Protein AF-T1CQW9-F1 (afdb_monomer_lite)

Radius of gyration: 22.71 Å; chains: 1; bounding box: 62×44×65 Å

pLDDT: mean 84.51, std 15.34, range [36.69, 98.56]

Structure (mmCIF, N/CA/C/O backbone):
data_AF-T1CQW9-F1
#
_entry.id   AF-T1CQW9-F1
#
loop_
_atom_site.group_PDB
_atom_site.id
_atom_site.type_symbol
_atom_site.label_atom_id
_atom_site.label_alt_id
_atom_site.label_comp_id
_atom_site.label_asym_id
_atom_site.label_entity_id
_atom_site.label_seq_id
_atom_site.pdbx_PDB_ins_code
_atom_site.Cartn_x
_atom_site.Cartn_y
_atom_site.Cartn_z
_atom_site.occupancy
_atom_site.B_iso_or_equiv
_atom_site.auth_seq_id
_atom_site.auth_comp_id
_atom_site.auth_asym_id
_atom_site.auth_atom_id
_atom_site.pdbx_PDB_model_num
ATOM 1 N N . SER A 1 1 ? -36.848 18.443 13.097 1.00 40.97 1 SER A N 1
ATOM 2 C CA . SER A 1 1 ? -35.804 17.517 12.616 1.00 40.97 1 SER A CA 1
ATOM 3 C C . SER A 1 1 ? -35.499 16.525 13.720 1.00 40.97 1 SER A C 1
ATOM 5 O O . SER A 1 1 ? -35.522 16.911 14.882 1.00 40.97 1 SER A O 1
ATOM 7 N N . SER A 1 2 ? -35.251 15.262 13.380 1.00 37.03 2 SER A N 1
ATOM 8 C CA . SER A 1 2 ? -34.542 14.334 14.266 1.00 37.03 2 SER A CA 1
ATOM 9 C C . SER A 1 2 ? -33.044 14.635 14.208 1.00 37.03 2 SER A C 1
ATOM 11 O O . SER A 1 2 ? -32.550 15.072 13.169 1.00 37.03 2 SER A O 1
ATOM 13 N N . TYR A 1 3 ? -32.327 14.393 15.303 1.00 38.59 3 TYR A N 1
ATOM 14 C CA . TYR A 1 3 ? -30.869 14.305 15.264 1.00 38.59 3 TYR A CA 1
ATOM 15 C C . TYR A 1 3 ? -30.487 13.043 14.480 1.00 38.59 3 TYR A C 1
ATOM 17 O O . TYR A 1 3 ? -31.019 11.967 14.760 1.00 38.59 3 TYR A O 1
ATOM 25 N N . ALA A 1 4 ? -29.617 13.185 13.485 1.00 52.06 4 ALA A N 1
ATOM 26 C CA . ALA A 1 4 ? -28.931 12.064 12.856 1.00 52.06 4 ALA A CA 1
ATOM 27 C C . ALA A 1 4 ? -27.551 11.929 13.506 1.00 52.06 4 ALA A C 1
ATOM 29 O O . ALA A 1 4 ? -26.971 12.935 13.918 1.00 52.06 4 ALA A O 1
ATOM 30 N N . ASN A 1 5 ? -27.020 10.709 13.587 1.00 49.56 5 ASN A N 1
ATOM 31 C CA . ASN A 1 5 ? -25.620 10.540 13.961 1.00 49.56 5 ASN A CA 1
ATOM 32 C C . ASN A 1 5 ? -24.734 11.265 12.930 1.00 49.56 5 ASN A C 1
ATOM 34 O O . ASN A 1 5 ? -25.063 11.226 11.739 1.00 49.56 5 ASN A O 1
ATOM 38 N N . PRO A 1 6 ? -23.628 11.905 13.351 1.00 53.47 6 PRO A N 1
ATOM 39 C CA . PRO A 1 6 ? -22.603 12.323 12.406 1.00 53.47 6 PRO A CA 1
ATOM 40 C C . PRO A 1 6 ? -22.083 11.093 11.652 1.00 53.47 6 PRO A C 1
ATOM 42 O O . PRO A 1 6 ? -22.095 9.978 12.182 1.00 53.47 6 PRO A O 1
ATOM 45 N N . LEU A 1 7 ? -21.634 11.302 10.416 1.00 60.31 7 LEU A N 1
ATOM 46 C CA . LEU A 1 7 ? -20.878 10.285 9.690 1.00 60.31 7 LEU A CA 1
ATOM 47 C C . LEU A 1 7 ? -19.511 10.084 10.365 1.00 60.31 7 LEU A C 1
ATOM 49 O O . LEU A 1 7 ? -19.098 10.881 11.208 1.00 60.31 7 LEU A O 1
ATOM 53 N N . SER A 1 8 ? -18.821 9.004 10.007 1.00 59.44 8 SER A N 1
ATOM 54 C CA . SER A 1 8 ? -17.454 8.728 10.470 1.00 59.44 8 SER A CA 1
ATOM 55 C C . SER A 1 8 ? -16.489 9.902 10.208 1.00 59.44 8 SER A C 1
ATOM 57 O O . SER A 1 8 ? -16.693 10.693 9.287 1.00 59.44 8 SER A O 1
ATOM 59 N N . ALA A 1 9 ? -15.423 10.024 11.015 1.00 57.50 9 ALA A N 1
ATOM 60 C CA . ALA A 1 9 ? -14.504 11.175 10.971 1.00 57.50 9 ALA A CA 1
ATOM 61 C C . ALA A 1 9 ? -13.836 11.414 9.603 1.00 57.50 9 ALA A C 1
ATOM 63 O O . ALA A 1 9 ? -13.443 12.539 9.314 1.00 57.50 9 ALA A O 1
ATOM 64 N N . TRP A 1 10 ? -13.790 10.386 8.750 1.00 59.47 10 TRP A N 1
ATOM 65 C CA . TRP A 1 10 ? -13.396 10.426 7.336 1.00 59.47 10 TRP A CA 1
ATOM 66 C C . TRP A 1 10 ? -14.147 11.459 6.482 1.00 59.47 10 TRP A C 1
ATOM 68 O O . TRP A 1 10 ? -13.705 11.777 5.385 1.00 59.47 10 TRP A O 1
ATOM 78 N N . ASN A 1 11 ? -15.310 11.921 6.948 1.00 52.75 11 ASN A N 1
ATOM 79 C CA . ASN A 1 11 ? -16.292 12.667 6.163 1.00 52.75 11 ASN A CA 1
ATOM 80 C C . ASN A 1 11 ? -16.816 13.895 6.942 1.00 52.75 11 ASN A C 1
ATOM 82 O O . ASN A 1 11 ? -18.016 14.175 6.951 1.00 52.75 11 ASN A O 1
ATOM 86 N N . LEU A 1 12 ? -15.927 14.579 7.678 1.00 53.12 12 LEU A N 1
ATOM 87 C CA . LEU A 1 12 ? -16.253 15.730 8.539 1.00 53.12 12 LEU A CA 1
ATOM 88 C C . LEU A 1 12 ? -15.245 16.898 8.441 1.00 53.12 12 LEU A C 1
ATOM 90 O O . LEU A 1 12 ? -15.094 17.660 9.399 1.00 53.12 12 LEU A O 1
ATOM 94 N N . GLY A 1 13 ? -14.600 17.113 7.288 1.00 51.00 13 GLY A N 1
ATOM 95 C CA . GLY A 1 13 ? -13.631 18.205 7.086 1.00 51.00 13 GLY A CA 1
ATOM 96 C C . GLY A 1 13 ? -14.163 19.643 7.267 1.00 51.00 13 GLY A C 1
ATOM 97 O O . GLY A 1 13 ? -13.399 20.601 7.172 1.00 51.00 13 GLY A O 1
ATOM 98 N N . SER A 1 14 ? -15.460 19.843 7.538 1.00 45.50 14 SER A N 1
ATOM 99 C CA . SER A 1 14 ? -16.093 21.167 7.625 1.00 45.50 14 SER A CA 1
ATOM 100 C C . SER A 1 14 ? -16.039 21.861 8.997 1.00 45.50 14 SER A C 1
ATOM 102 O O . SER A 1 14 ? -16.364 23.046 9.061 1.00 45.50 14 SER A O 1
ATOM 104 N N . GLU A 1 15 ? -15.668 21.180 10.092 1.00 42.12 15 GLU A N 1
ATOM 105 C CA . GLU A 1 15 ? -15.693 21.753 11.459 1.00 42.12 15 GLU A CA 1
ATOM 106 C C . GLU A 1 15 ? -14.322 21.746 12.170 1.00 42.12 15 GLU A C 1
ATOM 108 O O . GLU A 1 15 ? -14.145 21.192 13.252 1.00 42.12 15 GLU A O 1
ATOM 113 N N . THR A 1 16 ? -13.359 22.481 11.600 1.00 36.69 16 THR A N 1
ATOM 114 C CA . THR A 1 16 ? -12.127 22.951 12.281 1.00 36.69 16 THR A CA 1
ATOM 115 C C . THR A 1 16 ? -11.261 21.873 12.953 1.00 36.69 16 THR A C 1
ATOM 117 O O . THR A 1 16 ? -11.008 21.908 14.156 1.00 36.69 16 THR A O 1
ATOM 120 N N . GLY A 1 17 ? -10.730 20.965 12.142 1.00 37.84 17 GLY A N 1
ATOM 121 C CA . GLY A 1 17 ? -9.656 20.045 12.510 1.00 37.84 17 GLY A CA 1
ATOM 122 C C . GLY A 1 17 ? -9.383 19.115 11.338 1.00 37.84 17 GLY A C 1
ATOM 123 O O . GLY A 1 17 ? -10.315 18.485 10.849 1.00 37.84 17 GLY A O 1
ATOM 124 N N . GLU A 1 18 ? -8.141 19.071 10.855 1.00 42.88 18 GLU A N 1
ATOM 125 C CA . GLU A 1 18 ? -7.744 18.192 9.746 1.00 42.88 18 GLU A CA 1
ATOM 126 C C . GLU A 1 18 ? -8.046 16.729 10.098 1.00 42.88 18 GLU A C 1
ATOM 128 O O . GLU A 1 18 ? -8.004 16.359 11.276 1.00 42.88 18 GLU A O 1
ATOM 133 N N . THR A 1 19 ? -8.378 15.922 9.087 1.00 50.38 19 THR A N 1
ATOM 134 C CA . THR A 1 19 ? -8.970 14.574 9.170 1.00 50.38 19 THR A CA 1
ATOM 135 C C . THR A 1 19 ? -8.095 13.604 9.989 1.00 50.38 19 THR A C 1
ATOM 137 O O . THR A 1 19 ? -7.291 12.839 9.467 1.00 50.38 19 THR A O 1
ATOM 140 N N . SER A 1 20 ? -8.213 13.687 11.316 1.00 53.91 20 SER A N 1
ATOM 141 C CA . SER A 1 20 ? -7.234 13.149 12.269 1.00 53.91 20 SER A CA 1
ATOM 142 C C . SER A 1 20 ? -7.472 11.671 12.543 1.00 53.91 20 SER A C 1
ATOM 144 O O . SER A 1 20 ? -8.206 11.304 13.464 1.00 53.91 20 SER A O 1
ATOM 146 N N . GLU A 1 21 ? -6.853 10.811 11.746 1.00 63.84 21 GLU A N 1
ATOM 147 C CA . GLU A 1 21 ? -6.897 9.359 11.911 1.00 63.84 21 GLU A CA 1
ATOM 148 C C . GLU A 1 21 ? -6.202 8.915 13.205 1.00 63.84 21 GLU A C 1
ATOM 150 O O . GLU A 1 21 ? -5.189 9.481 13.614 1.00 63.84 21 GLU A O 1
ATOM 155 N N . GLY A 1 22 ? -6.726 7.883 13.867 1.00 66.44 22 GLY A N 1
ATOM 156 C CA . GLY A 1 22 ? -6.065 7.293 15.032 1.00 66.44 22 GLY A CA 1
ATOM 157 C C . GLY A 1 22 ? -6.048 8.132 16.313 1.00 66.44 22 GLY A C 1
ATOM 158 O O . GLY A 1 22 ? -5.410 7.716 17.288 1.00 66.44 22 GLY A O 1
ATOM 159 N N . ILE A 1 23 ? -6.750 9.270 16.340 1.00 73.38 23 ILE A N 1
ATOM 160 C CA . ILE A 1 23 ? -6.872 10.146 17.508 1.00 73.38 23 ILE A CA 1
ATOM 161 C C . ILE A 1 23 ? -8.282 10.035 18.098 1.00 73.38 23 ILE A C 1
ATOM 163 O O . ILE A 1 23 ? -9.239 10.675 17.660 1.00 73.38 23 ILE A O 1
ATOM 167 N N . ALA A 1 24 ? -8.395 9.249 19.166 1.00 78.56 24 ALA A N 1
ATOM 168 C CA . ALA A 1 24 ? -9.591 9.155 19.983 1.00 78.56 24 ALA A CA 1
ATOM 169 C C . ALA A 1 24 ? -9.779 10.423 20.835 1.00 78.56 24 ALA A C 1
ATOM 171 O O . ALA A 1 24 ? -8.926 10.792 21.652 1.00 78.56 24 ALA A O 1
ATOM 172 N N . VAL A 1 25 ? -10.937 11.064 20.671 1.00 76.44 25 VAL A N 1
ATOM 173 C CA . VAL A 1 25 ? -11.342 12.266 21.408 1.00 76.44 25 VAL A CA 1
ATOM 174 C C . VAL A 1 25 ? -12.278 11.881 22.556 1.00 76.44 25 VAL A C 1
ATOM 176 O O . VAL A 1 25 ? -13.277 11.190 22.361 1.00 76.44 25 VAL A O 1
ATOM 179 N N . SER A 1 26 ? -11.976 12.347 23.767 1.00 74.62 26 SER A N 1
ATOM 180 C CA . SER A 1 26 ? -12.808 12.145 24.963 1.00 74.62 26 SER A CA 1
ATOM 181 C C . SER A 1 26 ? -12.891 13.421 25.807 1.00 74.62 26 SER A C 1
ATOM 183 O O . SER A 1 26 ? -12.086 14.335 25.634 1.00 74.62 26 SER A O 1
ATOM 185 N N . TYR A 1 27 ? -13.868 13.502 26.716 1.00 74.50 27 TYR A N 1
ATOM 186 C CA . TYR A 1 27 ? -14.111 14.693 27.540 1.00 74.50 27 TYR A CA 1
ATOM 187 C C . TYR A 1 27 ? -14.221 14.314 29.014 1.00 74.50 27 TYR A C 1
ATOM 189 O O . TYR A 1 27 ? -15.200 13.693 29.417 1.00 74.50 27 TYR A O 1
ATOM 197 N N . THR A 1 28 ? -13.250 14.703 29.839 1.00 72.31 28 THR A N 1
ATOM 198 C CA . THR A 1 28 ? -13.265 14.428 31.291 1.00 72.31 28 THR A CA 1
ATOM 199 C C . THR A 1 28 ? -14.152 15.401 32.071 1.00 72.31 28 THR A C 1
ATOM 201 O O . THR A 1 28 ? -14.696 15.042 33.114 1.00 72.31 28 THR A O 1
ATOM 204 N N . SER A 1 29 ? -14.358 16.604 31.536 1.00 69.12 29 SER A N 1
ATOM 205 C CA . SER A 1 29 ? -15.312 17.606 32.021 1.00 69.12 29 SER A CA 1
ATOM 206 C C . SER A 1 29 ? -15.798 18.487 30.862 1.00 69.12 29 SER A C 1
ATOM 208 O O . SER A 1 29 ? -15.101 18.583 29.848 1.00 69.12 29 SER A O 1
ATOM 210 N N . PRO A 1 30 ? -16.965 19.155 30.972 1.00 68.94 30 PRO A N 1
ATOM 211 C CA . PRO A 1 30 ? -17.419 20.111 29.962 1.00 68.94 30 PRO A CA 1
ATOM 212 C C . PRO A 1 30 ? -16.347 21.170 29.667 1.00 68.94 30 PRO A C 1
ATOM 214 O O . PRO A 1 30 ? -15.796 21.774 30.585 1.00 68.94 30 PRO A O 1
ATOM 217 N N . GLY A 1 31 ? -16.025 21.370 28.386 1.00 65.62 31 GLY A N 1
ATOM 218 C CA . GLY A 1 31 ? -14.947 22.270 27.953 1.00 65.62 31 GLY A CA 1
ATOM 219 C C . GLY A 1 31 ? -13.517 21.747 28.171 1.00 65.62 31 GLY A C 1
ATOM 220 O O . GLY A 1 31 ? -12.569 22.498 27.969 1.00 65.62 31 GLY A O 1
ATOM 221 N N . THR A 1 32 ? -13.324 20.484 28.571 1.00 73.00 32 THR A N 1
ATOM 222 C CA . THR A 1 32 ? -11.999 19.853 28.715 1.00 73.00 32 THR A CA 1
ATOM 223 C C . THR A 1 32 ? -11.902 18.613 27.834 1.00 73.00 32 THR A C 1
ATOM 225 O O . THR A 1 32 ? -12.471 17.569 28.150 1.00 73.00 32 THR A O 1
ATOM 228 N N . VAL A 1 33 ? -11.169 18.736 26.728 1.00 75.69 33 VAL A N 1
ATOM 229 C CA . VAL A 1 33 ? -10.902 17.645 25.782 1.00 75.69 33 VAL A CA 1
ATOM 230 C C . VAL A 1 33 ? -9.643 16.862 26.175 1.00 75.69 33 VAL A C 1
ATOM 232 O O . VAL A 1 33 ? -8.735 17.403 26.809 1.00 75.69 33 VAL A O 1
ATOM 235 N N . GLN A 1 34 ? -9.597 15.584 25.811 1.00 78.06 34 GLN A N 1
ATOM 236 C CA . GLN A 1 34 ? -8.462 14.676 25.961 1.00 78.06 34 GLN A CA 1
ATOM 237 C C . GLN A 1 34 ? -8.251 13.918 24.645 1.00 78.06 34 GLN A C 1
ATOM 239 O O . GLN A 1 34 ? -9.172 13.253 24.162 1.00 78.06 34 GLN A O 1
ATOM 244 N N . LEU A 1 35 ? -7.041 14.008 24.091 1.00 81.56 35 LEU A N 1
ATOM 245 C CA . LEU A 1 35 ? -6.629 13.341 22.853 1.00 81.56 35 LEU A CA 1
ATOM 246 C C . LEU A 1 35 ? -5.789 12.106 23.200 1.00 81.56 35 LEU A C 1
ATOM 248 O O . LEU A 1 35 ? -4.843 12.208 23.980 1.00 81.56 35 LEU A O 1
ATOM 252 N N . ASN A 1 36 ? -6.148 10.947 22.653 1.00 79.31 36 ASN A N 1
ATOM 253 C CA . ASN A 1 36 ? -5.509 9.656 22.931 1.00 79.31 36 ASN A CA 1
ATOM 254 C C . ASN A 1 36 ? -5.362 8.857 21.629 1.00 79.31 36 ASN A C 1
ATOM 256 O O . ASN A 1 36 ? -6.062 9.131 20.661 1.00 79.31 36 ASN A O 1
ATOM 260 N N . THR A 1 37 ? -4.521 7.823 21.603 1.00 79.69 37 THR A N 1
ATOM 261 C CA . THR A 1 37 ? -4.526 6.863 20.487 1.00 79.69 37 THR A CA 1
ATOM 262 C C . THR A 1 37 ? -5.815 6.035 20.500 1.00 79.69 37 THR A C 1
ATOM 264 O O . THR A 1 37 ? -6.213 5.512 21.545 1.00 79.69 37 THR A O 1
ATOM 267 N N . GLY A 1 38 ? -6.458 5.888 19.343 1.00 80.75 38 GLY A N 1
ATOM 268 C CA . GLY A 1 38 ? -7.644 5.049 19.164 1.00 80.75 38 GLY A CA 1
ATOM 269 C C . GLY A 1 38 ? -8.539 5.522 18.021 1.00 80.75 38 GLY A C 1
ATOM 270 O O . GLY A 1 38 ? -8.134 6.381 17.247 1.00 80.75 38 GLY A O 1
ATOM 271 N N . PRO A 1 39 ? -9.751 4.969 17.880 1.00 83.31 39 PRO A N 1
ATOM 272 C CA . PRO A 1 39 ? -10.624 5.332 16.777 1.00 83.31 39 PRO A CA 1
ATOM 273 C C . PRO A 1 39 ? -11.162 6.756 16.926 1.00 83.31 39 PRO A C 1
ATOM 275 O O . PRO A 1 39 ? -11.710 7.134 17.965 1.00 83.31 39 PRO A O 1
ATOM 278 N N . SER A 1 40 ? -11.040 7.523 15.847 1.00 79.31 40 SER A N 1
ATOM 279 C CA . SER A 1 40 ? -11.506 8.904 15.738 1.00 79.31 40 SER A CA 1
ATOM 280 C C . SER A 1 40 ? -13.028 8.943 15.593 1.00 79.31 40 SER A C 1
ATOM 282 O O . SER A 1 40 ? -13.558 9.042 14.492 1.00 79.31 40 SER A O 1
ATOM 284 N N . ILE A 1 41 ? -13.747 8.805 16.708 1.00 77.69 41 ILE A N 1
ATOM 285 C CA . ILE A 1 41 ? -15.217 8.791 16.737 1.00 77.69 41 ILE A CA 1
ATOM 286 C C . ILE A 1 41 ? -15.741 10.220 16.976 1.00 77.69 41 ILE A C 1
ATOM 288 O O . ILE A 1 41 ? -15.521 10.763 18.063 1.00 77.69 41 ILE A O 1
ATOM 292 N N . PRO A 1 42 ? -16.465 10.839 16.022 1.00 69.38 42 PRO A N 1
ATOM 293 C CA . PRO A 1 42 ? -16.968 12.207 16.168 1.00 69.38 42 PRO A CA 1
ATOM 294 C C . PRO A 1 42 ? -17.973 12.349 17.313 1.00 69.38 42 PRO A C 1
ATOM 296 O O . PRO A 1 42 ? -18.853 11.504 17.487 1.00 69.38 42 PRO A O 1
ATOM 299 N N . GLN A 1 43 ? -17.873 13.432 18.088 1.00 66.88 43 GLN A N 1
ATOM 300 C CA . GLN A 1 43 ? -18.752 13.734 19.226 1.00 66.88 43 GLN A CA 1
ATOM 301 C C . GLN A 1 43 ? -19.121 15.233 19.244 1.00 66.88 43 GLN A C 1
ATOM 303 O O . GLN A 1 43 ? -18.240 16.059 19.000 1.00 66.88 43 GLN A O 1
ATOM 308 N N . PRO A 1 44 ? -20.371 15.624 19.578 1.00 60.16 44 PRO A N 1
ATOM 309 C CA . PRO A 1 44 ? -20.781 17.032 19.608 1.00 60.16 44 PRO A CA 1
ATOM 310 C C . PRO A 1 44 ? -20.016 17.876 20.639 1.00 60.16 44 PRO A C 1
ATOM 312 O O . PRO A 1 44 ? -20.271 17.806 21.843 1.00 60.16 44 PRO A O 1
ATOM 315 N N . LEU A 1 45 ? -19.127 18.744 20.152 1.00 55.62 45 LEU A N 1
ATOM 316 C CA . LEU A 1 45 ? -18.273 19.607 20.978 1.00 55.62 45 LEU A CA 1
ATOM 317 C C . LEU A 1 45 ? -19.084 20.584 21.859 1.00 55.62 45 LEU A C 1
ATOM 319 O O . LEU A 1 45 ? -18.693 20.901 22.982 1.00 55.62 45 LEU A O 1
ATOM 323 N N . TRP A 1 46 ? -20.257 21.006 21.374 1.00 46.16 46 TRP A N 1
ATOM 324 C CA . TRP A 1 46 ? -21.106 22.046 21.969 1.00 46.16 46 TRP A CA 1
ATOM 325 C C . TRP A 1 46 ? -22.366 21.529 22.689 1.00 46.16 46 TRP A C 1
ATOM 327 O O . TRP A 1 46 ? -23.339 22.268 22.818 1.00 46.16 46 TRP A O 1
ATOM 337 N N . ASN A 1 47 ? -22.382 20.278 23.169 1.00 43.34 47 ASN A N 1
ATOM 338 C CA . ASN A 1 47 ? -23.395 19.815 24.135 1.00 43.34 47 ASN A CA 1
ATOM 339 C C . ASN A 1 47 ? -22.944 18.574 24.935 1.00 43.34 47 ASN A C 1
ATOM 341 O O . ASN A 1 47 ? -23.601 17.534 24.941 1.00 43.34 47 ASN A O 1
ATOM 345 N N . SER A 1 48 ? -21.842 18.697 25.684 1.00 52.91 48 SER A N 1
ATOM 346 C CA . SER A 1 48 ? -21.506 17.772 26.782 1.00 52.91 48 SER A CA 1
ATOM 347 C C . SER A 1 48 ? -22.444 18.009 27.980 1.00 52.91 48 SER A C 1
ATOM 349 O O . SER A 1 48 ? -22.060 18.528 29.030 1.00 52.91 48 SER A O 1
ATOM 351 N N . THR A 1 49 ? -23.723 17.675 27.794 1.00 51.06 49 THR A N 1
ATOM 352 C CA . THR A 1 49 ? -24.784 17.841 28.793 1.00 51.06 49 THR A CA 1
ATOM 353 C C . THR A 1 49 ? -24.570 16.932 30.009 1.00 51.06 49 THR A C 1
ATOM 355 O O . THR A 1 49 ? -24.034 15.829 29.873 1.00 51.06 49 THR A O 1
ATOM 358 N N . PRO A 1 50 ? -25.029 17.331 31.213 1.00 42.22 50 PRO A N 1
ATOM 359 C CA . PRO A 1 50 ? -25.084 16.432 32.362 1.00 42.22 50 PRO A CA 1
ATOM 360 C C . PRO A 1 50 ? -25.945 15.200 32.036 1.00 42.22 50 PRO A C 1
ATOM 362 O O . PRO A 1 50 ? -27.163 15.309 31.911 1.00 42.22 50 PRO A O 1
ATOM 365 N N . GLY A 1 51 ? -25.303 14.039 31.872 1.00 49.75 51 GLY A N 1
ATOM 366 C CA . GLY A 1 51 ? -25.937 12.793 31.417 1.00 49.75 51 GLY A CA 1
ATOM 367 C C . GLY A 1 51 ? -25.535 12.320 30.012 1.00 49.75 51 GLY A C 1
ATOM 368 O O . GLY A 1 51 ? -25.959 11.239 29.615 1.00 49.75 51 GLY A O 1
ATOM 369 N N . GLY A 1 52 ? -24.716 13.076 29.272 1.00 56.25 52 GLY A N 1
ATOM 370 C CA . GLY A 1 52 ? -24.026 12.580 28.074 1.00 56.25 52 GLY A CA 1
ATOM 371 C C . GLY A 1 52 ? -22.849 11.647 28.404 1.00 56.25 52 GLY A C 1
ATOM 372 O O . GLY A 1 52 ? -22.536 11.415 29.574 1.00 56.25 52 GLY A O 1
ATOM 373 N N . ASN A 1 53 ? -22.157 11.156 27.369 1.00 60.09 53 ASN A N 1
ATOM 374 C CA . ASN A 1 53 ? -21.011 10.233 27.468 1.00 60.09 53 ASN A CA 1
ATOM 375 C C . ASN A 1 53 ? -19.727 10.935 27.969 1.00 60.09 53 ASN A C 1
ATOM 377 O O . ASN A 1 53 ? -18.709 10.983 27.282 1.00 60.09 53 ASN A O 1
ATOM 381 N N . ILE A 1 54 ? -19.791 11.522 29.166 1.00 66.06 54 ILE A N 1
ATOM 382 C CA . ILE A 1 54 ? -18.696 12.256 29.809 1.00 66.06 54 ILE A CA 1
ATOM 383 C C . ILE A 1 54 ? -17.816 11.292 30.616 1.00 66.06 54 ILE A C 1
ATOM 385 O O . ILE A 1 54 ? -18.291 10.371 31.290 1.00 66.06 54 ILE A O 1
ATOM 389 N N . GLY A 1 55 ? -16.514 11.545 30.567 1.00 71.56 55 GLY A N 1
ATOM 390 C CA . GLY A 1 55 ? -15.449 10.738 31.136 1.00 71.56 55 GLY A CA 1
ATOM 391 C C . GLY A 1 55 ? -14.762 9.881 30.079 1.00 71.56 55 GLY A C 1
ATOM 392 O O . GLY A 1 55 ? -14.744 10.210 28.894 1.00 71.56 55 GLY A O 1
ATOM 393 N N . GLN A 1 56 ? -14.148 8.796 30.539 1.00 82.94 56 GLN A N 1
ATOM 394 C CA . GLN A 1 56 ? -13.300 7.926 29.731 1.00 82.94 56 GLN A CA 1
ATOM 395 C C . GLN A 1 56 ? -13.595 6.461 30.049 1.00 82.94 56 GLN A C 1
ATOM 397 O O . GLN A 1 56 ? -13.873 6.108 31.197 1.00 82.94 56 GLN A O 1
ATOM 402 N N . ALA A 1 57 ? -13.531 5.627 29.021 1.00 88.12 57 ALA A N 1
ATOM 403 C CA . ALA A 1 57 ? -13.661 4.182 29.065 1.00 88.12 57 ALA A CA 1
ATOM 404 C C . ALA A 1 57 ? -12.450 3.558 28.361 1.00 88.12 57 ALA A C 1
ATOM 406 O O . ALA A 1 57 ? -12.122 3.936 27.233 1.00 88.12 57 ALA A O 1
ATOM 407 N N . THR A 1 58 ? -11.782 2.611 29.020 1.00 91.31 58 THR A N 1
ATOM 408 C CA . THR A 1 58 ? -10.576 1.966 28.477 1.00 91.31 58 THR A CA 1
ATOM 409 C C . THR A 1 58 ? -10.933 0.644 27.811 1.00 91.31 58 THR A C 1
ATOM 411 O O . THR A 1 58 ? -11.504 -0.243 28.442 1.00 91.31 58 THR A O 1
ATOM 414 N N . PHE A 1 59 ? -10.544 0.479 26.552 1.00 92.81 59 PHE A N 1
ATOM 415 C CA . PHE A 1 59 ? -10.724 -0.746 25.778 1.00 92.81 59 PHE A CA 1
ATOM 416 C C . PHE A 1 59 ? -9.341 -1.333 25.500 1.00 92.81 59 PHE A C 1
ATOM 418 O O . PHE A 1 59 ? -8.567 -0.726 24.763 1.00 92.81 59 PHE A O 1
ATOM 425 N N . SER A 1 60 ? -8.988 -2.473 26.101 1.00 93.88 60 SER A N 1
ATOM 426 C CA . SER A 1 60 ? -7.648 -3.051 25.919 1.00 93.88 60 SER A CA 1
ATOM 427 C C . SER A 1 60 ? -7.599 -4.573 26.021 1.00 93.88 60 SER A C 1
ATOM 429 O O . SER A 1 60 ? -8.487 -5.201 26.594 1.00 93.88 60 SER A O 1
ATOM 431 N N . GLY A 1 61 ? -6.556 -5.175 25.454 1.00 94.12 61 GLY A N 1
ATOM 432 C CA . GLY A 1 61 ? -6.341 -6.622 25.448 1.00 94.12 61 GLY A CA 1
ATOM 433 C C . GLY A 1 61 ? -5.390 -7.039 24.330 1.00 94.12 61 GLY A C 1
ATOM 434 O O . GLY A 1 61 ? -4.449 -6.302 24.029 1.00 94.12 61 GLY A O 1
ATOM 435 N N . SER A 1 62 ? -5.595 -8.219 23.744 1.00 94.38 62 SER A N 1
ATOM 436 C CA . SER A 1 62 ? -4.697 -8.806 22.743 1.00 94.38 6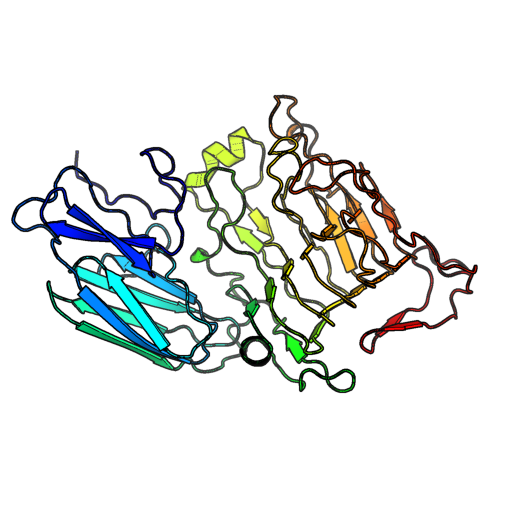2 SER A CA 1
ATOM 437 C C . SER A 1 62 ? -5.239 -8.807 21.310 1.00 94.38 62 SER A C 1
ATOM 439 O O . SER A 1 62 ? -6.445 -8.853 21.066 1.00 94.38 62 SER A O 1
ATOM 441 N N . LEU A 1 63 ? -4.310 -8.803 20.354 1.00 93.56 63 LEU A N 1
ATOM 442 C CA . LEU A 1 63 ? -4.575 -8.909 18.922 1.00 93.56 63 LEU A CA 1
ATOM 443 C C . LEU A 1 63 ? -3.590 -9.901 18.292 1.00 93.56 63 LEU A C 1
ATOM 445 O O . LEU A 1 63 ? -2.376 -9.690 18.329 1.00 93.56 63 LEU A O 1
ATOM 449 N N . SER A 1 64 ? -4.114 -10.991 17.735 1.00 92.81 64 SER A N 1
ATOM 450 C CA . SER A 1 64 ? -3.337 -12.030 17.063 1.00 92.81 64 SER A CA 1
ATOM 451 C C . SER A 1 64 ? -4.017 -12.432 15.748 1.00 92.81 64 SER A C 1
ATOM 453 O O . SER A 1 64 ? -5.158 -12.909 15.802 1.00 92.81 64 SER A O 1
ATOM 455 N N . PRO A 1 65 ? -3.345 -12.279 14.590 1.00 92.00 65 PRO A N 1
ATOM 456 C CA . PRO A 1 65 ? -2.019 -11.666 14.401 1.00 92.00 65 PRO A CA 1
ATOM 457 C C . PRO A 1 65 ? -2.047 -10.129 14.601 1.00 92.00 65 PRO A C 1
ATOM 459 O O . PRO A 1 65 ? -3.102 -9.511 14.503 1.00 92.00 65 PRO A O 1
ATOM 462 N N . SER A 1 66 ? -0.907 -9.494 14.919 1.00 90.50 66 SER A N 1
ATOM 463 C CA . SER A 1 66 ? -0.863 -8.084 15.386 1.00 90.50 66 SER A CA 1
ATOM 464 C C . SER A 1 66 ? -1.068 -7.013 14.307 1.00 90.50 66 SER A C 1
ATOM 466 O O . SER A 1 66 ? -1.037 -5.825 14.607 1.00 90.50 66 SER A O 1
ATOM 468 N N . ASN A 1 67 ? -1.242 -7.411 13.053 1.00 91.19 67 ASN A N 1
ATOM 469 C CA . ASN A 1 67 ? -1.385 -6.545 11.881 1.00 91.19 67 ASN A CA 1
ATOM 470 C C . ASN A 1 67 ? -2.813 -6.503 11.313 1.00 91.19 67 ASN A C 1
ATOM 472 O O . ASN A 1 67 ? -3.037 -5.915 10.258 1.00 91.19 67 ASN A O 1
ATOM 476 N N . ALA A 1 68 ? -3.781 -7.099 12.011 1.00 94.31 68 ALA A N 1
ATOM 477 C CA . ALA A 1 68 ? -5.189 -6.939 11.682 1.00 94.31 68 ALA A CA 1
ATOM 478 C C . ALA A 1 68 ? -5.677 -5.497 11.924 1.00 94.31 68 ALA A C 1
ATOM 480 O O . ALA A 1 68 ? -5.173 -4.779 12.794 1.00 94.31 68 ALA A O 1
ATOM 481 N N . PHE A 1 69 ? -6.696 -5.090 11.171 1.00 94.38 69 PHE A N 1
ATOM 482 C CA . PHE A 1 69 ? -7.392 -3.817 11.335 1.00 94.38 69 PHE A CA 1
ATOM 483 C C . PHE A 1 69 ? -8.501 -3.967 12.370 1.00 94.38 69 PHE A C 1
ATOM 485 O O . PHE A 1 69 ? -9.236 -4.951 12.331 1.00 94.38 69 PHE A O 1
ATOM 492 N N . ILE A 1 70 ? -8.669 -2.979 13.250 1.00 94.81 70 ILE A N 1
ATOM 493 C CA . ILE A 1 70 ? -9.807 -2.914 14.173 1.00 94.81 70 ILE A CA 1
ATOM 494 C C . ILE A 1 70 ? -10.654 -1.692 13.823 1.00 94.81 70 ILE A C 1
ATOM 496 O O . ILE A 1 70 ? -10.137 -0.581 13.725 1.00 94.81 70 ILE A O 1
ATOM 500 N N . PHE A 1 71 ? -11.962 -1.881 13.679 1.00 94.12 71 PHE A N 1
ATOM 501 C CA . PHE A 1 71 ? -12.932 -0.812 13.453 1.00 94.12 71 PHE A CA 1
ATOM 502 C C . PHE A 1 71 ? -13.960 -0.765 14.579 1.00 94.12 71 PHE A C 1
ATOM 504 O O . PHE A 1 71 ? -14.419 -1.803 15.048 1.00 94.12 71 PHE A O 1
ATOM 511 N N . PHE A 1 72 ? -14.349 0.442 14.989 1.00 93.62 72 PHE A N 1
ATOM 512 C CA . PHE A 1 72 ? -15.389 0.676 15.992 1.00 93.62 72 PHE A CA 1
ATOM 513 C C . PHE A 1 72 ? -16.580 1.404 15.359 1.00 93.62 72 PHE A C 1
ATOM 515 O O . PHE A 1 72 ? -16.406 2.463 14.752 1.00 93.62 72 PHE A O 1
ATOM 522 N N . THR A 1 73 ? -17.789 0.882 15.571 1.00 92.69 73 THR A N 1
ATOM 523 C CA . THR A 1 73 ? -19.062 1.568 15.304 1.00 92.69 73 THR A CA 1
ATOM 524 C C . THR A 1 73 ? -19.790 1.818 16.634 1.00 92.69 73 THR A C 1
ATOM 526 O O . THR A 1 73 ? -19.991 0.870 17.396 1.00 92.69 73 THR A O 1
ATOM 529 N N . PRO A 1 74 ? -20.236 3.051 16.939 1.00 89.62 74 PRO A N 1
ATOM 530 C CA . PRO A 1 74 ? -21.135 3.316 18.064 1.00 89.62 74 PRO A CA 1
ATOM 531 C C . PRO A 1 74 ? -22.489 2.600 17.906 1.00 89.62 74 PRO A C 1
ATOM 533 O O . PRO A 1 74 ? -23.209 2.838 16.936 1.00 89.62 74 PRO A O 1
ATOM 536 N N . GLY A 1 75 ? -22.867 1.766 18.878 1.00 90.38 75 GLY A N 1
ATOM 537 C CA . GLY A 1 75 ? -24.104 0.976 18.862 1.00 90.38 75 GLY A CA 1
ATOM 538 C C . GLY A 1 75 ? -23.878 -0.526 19.058 1.00 90.38 75 GLY A C 1
ATOM 539 O O . GLY A 1 75 ? -22.803 -0.956 19.461 1.00 90.38 75 GLY A O 1
ATOM 540 N N . SER A 1 76 ? -24.925 -1.319 18.808 1.00 92.12 76 SER A N 1
ATOM 541 C CA . SER A 1 76 ? -24.935 -2.793 18.911 1.00 92.12 76 SER A CA 1
ATOM 542 C C . SER A 1 76 ? -24.890 -3.513 17.556 1.00 92.12 76 SER A C 1
ATOM 544 O O . SER A 1 76 ? -25.145 -4.715 17.491 1.00 92.12 76 SER A O 1
ATOM 546 N N . HIS A 1 77 ? -24.629 -2.772 16.478 1.00 93.00 77 HIS A N 1
ATOM 547 C CA . HIS A 1 77 ? -24.463 -3.284 15.122 1.00 93.00 77 HIS A CA 1
ATOM 548 C C . HIS A 1 77 ? -23.313 -2.539 14.441 1.00 93.00 77 HIS A C 1
ATOM 550 O O . HIS A 1 77 ? -23.125 -1.345 14.679 1.00 93.00 77 HIS A O 1
ATOM 556 N N . PHE A 1 78 ? -22.571 -3.232 13.578 1.00 92.69 78 PHE A N 1
ATOM 557 C CA . PHE A 1 78 ? -21.555 -2.611 12.736 1.00 92.69 78 PHE A CA 1
ATOM 558 C C . PHE A 1 78 ? -22.214 -1.827 11.593 1.00 92.69 78 PHE A C 1
ATOM 560 O O . PHE A 1 78 ? -23.137 -2.325 10.945 1.00 92.69 78 PHE A O 1
ATOM 567 N N . ASP A 1 79 ? -21.728 -0.616 11.336 1.00 90.00 79 ASP A N 1
ATOM 568 C CA . ASP A 1 79 ? -22.180 0.254 10.247 1.00 90.00 79 ASP A CA 1
ATOM 569 C C . ASP A 1 79 ? -20.956 0.855 9.561 1.00 90.00 79 ASP A C 1
ATOM 571 O O . ASP A 1 79 ? -20.236 1.669 10.140 1.00 90.00 79 ASP A O 1
ATOM 575 N N . VAL A 1 80 ? -20.748 0.461 8.306 1.00 85.75 80 VAL A N 1
ATOM 576 C CA . VAL A 1 80 ? -19.604 0.842 7.469 1.00 85.75 80 VAL A CA 1
ATOM 577 C C . VAL A 1 80 ? -19.510 2.354 7.205 1.00 85.75 80 VAL A C 1
ATOM 579 O O . VAL A 1 80 ? -18.423 2.864 6.936 1.00 85.75 80 VAL A O 1
ATOM 582 N N . ASN A 1 81 ? -20.623 3.085 7.332 1.00 81.56 81 ASN A N 1
ATOM 583 C CA . ASN A 1 81 ? -20.685 4.543 7.157 1.00 81.56 81 ASN A CA 1
ATOM 584 C C . ASN A 1 81 ? -20.246 5.296 8.435 1.00 81.56 81 ASN A C 1
ATOM 586 O O . ASN A 1 81 ? -19.863 6.469 8.389 1.00 81.56 81 ASN A O 1
ATOM 590 N N . ASN A 1 82 ? -20.285 4.612 9.584 1.00 81.94 82 ASN A N 1
ATOM 591 C CA . ASN A 1 82 ? -19.976 5.125 10.922 1.00 81.94 82 ASN A CA 1
ATOM 592 C C . ASN A 1 82 ? -18.863 4.296 11.611 1.00 81.94 82 ASN A C 1
ATOM 594 O O . ASN A 1 82 ? -18.725 4.289 12.835 1.00 81.94 82 ASN A O 1
ATOM 598 N N . ALA A 1 83 ? -18.076 3.560 10.820 1.00 88.62 83 ALA A N 1
ATOM 599 C CA . ALA A 1 83 ? -16.948 2.759 11.273 1.00 88.62 83 ALA A CA 1
ATOM 600 C C . ALA A 1 83 ? -15.673 3.613 11.306 1.00 88.62 83 ALA A C 1
ATOM 602 O O . ALA A 1 83 ? -15.234 4.154 10.289 1.00 88.62 83 ALA A O 1
ATOM 603 N N . SER A 1 84 ? -15.065 3.722 12.484 1.00 87.94 84 SER A N 1
ATOM 604 C CA . SER A 1 84 ? -13.815 4.461 12.696 1.00 87.94 84 SER A CA 1
ATOM 605 C C . SER A 1 84 ? -12.672 3.474 12.935 1.00 87.94 84 SER A C 1
ATOM 607 O O . SER A 1 84 ? -12.790 2.600 13.797 1.00 87.94 84 SER A O 1
ATOM 609 N N . TRP A 1 85 ? -11.583 3.587 12.168 1.00 89.25 85 TRP A N 1
ATOM 610 C CA . TRP A 1 85 ? -10.399 2.732 12.322 1.00 89.25 85 TRP A CA 1
ATOM 611 C C . TRP A 1 85 ? -9.676 3.063 13.624 1.00 89.25 85 TRP A C 1
ATOM 613 O O . TRP A 1 85 ? -9.412 4.228 13.912 1.00 89.25 85 TRP A O 1
ATOM 623 N N . ALA A 1 86 ? -9.342 2.033 14.393 1.00 90.25 86 ALA A N 1
ATOM 624 C CA . ALA A 1 86 ? -8.437 2.100 15.523 1.00 90.25 86 ALA A CA 1
ATOM 625 C C . ALA A 1 86 ? -7.078 1.527 15.082 1.00 90.25 86 ALA A C 1
ATOM 627 O O . ALA A 1 86 ? -6.976 0.309 14.905 1.00 90.25 86 ALA A O 1
ATOM 628 N N . PRO A 1 87 ? -6.032 2.358 14.905 1.00 84.31 87 PRO A N 1
ATOM 629 C CA . PRO A 1 87 ? -4.714 1.867 14.533 1.00 84.31 87 PRO A CA 1
ATOM 630 C C . PRO A 1 87 ? -4.192 0.847 15.536 1.00 84.31 87 PRO A C 1
ATOM 632 O O . PRO A 1 87 ? -4.327 0.995 16.757 1.00 84.31 87 PRO A O 1
ATOM 635 N N . THR A 1 88 ? -3.604 -0.214 15.009 1.00 84.25 88 THR A N 1
ATOM 636 C CA . THR A 1 88 ? -3.055 -1.319 15.783 1.00 84.25 88 THR A CA 1
ATOM 637 C C . THR A 1 88 ? -1.546 -1.133 15.899 1.00 84.25 88 THR A C 1
ATOM 639 O O . THR A 1 88 ? -0.865 -0.766 14.943 1.00 84.25 88 THR A O 1
ATOM 642 N N . GLN A 1 89 ? -1.020 -1.286 17.115 1.00 71.31 89 GLN A N 1
ATOM 643 C CA . GLN A 1 89 ? 0.418 -1.177 17.357 1.00 71.31 89 GLN A CA 1
ATOM 644 C C . GLN A 1 89 ? 1.127 -2.418 16.798 1.00 71.31 89 GLN A C 1
ATOM 646 O O . GLN A 1 89 ? 0.514 -3.465 16.613 1.00 71.31 89 GLN A O 1
ATOM 651 N N . THR A 1 90 ? 2.438 -2.336 16.570 1.00 74.88 90 THR A N 1
ATOM 652 C CA . THR A 1 90 ? 3.223 -3.479 16.067 1.00 74.88 90 THR A CA 1
ATOM 653 C C . THR A 1 90 ? 3.212 -4.685 17.020 1.00 74.88 90 THR A C 1
ATOM 655 O O . THR A 1 90 ? 3.347 -5.833 16.585 1.00 74.88 90 THR A O 1
ATOM 658 N N . ALA A 1 91 ? 2.994 -4.438 18.315 1.00 76.12 91 ALA A N 1
ATOM 659 C CA . ALA A 1 91 ? 2.794 -5.449 19.347 1.00 76.12 91 ALA A CA 1
ATOM 660 C C . ALA A 1 91 ? 1.393 -6.088 19.298 1.00 76.12 91 ALA A C 1
ATOM 662 O O . ALA A 1 91 ? 0.400 -5.440 18.990 1.00 76.12 91 ALA A O 1
ATOM 663 N N . SER A 1 92 ? 1.287 -7.349 19.730 1.00 85.44 92 SER A N 1
ATOM 664 C CA . SER A 1 92 ? 0.029 -8.114 19.855 1.00 85.44 92 SER A CA 1
ATOM 665 C C . SER A 1 92 ? -0.912 -7.637 20.979 1.00 85.44 92 SER A C 1
ATOM 667 O O . SER A 1 92 ? -1.638 -8.440 21.571 1.00 85.44 92 SER A O 1
ATOM 669 N N . THR A 1 93 ? -0.889 -6.346 21.310 1.00 90.25 93 THR A N 1
ATOM 670 C CA . THR A 1 93 ? -1.643 -5.718 22.400 1.00 90.25 93 THR A CA 1
ATOM 671 C C . THR A 1 93 ? -2.245 -4.401 21.943 1.00 90.25 93 THR A C 1
ATOM 673 O O . THR A 1 93 ? -1.546 -3.564 21.376 1.00 90.25 93 THR A O 1
ATOM 676 N N . VAL A 1 94 ? -3.520 -4.189 22.254 1.00 91.06 94 VAL A N 1
ATOM 677 C CA . VAL A 1 94 ? -4.263 -2.969 21.916 1.00 91.06 94 VAL A CA 1
ATOM 678 C C . VAL A 1 94 ? -4.738 -2.267 23.181 1.00 91.06 94 VAL A C 1
ATOM 680 O O . VAL A 1 94 ? -5.056 -2.921 24.176 1.00 91.06 94 VAL A O 1
ATOM 683 N N . SER A 1 95 ? -4.769 -0.934 23.161 1.00 91.75 95 SER A N 1
ATOM 684 C CA . SER A 1 95 ? -5.274 -0.117 24.265 1.00 91.75 95 SER A CA 1
ATOM 685 C C . SER A 1 95 ? -5.748 1.238 23.751 1.00 91.75 95 SER A C 1
ATOM 687 O O . SER A 1 95 ? -4.944 2.028 23.261 1.00 91.75 95 SER A O 1
ATOM 689 N N . TYR A 1 96 ? -7.040 1.509 23.906 1.00 90.81 96 TYR A N 1
ATOM 690 C CA . TYR A 1 96 ? -7.717 2.710 23.424 1.00 90.81 96 TYR A CA 1
ATOM 691 C C . TYR A 1 96 ? -8.521 3.360 24.552 1.00 90.81 96 TYR A C 1
ATOM 693 O O . TYR A 1 96 ? -9.062 2.664 25.417 1.00 90.81 96 TYR A O 1
ATOM 701 N N . VAL A 1 97 ? -8.623 4.690 24.534 1.00 88.44 97 VAL A N 1
ATOM 702 C CA . VAL A 1 97 ? -9.406 5.467 25.508 1.00 88.44 97 VAL A CA 1
ATOM 703 C C . VAL A 1 97 ? -10.504 6.214 24.765 1.00 88.44 97 VAL A C 1
ATOM 705 O O . VAL A 1 97 ? -10.218 7.093 23.957 1.00 88.44 97 VAL A O 1
ATOM 708 N N . LEU A 1 98 ? -11.756 5.851 25.031 1.00 87.12 98 LEU A N 1
ATOM 709 C CA . LEU A 1 98 ? -12.929 6.333 24.299 1.00 87.12 98 LEU A CA 1
ATOM 710 C C . LEU A 1 98 ? -13.982 6.934 25.238 1.00 87.12 98 LEU A C 1
ATOM 712 O O . LEU A 1 98 ? -13.911 6.731 26.455 1.00 87.12 98 LEU A O 1
ATOM 716 N N . PRO A 1 99 ? -14.975 7.668 24.704 1.00 84.94 99 PRO A N 1
ATOM 717 C CA . PRO A 1 99 ? -16.186 7.979 25.449 1.00 84.94 99 PRO A CA 1
ATOM 718 C C . PRO A 1 99 ? -16.853 6.696 25.991 1.00 84.94 99 PRO A C 1
ATOM 720 O O . PRO A 1 99 ? -16.783 5.642 25.355 1.00 84.94 99 PRO A O 1
ATOM 723 N N . PRO A 1 100 ? -17.520 6.747 27.154 1.00 87.19 100 PRO A N 1
ATOM 724 C CA . PRO A 1 100 ? -18.353 5.645 27.631 1.00 87.19 100 PRO A CA 1
ATOM 725 C C . PRO A 1 100 ? -19.509 5.351 26.668 1.00 87.19 100 PRO A C 1
ATOM 727 O O . PRO A 1 100 ? -20.062 6.269 26.064 1.00 87.19 100 PRO A O 1
ATOM 730 N N . GLY A 1 101 ? -19.915 4.088 26.547 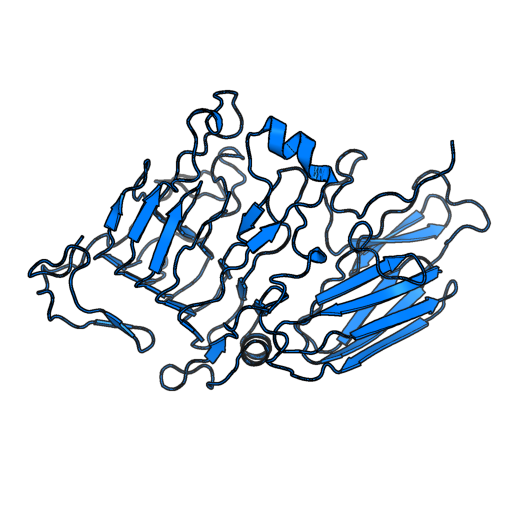1.00 88.75 101 GLY A N 1
ATOM 731 C CA . GLY A 1 101 ? -20.987 3.689 25.634 1.00 88.75 101 GLY A CA 1
ATOM 732 C C . GLY A 1 101 ? -20.956 2.211 25.252 1.00 88.75 101 GLY A C 1
ATOM 733 O O . GLY A 1 101 ? -20.218 1.418 25.838 1.00 88.75 101 GLY A O 1
ATOM 734 N N . THR A 1 102 ? -21.766 1.860 24.253 1.00 91.81 102 THR A N 1
ATOM 735 C CA . THR A 1 102 ? -21.750 0.556 23.576 1.00 91.81 102 THR A CA 1
ATOM 736 C C . THR A 1 102 ? -21.150 0.727 22.188 1.00 91.81 102 THR A C 1
ATOM 738 O O . THR A 1 102 ? -21.577 1.615 21.446 1.00 91.81 102 THR A O 1
ATOM 741 N N . TYR A 1 103 ? -20.207 -0.139 21.832 1.00 93.69 103 TYR A N 1
ATOM 742 C CA . TYR A 1 103 ? -19.584 -0.179 20.514 1.00 93.69 103 TYR A CA 1
ATOM 743 C C . TYR A 1 103 ? -19.608 -1.600 19.962 1.00 93.69 103 TYR A C 1
ATOM 745 O O . TYR A 1 103 ? -19.250 -2.547 20.670 1.00 93.69 103 TYR A O 1
ATOM 753 N N . THR A 1 104 ? -19.953 -1.744 18.686 1.00 95.94 104 THR A N 1
ATOM 754 C CA . THR A 1 104 ? -19.613 -2.938 17.914 1.00 95.94 104 THR A CA 1
ATOM 755 C C . THR A 1 104 ? -18.208 -2.752 17.365 1.00 95.94 104 THR A C 1
ATOM 757 O O . THR A 1 104 ? -17.892 -1.719 16.775 1.00 95.94 104 THR A O 1
ATOM 760 N N . VAL A 1 105 ? -17.358 -3.742 17.611 1.00 96.00 105 VAL A N 1
ATOM 761 C CA . VAL A 1 105 ? -15.945 -3.741 17.238 1.00 96.00 105 VAL A CA 1
ATOM 762 C C . VAL A 1 105 ? -15.717 -4.897 16.279 1.00 96.00 105 VAL A C 1
ATOM 764 O O . VAL A 1 105 ? -16.110 -6.021 16.589 1.00 96.00 105 VAL A O 1
ATOM 767 N N . ASP A 1 106 ? -15.109 -4.627 15.131 1.00 96.50 106 ASP A N 1
ATOM 768 C CA . ASP A 1 106 ? -14.851 -5.620 14.088 1.00 96.50 106 ASP A CA 1
ATOM 769 C C . ASP A 1 106 ? -13.352 -5.678 13.777 1.00 96.50 106 ASP A C 1
ATOM 771 O O . ASP A 1 106 ? -12.720 -4.638 13.570 1.00 96.50 106 ASP A O 1
ATOM 775 N N . ALA A 1 107 ? -12.782 -6.882 13.804 1.00 96.50 107 ALA A N 1
ATOM 776 C CA . ALA A 1 107 ? -11.370 -7.148 13.564 1.00 96.50 107 ALA A CA 1
ATOM 777 C C . ALA A 1 107 ? -11.197 -7.923 12.251 1.00 96.50 107 ALA A C 1
ATOM 779 O O . ALA A 1 107 ? -11.704 -9.038 12.112 1.00 96.50 107 ALA A O 1
ATOM 780 N N . MET A 1 108 ? -10.476 -7.330 11.297 1.00 96.44 108 MET A N 1
ATOM 781 C CA . MET A 1 108 ? -10.397 -7.775 9.902 1.00 96.44 108 MET A CA 1
ATOM 782 C C . MET A 1 108 ? -8.949 -7.950 9.442 1.00 96.44 108 MET A C 1
ATOM 784 O O . MET A 1 108 ? -8.110 -7.075 9.665 1.00 96.44 108 MET A O 1
ATOM 788 N N . MET A 1 109 ? -8.666 -9.050 8.746 1.00 95.44 109 MET A N 1
ATOM 789 C CA . MET A 1 109 ? -7.387 -9.293 8.081 1.00 95.44 109 MET A CA 1
ATOM 790 C C . MET A 1 109 ? -7.541 -10.338 6.978 1.00 95.44 109 MET A C 1
ATOM 792 O O . MET A 1 109 ? -8.122 -11.397 7.194 1.00 95.44 109 MET A O 1
ATOM 796 N N . SER A 1 110 ? -6.975 -10.049 5.810 1.00 96.00 110 SER A N 1
ATOM 797 C CA . SER A 1 110 ? -6.939 -10.959 4.665 1.00 96.00 110 SER A CA 1
ATOM 798 C C . SER A 1 110 ? -6.351 -12.324 5.010 1.00 96.00 110 SER A C 1
ATOM 800 O O . SER A 1 110 ? -5.408 -12.416 5.792 1.00 96.00 110 SER A O 1
ATOM 802 N N . ASP A 1 111 ? -6.910 -13.376 4.411 1.00 94.62 111 ASP A N 1
ATOM 803 C CA . ASP A 1 111 ? -6.614 -14.783 4.725 1.00 94.62 111 ASP A CA 1
ATOM 804 C C . ASP A 1 111 ? -6.910 -15.213 6.181 1.00 94.62 111 ASP A C 1
ATOM 806 O O . ASP A 1 111 ? -6.483 -16.285 6.609 1.00 94.62 111 ASP A O 1
ATOM 810 N N . TYR A 1 112 ? -7.682 -14.428 6.945 1.00 95.94 112 TYR A N 1
ATOM 811 C CA . TYR A 1 112 ? -8.183 -14.772 8.283 1.00 95.94 112 TYR A CA 1
ATOM 812 C C . TYR A 1 112 ? -9.685 -14.485 8.415 1.00 95.94 112 TYR A C 1
ATOM 814 O O . TYR A 1 112 ? -10.179 -13.459 7.949 1.00 95.94 112 TYR A O 1
ATOM 822 N N . THR A 1 113 ? -10.418 -15.349 9.121 1.00 96.88 113 THR A N 1
ATOM 823 C CA . THR A 1 113 ? -11.842 -15.130 9.424 1.00 96.88 113 THR A CA 1
ATOM 824 C C . THR A 1 113 ? -12.012 -13.890 10.320 1.00 96.88 113 THR A C 1
ATOM 826 O O . THR A 1 113 ? -11.383 -13.846 11.386 1.00 96.88 113 THR A O 1
ATOM 829 N N . PRO A 1 114 ? -12.850 -12.901 9.943 1.00 96.44 114 PRO A N 1
ATOM 830 C CA . PRO A 1 114 ? -13.062 -11.689 10.733 1.00 96.44 114 PRO A CA 1
ATOM 831 C C . PRO A 1 114 ? -13.761 -11.978 12.071 1.00 96.44 114 PRO A C 1
ATOM 833 O O . PRO A 1 114 ? -14.532 -12.934 12.195 1.00 96.44 114 PRO A O 1
ATOM 836 N N . ILE A 1 115 ? -13.508 -11.141 13.083 1.00 97.25 115 ILE A N 1
ATOM 837 C CA . ILE A 1 115 ? -14.117 -11.258 14.418 1.00 97.25 115 ILE A CA 1
ATOM 838 C C . ILE A 1 115 ? -14.863 -9.971 14.769 1.00 97.25 115 ILE A C 1
ATOM 840 O O . ILE A 1 115 ? -14.257 -8.980 15.174 1.00 97.25 115 ILE A O 1
ATOM 844 N N . GLN A 1 116 ? -16.194 -10.040 14.728 1.00 96.38 116 GLN A N 1
ATOM 845 C CA . GLN A 1 116 ? -17.077 -8.993 15.235 1.00 96.38 116 GLN A CA 1
ATOM 846 C C . GLN A 1 116 ? -17.523 -9.297 16.675 1.00 96.38 116 GLN A C 1
ATOM 848 O O . GLN A 1 116 ? -17.899 -10.422 17.008 1.00 96.38 116 GLN A O 1
ATOM 853 N N . THR A 1 117 ? -17.504 -8.285 17.540 1.00 95.62 117 THR A N 1
ATOM 854 C CA . THR A 1 117 ? -17.944 -8.353 18.942 1.00 95.62 117 THR A CA 1
ATOM 855 C C . THR A 1 117 ? -18.655 -7.061 19.355 1.00 95.62 117 THR A C 1
ATOM 857 O O . THR A 1 117 ? -18.638 -6.073 18.628 1.00 95.62 117 THR A O 1
ATOM 860 N N . THR A 1 118 ? -19.306 -7.038 20.518 1.00 95.75 118 THR A N 1
ATOM 861 C CA . THR A 1 118 ? -19.902 -5.818 21.089 1.00 95.75 118 THR A CA 1
ATOM 862 C C . THR A 1 118 ? -19.420 -5.624 22.520 1.00 95.75 118 THR A C 1
ATOM 864 O O . THR A 1 118 ? -19.496 -6.543 23.335 1.00 95.75 118 THR A O 1
ATOM 867 N N . ALA A 1 119 ? -18.938 -4.421 22.828 1.00 93.25 119 ALA A N 1
ATOM 868 C CA . ALA A 1 119 ? -18.412 -4.044 24.132 1.00 93.25 119 ALA A CA 1
ATOM 869 C C . ALA A 1 119 ? -19.161 -2.820 24.681 1.00 93.25 119 ALA A C 1
ATOM 871 O O . ALA A 1 119 ? -19.261 -1.791 24.013 1.00 93.25 119 ALA A O 1
ATOM 872 N N . THR A 1 120 ? -19.658 -2.928 25.915 1.00 92.06 120 THR A N 1
ATOM 873 C CA . THR A 1 120 ? -20.339 -1.844 26.640 1.00 92.06 120 THR A CA 1
ATOM 874 C C . THR A 1 120 ? -19.519 -1.453 27.859 1.00 92.06 120 THR A C 1
ATOM 876 O O . THR A 1 120 ? -19.236 -2.308 28.698 1.00 92.06 120 THR A O 1
ATOM 879 N N . VAL A 1 121 ? -19.166 -0.172 27.989 1.00 89.94 121 VAL A N 1
ATOM 880 C CA . VAL A 1 121 ? -18.309 0.328 29.075 1.00 89.94 121 VAL A CA 1
ATOM 881 C C . VAL A 1 121 ? -18.873 1.616 29.668 1.00 89.94 121 VAL A C 1
ATOM 883 O O . VAL A 1 121 ? -19.197 2.562 28.953 1.00 89.94 121 VAL A O 1
ATOM 886 N N . ALA A 1 122 ? -18.985 1.647 30.997 1.00 89.25 122 ALA A N 1
ATOM 887 C CA . ALA A 1 122 ? -19.398 2.823 31.760 1.00 89.25 122 ALA A CA 1
ATOM 888 C C . ALA A 1 122 ? -18.230 3.806 31.982 1.00 89.25 122 ALA A C 1
ATOM 890 O O . ALA A 1 122 ? -17.068 3.479 31.750 1.00 89.25 122 ALA A O 1
ATOM 891 N N . SER A 1 123 ? -18.530 5.014 32.465 1.00 86.69 123 SER A N 1
ATOM 892 C CA . SER A 1 123 ? -17.503 6.020 32.766 1.00 86.69 123 SER A CA 1
ATOM 893 C C . SER A 1 123 ? -16.556 5.547 33.876 1.00 86.69 123 SER A C 1
ATOM 895 O O . SER A 1 123 ? -17.011 5.081 34.921 1.00 86.69 123 SER A O 1
ATOM 897 N N . GLY A 1 124 ? -15.245 5.617 33.626 1.00 85.31 124 GLY A N 1
ATOM 898 C CA . GLY A 1 124 ? -14.197 5.027 34.468 1.00 85.31 124 GLY A CA 1
ATOM 899 C C . GLY A 1 124 ? -14.054 3.502 34.344 1.00 85.31 124 GLY A C 1
ATOM 900 O O . GLY A 1 124 ? -13.307 2.899 35.112 1.00 85.31 124 GLY A O 1
ATOM 901 N N . GLY A 1 125 ? -14.783 2.866 33.421 1.00 90.81 125 GLY A N 1
ATOM 902 C CA . GLY A 1 125 ? -14.798 1.417 33.225 1.00 90.81 125 GLY A CA 1
ATOM 903 C C . GLY A 1 125 ? -13.723 0.888 32.270 1.00 90.81 125 GLY A C 1
ATOM 904 O O . GLY A 1 125 ? -13.022 1.638 31.587 1.00 90.81 125 GLY A O 1
ATOM 905 N N . HIS A 1 126 ? -13.645 -0.443 32.196 1.00 93.81 126 HIS A N 1
ATOM 906 C CA . HIS A 1 126 ? -12.762 -1.186 31.297 1.00 93.81 126 HIS A CA 1
ATOM 907 C C . HIS A 1 126 ? -13.537 -2.253 30.508 1.00 93.81 126 HIS A C 1
ATOM 909 O O . HIS A 1 126 ? -14.427 -2.896 31.067 1.00 93.81 126 HIS A O 1
ATOM 915 N N . ALA A 1 127 ? -13.172 -2.466 29.240 1.00 94.12 127 ALA A N 1
ATOM 916 C CA . ALA A 1 127 ? -13.511 -3.669 28.479 1.00 94.12 127 ALA A CA 1
ATOM 917 C C . ALA A 1 127 ? -12.253 -4.393 27.997 1.00 94.12 127 ALA A C 1
ATOM 919 O O . ALA A 1 127 ? -11.337 -3.788 27.434 1.00 94.12 127 ALA A O 1
ATOM 920 N N . ALA A 1 128 ? -12.273 -5.717 28.143 1.00 94.12 128 ALA A N 1
ATOM 921 C CA . ALA A 1 128 ? -11.298 -6.605 27.536 1.00 94.12 128 ALA A CA 1
ATOM 922 C C . ALA A 1 128 ? -11.630 -6.834 26.051 1.00 94.12 128 ALA A C 1
ATOM 924 O O . ALA A 1 128 ? -12.687 -7.384 25.736 1.00 94.12 128 ALA A O 1
ATOM 925 N N . LEU A 1 129 ? -10.721 -6.459 25.150 1.00 93.62 129 LEU A N 1
ATOM 926 C CA . LEU A 1 129 ? -10.797 -6.767 23.719 1.00 93.62 129 LEU A CA 1
ATOM 927 C C . LEU A 1 129 ? -9.692 -7.762 23.361 1.00 93.62 129 LEU A C 1
ATOM 929 O O . LEU A 1 129 ? -8.525 -7.392 23.325 1.00 93.62 129 LEU A O 1
ATOM 933 N N . ASN A 1 130 ? -10.054 -9.025 23.127 1.00 94.88 130 ASN A N 1
ATOM 934 C CA . ASN A 1 130 ? -9.103 -10.087 22.795 1.00 94.88 130 ASN A CA 1
ATOM 935 C C . ASN A 1 130 ? -9.504 -10.747 21.474 1.00 94.88 130 ASN A C 1
ATOM 937 O O . ASN A 1 130 ? -10.505 -11.464 21.415 1.00 94.88 130 ASN A O 1
ATOM 941 N N . PHE A 1 131 ? -8.711 -10.516 20.433 1.00 95.25 131 PHE A N 1
ATOM 942 C CA . PHE A 1 131 ? -8.936 -11.031 19.087 1.00 95.25 131 PHE A CA 1
ATOM 943 C C . PHE A 1 131 ? -7.881 -12.091 18.761 1.00 95.25 131 PHE A C 1
ATOM 945 O O . PHE A 1 131 ? -6.695 -11.788 18.646 1.00 95.25 131 PHE A O 1
ATOM 952 N N . ALA A 1 132 ? -8.318 -13.342 18.624 1.00 95.25 132 ALA A N 1
ATOM 953 C CA . ALA A 1 132 ? -7.489 -14.469 18.204 1.00 95.25 132 ALA A CA 1
ATOM 954 C C . ALA A 1 132 ? -8.051 -15.016 16.887 1.00 95.25 132 ALA A C 1
ATOM 956 O O . ALA A 1 132 ? -8.887 -15.923 16.883 1.00 95.25 132 ALA A O 1
ATOM 957 N N . MET A 1 133 ? -7.652 -14.392 15.780 1.00 95.12 133 MET A N 1
ATOM 958 C CA . MET A 1 133 ? -8.190 -14.677 14.453 1.00 95.12 133 MET A CA 1
ATOM 959 C C . MET A 1 133 ? -7.715 -16.044 13.954 1.00 95.12 133 MET A C 1
ATOM 961 O O . MET A 1 133 ? -6.576 -16.451 14.188 1.00 95.12 133 MET A O 1
ATOM 965 N N . GLN A 1 134 ? -8.593 -16.761 13.253 1.00 95.56 134 GLN A N 1
ATOM 966 C CA . GLN A 1 134 ? -8.275 -18.060 12.658 1.00 95.56 134 GLN A CA 1
ATOM 967 C C . GLN A 1 134 ? -7.939 -17.875 11.181 1.00 95.56 134 GLN A C 1
ATOM 969 O O . GLN A 1 134 ? -8.699 -17.236 10.458 1.00 95.56 134 GLN A O 1
ATOM 974 N N . GLN A 1 135 ? -6.806 -18.426 10.741 1.00 94.12 135 GLN A N 1
ATOM 975 C CA . GLN A 1 135 ? -6.393 -18.360 9.340 1.00 94.12 135 GLN A CA 1
ATOM 976 C C . GLN A 1 135 ? -7.375 -19.159 8.470 1.00 94.12 135 GLN A C 1
ATOM 978 O O . GLN A 1 135 ? -7.692 -20.311 8.772 1.00 94.12 135 GLN A O 1
ATOM 983 N N . ASN A 1 136 ? -7.857 -18.536 7.400 1.00 95.06 136 ASN A N 1
ATOM 984 C CA . ASN A 1 136 ? -8.852 -19.062 6.480 1.00 95.06 136 ASN A CA 1
ATOM 985 C C . ASN A 1 136 ? -8.625 -18.483 5.072 1.00 95.06 136 ASN A C 1
ATOM 987 O O . ASN A 1 136 ? -9.124 -17.411 4.730 1.00 95.06 136 ASN A O 1
ATOM 991 N N . SER A 1 137 ? -7.910 -19.226 4.226 1.00 93.00 137 SER A N 1
ATOM 992 C CA . SER A 1 137 ? -7.586 -18.803 2.857 1.00 93.00 137 SER A CA 1
ATOM 993 C C . SER A 1 137 ? -8.763 -18.828 1.870 1.00 93.00 137 SER A C 1
ATOM 995 O O . SER A 1 137 ? -8.601 -18.483 0.698 1.00 93.00 137 SER A O 1
ATOM 997 N N . ALA A 1 138 ? -9.965 -19.196 2.331 1.00 94.75 138 ALA A N 1
ATOM 998 C CA . ALA A 1 138 ? -11.199 -19.007 1.570 1.00 94.75 138 ALA A CA 1
ATOM 999 C C . ALA A 1 138 ? -11.712 -17.553 1.608 1.00 94.75 138 ALA A C 1
ATOM 1001 O O . ALA A 1 138 ? -12.467 -17.171 0.714 1.00 94.75 138 ALA A O 1
ATOM 1002 N N . GLU A 1 139 ? -11.299 -16.746 2.596 1.00 95.38 139 GLU A N 1
ATOM 1003 C CA . GLU A 1 139 ? -11.644 -15.315 2.654 1.00 95.38 139 GLU A CA 1
ATOM 1004 C C . GLU A 1 139 ? -10.828 -14.498 1.638 1.00 95.38 139 GLU A C 1
ATOM 1006 O O . GLU A 1 139 ? -11.354 -13.578 1.014 1.00 95.38 139 GLU A O 1
ATOM 1011 N N . GLY A 1 140 ? -9.551 -14.850 1.440 1.00 94.88 140 GLY A N 1
ATOM 1012 C CA . GLY A 1 140 ? -8.636 -14.172 0.519 1.00 94.88 140 GLY A CA 1
ATOM 1013 C C . GLY A 1 140 ? -8.312 -12.728 0.905 1.00 94.88 140 GLY A C 1
ATOM 1014 O O . GLY A 1 140 ? -8.402 -12.334 2.071 1.00 94.88 140 GLY A O 1
ATOM 1015 N N . VAL A 1 141 ? -7.915 -11.927 -0.087 1.00 95.56 141 VAL A N 1
ATOM 1016 C CA . VAL A 1 141 ? -7.574 -10.508 0.094 1.00 95.56 141 VAL A CA 1
ATOM 101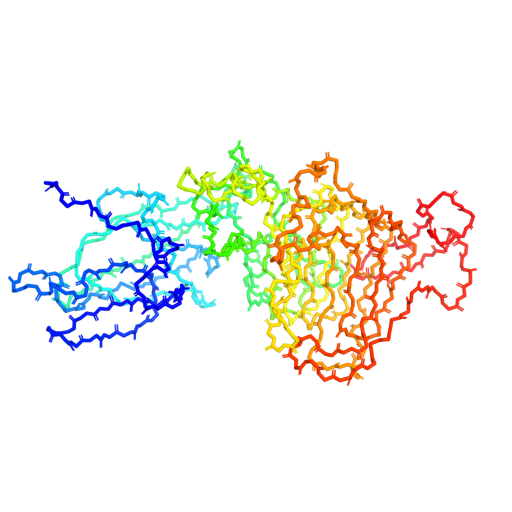7 C C . VAL A 1 141 ? -8.835 -9.635 0.153 1.00 95.56 141 VAL A C 1
ATOM 1019 O O . VAL A 1 141 ? -9.232 -9.036 -0.848 1.00 95.56 141 VAL A O 1
ATOM 1022 N N . TYR A 1 142 ? -9.487 -9.596 1.323 1.00 95.75 142 TYR A N 1
ATOM 1023 C CA . TYR A 1 142 ? -10.669 -8.757 1.606 1.00 95.75 142 TYR A CA 1
ATOM 1024 C C . TYR A 1 142 ? -10.347 -7.499 2.437 1.00 95.75 142 TYR A C 1
ATOM 1026 O O . TYR A 1 142 ? -11.196 -6.620 2.596 1.00 95.75 142 TYR A O 1
ATOM 1034 N N . ALA A 1 143 ? -9.122 -7.394 2.947 1.00 95.75 143 ALA A N 1
ATOM 1035 C CA . ALA A 1 143 ? -8.563 -6.232 3.629 1.00 95.75 143 ALA A CA 1
ATOM 1036 C C . ALA A 1 143 ? -7.189 -5.862 3.026 1.00 95.75 143 ALA A C 1
ATOM 1038 O O . ALA A 1 143 ? -6.550 -6.704 2.384 1.00 95.75 143 ALA A O 1
ATOM 1039 N N . PRO A 1 144 ? -6.688 -4.635 3.239 1.00 95.62 144 PRO A N 1
ATOM 1040 C CA . PRO A 1 144 ? -5.316 -4.290 2.907 1.00 95.62 144 PRO A CA 1
ATOM 1041 C C . PRO A 1 144 ? -4.284 -5.187 3.602 1.00 95.62 144 PRO A C 1
ATOM 1043 O O . PRO A 1 144 ? -4.555 -5.828 4.621 1.00 95.62 144 PRO A O 1
ATOM 1046 N N . LEU A 1 145 ? -3.079 -5.225 3.043 1.00 95.69 145 LEU A N 1
ATOM 1047 C CA . LEU A 1 145 ? -1.984 -6.086 3.486 1.00 95.69 145 LEU A CA 1
ATOM 1048 C C . LEU A 1 145 ? -0.876 -5.216 4.086 1.00 95.69 145 LEU A C 1
ATOM 1050 O O . LEU A 1 145 ? -0.038 -4.687 3.358 1.00 95.69 145 LEU A O 1
ATOM 1054 N N . PHE A 1 146 ? -0.922 -5.014 5.407 1.00 94.88 146 PHE A N 1
ATOM 1055 C CA . PHE A 1 146 ? 0.000 -4.134 6.137 1.00 94.88 146 PHE A CA 1
ATOM 1056 C C . PHE A 1 146 ? 1.057 -4.926 6.917 1.00 94.88 146 PHE A C 1
ATOM 1058 O O . PHE A 1 146 ? 0.749 -5.907 7.605 1.00 94.88 146 PHE A O 1
ATOM 1065 N N . ALA A 1 147 ? 2.294 -4.433 6.871 1.00 94.94 147 ALA A N 1
ATOM 1066 C CA . ALA A 1 147 ? 3.398 -4.855 7.718 1.00 94.94 147 ALA A CA 1
ATOM 1067 C C . ALA A 1 147 ? 4.368 -3.692 7.977 1.00 94.94 147 ALA A C 1
ATOM 1069 O O . ALA A 1 147 ? 4.914 -3.135 7.032 1.00 94.94 147 ALA A O 1
ATOM 1070 N N . TRP A 1 148 ? 4.632 -3.387 9.250 1.00 94.06 148 TRP A N 1
ATOM 1071 C CA . TRP A 1 148 ? 5.584 -2.356 9.698 1.00 94.06 148 TRP A CA 1
ATOM 1072 C C . TRP A 1 148 ? 6.868 -2.965 10.294 1.00 94.06 148 TRP A C 1
ATOM 1074 O O . TRP A 1 148 ? 7.396 -2.455 11.283 1.00 94.06 148 TRP A O 1
ATOM 1084 N N . ASN A 1 149 ? 7.239 -4.176 9.854 1.00 93.56 149 ASN A N 1
ATOM 1085 C CA . ASN A 1 149 ? 8.460 -4.920 10.209 1.00 93.56 149 ASN A CA 1
ATOM 1086 C C . ASN A 1 149 ? 8.424 -6.353 9.641 1.00 93.56 149 ASN A C 1
ATOM 1088 O O . ASN A 1 149 ? 7.360 -6.898 9.329 1.00 93.56 149 ASN A O 1
ATOM 1092 N N . ASN A 1 150 ? 9.583 -7.024 9.653 1.00 95.00 150 ASN A N 1
ATOM 1093 C CA . ASN A 1 150 ? 9.764 -8.435 9.279 1.00 95.00 150 ASN A CA 1
ATOM 1094 C C . ASN A 1 150 ? 8.769 -9.425 9.943 1.00 95.00 150 ASN A C 1
ATOM 1096 O O . ASN A 1 150 ? 8.503 -10.479 9.364 1.00 95.00 150 ASN A O 1
ATOM 1100 N N . ALA A 1 151 ? 8.253 -9.150 11.152 1.00 92.44 151 ALA A N 1
ATOM 1101 C CA . ALA A 1 151 ? 7.382 -10.081 11.884 1.00 92.44 151 ALA A CA 1
ATOM 1102 C C . ALA A 1 151 ? 5.905 -9.955 11.474 1.00 92.44 151 ALA A C 1
ATOM 1104 O O . ALA A 1 151 ? 5.238 -10.970 11.278 1.00 92.44 151 ALA A O 1
ATOM 1105 N N . GLN A 1 152 ? 5.406 -8.734 11.262 1.00 93.56 152 GLN A N 1
ATOM 1106 C CA . GLN A 1 152 ? 4.098 -8.524 10.629 1.00 93.56 152 GLN A CA 1
ATOM 1107 C C . GLN A 1 152 ? 4.118 -8.945 9.149 1.00 93.56 152 GLN A C 1
ATOM 1109 O O . GLN A 1 152 ? 3.133 -9.486 8.652 1.00 93.56 152 GLN A O 1
ATOM 1114 N N . LEU A 1 153 ? 5.260 -8.801 8.466 1.00 95.31 153 LEU A N 1
ATOM 1115 C CA . LEU A 1 153 ? 5.441 -9.272 7.090 1.00 95.31 153 LEU A CA 1
ATOM 1116 C C . LEU A 1 153 ? 5.287 -10.796 6.985 1.00 95.31 153 LEU A C 1
ATOM 1118 O O . LEU A 1 153 ? 4.608 -11.295 6.087 1.00 95.31 153 LEU A O 1
ATOM 1122 N N . ALA A 1 154 ? 5.835 -11.536 7.952 1.00 93.38 154 ALA A N 1
ATOM 1123 C CA . ALA A 1 154 ? 5.620 -12.976 8.074 1.00 93.38 154 ALA A CA 1
ATOM 1124 C C . ALA A 1 154 ? 4.139 -13.342 8.319 1.00 93.38 154 ALA A C 1
ATOM 1126 O O . ALA A 1 154 ? 3.705 -14.410 7.898 1.00 93.38 154 ALA A O 1
ATOM 1127 N N . ALA A 1 155 ? 3.354 -12.464 8.955 1.00 91.06 155 ALA A N 1
ATOM 1128 C CA . ALA A 1 155 ? 1.933 -12.690 9.228 1.00 91.06 155 ALA A CA 1
ATOM 1129 C C . ALA A 1 155 ? 1.007 -12.414 8.023 1.00 91.06 155 ALA A C 1
ATOM 1131 O O . ALA A 1 155 ? -0.044 -13.041 7.930 1.00 91.06 155 ALA A O 1
ATOM 1132 N N . ILE A 1 156 ? 1.389 -11.545 7.071 1.00 93.81 156 ILE A N 1
ATOM 1133 C CA . ILE A 1 156 ? 0.722 -11.433 5.747 1.00 93.81 156 ILE A CA 1
ATOM 1134 C C . ILE A 1 156 ? 1.270 -12.422 4.697 1.00 93.81 156 ILE A C 1
ATOM 1136 O O . ILE A 1 156 ? 1.020 -12.249 3.501 1.00 93.81 156 ILE A O 1
ATOM 1140 N N . SER A 1 157 ? 2.035 -13.440 5.104 1.00 94.44 157 SER A N 1
ATOM 1141 C CA . SER A 1 157 ? 2.715 -14.360 4.183 1.00 94.44 157 SER A CA 1
ATOM 1142 C C . SER A 1 157 ? 2.144 -15.777 4.206 1.00 94.44 157 SER A C 1
ATOM 1144 O O . SER A 1 157 ? 1.969 -16.386 5.257 1.00 94.44 157 SER A O 1
ATOM 1146 N N . THR A 1 158 ? 1.936 -16.345 3.017 1.00 92.62 158 THR A N 1
ATOM 1147 C CA . THR A 1 158 ? 1.503 -17.742 2.815 1.00 92.62 158 THR A CA 1
ATOM 1148 C C . THR A 1 158 ? 2.652 -18.749 2.941 1.00 92.62 158 THR A C 1
ATOM 1150 O O . THR A 1 158 ? 2.424 -19.950 3.078 1.00 92.62 158 THR A O 1
ATOM 1153 N N . GLY A 1 159 ? 3.899 -18.272 2.911 1.00 93.38 159 GLY A N 1
ATOM 1154 C CA . GLY A 1 159 ? 5.103 -19.080 3.071 1.00 93.38 159 GLY A CA 1
ATOM 1155 C C . GLY A 1 159 ? 6.385 -18.271 2.870 1.00 93.38 159 GLY A C 1
ATOM 1156 O O . GLY A 1 159 ? 6.346 -17.061 2.643 1.00 93.38 159 GLY A O 1
ATOM 1157 N N . GLY A 1 160 ? 7.526 -18.960 2.940 1.00 96.06 160 GLY A N 1
ATOM 1158 C CA . GLY A 1 160 ? 8.862 -18.359 2.893 1.00 96.06 160 GLY A CA 1
ATOM 1159 C C . GLY A 1 160 ? 9.482 -18.147 4.277 1.00 96.06 160 GLY A C 1
ATOM 1160 O O . GLY A 1 160 ? 8.920 -18.549 5.293 1.00 96.06 160 GLY A O 1
ATOM 1161 N N . ALA A 1 161 ? 10.669 -17.542 4.303 1.00 96.81 161 ALA A N 1
ATOM 1162 C CA . ALA A 1 161 ? 11.444 -17.277 5.520 1.00 96.81 161 ALA A CA 1
ATOM 1163 C C . ALA A 1 161 ? 12.119 -15.888 5.518 1.00 96.81 161 ALA A C 1
ATOM 1165 O O . ALA A 1 161 ? 13.030 -15.647 6.306 1.00 96.81 161 ALA A O 1
ATOM 1166 N N . GLY A 1 162 ? 11.726 -14.989 4.607 1.00 97.25 162 GLY A N 1
ATOM 1167 C CA . GLY A 1 162 ? 12.288 -13.638 4.509 1.00 97.25 162 GLY A CA 1
ATOM 1168 C C . GLY A 1 162 ? 13.732 -13.560 3.997 1.00 97.25 162 GLY A C 1
ATOM 1169 O O . GLY A 1 162 ? 14.410 -12.566 4.243 1.00 97.25 162 GLY A O 1
ATOM 1170 N N . THR A 1 163 ? 14.234 -14.593 3.311 1.00 96.69 163 THR A N 1
ATOM 1171 C CA . THR A 1 163 ? 15.636 -14.665 2.842 1.00 96.69 163 THR A CA 1
ATOM 1172 C C . THR A 1 163 ? 15.723 -14.761 1.322 1.00 96.69 163 THR A C 1
ATOM 1174 O O . THR A 1 163 ? 14.796 -15.247 0.689 1.00 96.69 163 THR A O 1
ATOM 1177 N N . VAL A 1 164 ? 16.857 -14.392 0.718 1.00 94.31 164 VAL A N 1
ATOM 1178 C CA . VAL A 1 164 ? 17.049 -14.454 -0.749 1.00 94.31 164 VAL A CA 1
ATOM 1179 C C . VAL A 1 164 ? 16.791 -15.841 -1.368 1.00 94.31 164 VAL A C 1
ATOM 1181 O O . VAL A 1 164 ? 16.370 -15.937 -2.515 1.00 94.31 164 VAL A O 1
ATOM 1184 N N . ALA A 1 165 ? 17.008 -16.924 -0.611 1.00 94.56 165 ALA A N 1
ATOM 1185 C CA . ALA A 1 165 ? 16.764 -18.301 -1.056 1.00 94.56 165 ALA A CA 1
ATOM 1186 C C . ALA A 1 165 ? 15.342 -18.814 -0.744 1.00 94.56 165 ALA A C 1
ATOM 1188 O O . ALA A 1 165 ? 14.939 -19.860 -1.248 1.00 94.56 165 ALA A O 1
ATOM 1189 N N . ALA A 1 166 ? 14.598 -18.102 0.104 1.00 96.62 166 ALA A N 1
ATOM 1190 C CA . ALA A 1 166 ? 13.227 -18.405 0.501 1.00 96.62 166 ALA A CA 1
ATOM 1191 C C . ALA A 1 166 ? 12.513 -17.090 0.879 1.00 96.62 166 ALA A C 1
ATOM 1193 O O . ALA A 1 166 ? 12.318 -16.821 2.075 1.00 96.62 166 ALA A O 1
ATOM 1194 N N . PRO A 1 167 ? 12.180 -16.234 -0.107 1.00 97.56 167 PRO A N 1
ATOM 1195 C CA . PRO A 1 167 ? 11.509 -14.967 0.152 1.00 97.56 167 PRO A CA 1
ATOM 1196 C C . PRO A 1 167 ? 10.108 -15.224 0.702 1.00 97.56 167 PRO A C 1
ATOM 1198 O O . PRO A 1 167 ? 9.476 -16.234 0.381 1.00 97.56 167 PRO A O 1
ATOM 1201 N N . TYR A 1 168 ? 9.613 -14.307 1.527 1.00 98.00 168 TYR A N 1
ATOM 1202 C CA . TYR A 1 168 ? 8.210 -14.307 1.920 1.00 98.00 168 TYR A CA 1
ATOM 1203 C C . TYR A 1 168 ? 7.309 -14.170 0.687 1.00 98.00 168 TYR A C 1
ATOM 1205 O O . TYR A 1 168 ? 7.623 -13.418 -0.233 1.00 98.00 168 TYR A O 1
ATOM 1213 N N . THR A 1 169 ? 6.200 -14.905 0.649 1.00 95.38 169 THR A N 1
ATOM 1214 C CA . THR A 1 169 ? 5.193 -14.803 -0.420 1.00 95.38 169 THR A CA 1
ATOM 1215 C C . THR A 1 169 ? 3.910 -14.246 0.176 1.00 95.38 169 THR A C 1
ATOM 1217 O O . THR A 1 169 ? 3.241 -14.937 0.946 1.00 95.38 169 THR A O 1
ATOM 1220 N N . ILE A 1 170 ? 3.580 -12.997 -0.154 1.00 92.88 170 ILE A N 1
ATOM 1221 C CA . ILE A 1 170 ? 2.390 -12.320 0.379 1.00 92.88 170 ILE A CA 1
ATOM 1222 C C . ILE A 1 170 ? 1.108 -12.953 -0.192 1.00 92.88 170 ILE A C 1
ATOM 1224 O O . ILE A 1 170 ? 1.089 -13.422 -1.332 1.00 92.88 170 ILE A O 1
ATOM 1228 N N . VAL A 1 171 ? 0.045 -12.975 0.618 1.00 87.12 171 VAL A N 1
ATOM 1229 C CA . VAL A 1 171 ? -1.317 -13.402 0.237 1.00 87.12 171 VAL A CA 1
ATOM 1230 C C . VAL A 1 171 ? -1.775 -12.673 -1.041 1.00 87.12 171 VAL A C 1
ATOM 1232 O O . VAL A 1 171 ? -1.797 -11.444 -1.088 1.00 87.12 171 VAL A O 1
ATOM 1235 N N . ASN A 1 172 ? -2.132 -13.421 -2.092 1.00 88.12 172 ASN A N 1
ATOM 1236 C CA . ASN A 1 172 ? -2.462 -12.877 -3.422 1.00 88.12 172 ASN A CA 1
ATOM 1237 C C . ASN A 1 172 ? -3.750 -13.442 -4.060 1.00 88.12 172 ASN A C 1
ATOM 1239 O O . ASN A 1 172 ? -4.126 -13.039 -5.161 1.00 88.12 172 ASN A O 1
ATOM 1243 N N . ASN A 1 173 ? -4.445 -14.342 -3.368 1.00 91.19 173 ASN A N 1
ATOM 1244 C CA . ASN A 1 173 ? -5.752 -14.891 -3.722 1.00 91.19 173 ASN A CA 1
ATOM 1245 C C . ASN A 1 173 ? -6.855 -13.821 -3.552 1.00 91.19 173 ASN A C 1
ATOM 1247 O O . ASN A 1 173 ? -7.102 -13.386 -2.426 1.00 91.19 173 ASN A O 1
ATOM 1251 N N . PRO A 1 174 ? -7.548 -13.390 -4.626 1.00 89.81 174 PRO A N 1
ATOM 1252 C CA . PRO A 1 174 ? -8.594 -12.374 -4.522 1.00 89.81 174 PRO A CA 1
ATOM 1253 C C . PRO A 1 174 ? -9.778 -12.885 -3.693 1.00 89.81 174 PRO A C 1
ATOM 1255 O O . PRO A 1 174 ? -10.229 -14.018 -3.879 1.00 89.81 174 PRO A O 1
ATOM 1258 N N . ALA A 1 175 ? -10.306 -12.039 -2.808 1.00 92.50 175 ALA A N 1
ATOM 1259 C CA . ALA A 1 175 ? -11.491 -12.369 -2.025 1.00 92.50 175 ALA A CA 1
ATOM 1260 C C . ALA A 1 175 ? -12.737 -12.554 -2.916 1.00 92.50 175 ALA A C 1
ATOM 1262 O O . ALA A 1 175 ? -12.934 -11.764 -3.845 1.00 92.50 175 ALA A O 1
ATOM 1263 N N . PRO A 1 176 ? -13.642 -13.511 -2.618 1.00 88.19 176 PRO A N 1
ATOM 1264 C CA . PRO A 1 176 ? -14.854 -13.739 -3.414 1.00 88.19 176 PRO A CA 1
ATOM 1265 C C . PRO A 1 176 ? -15.792 -12.524 -3.531 1.00 88.19 176 PRO A C 1
ATOM 1267 O O . PRO A 1 176 ? -16.556 -12.437 -4.490 1.00 88.19 176 PRO A O 1
ATOM 1270 N N . GLY A 1 177 ? -15.744 -11.601 -2.562 1.00 87.44 177 GLY A N 1
ATOM 1271 C CA . GLY A 1 177 ? -16.494 -10.339 -2.564 1.00 87.44 177 GLY A CA 1
ATOM 1272 C C . GLY A 1 177 ? -15.671 -9.093 -2.920 1.00 87.44 177 GLY A C 1
ATOM 1273 O O . GLY A 1 177 ? -16.226 -7.997 -2.909 1.00 87.44 177 GLY A O 1
ATOM 1274 N N . GLY A 1 178 ? -14.374 -9.236 -3.218 1.00 91.00 178 GLY A N 1
ATOM 1275 C CA . GLY A 1 178 ? -13.427 -8.116 -3.271 1.00 91.00 178 GLY A CA 1
ATOM 1276 C C . GLY A 1 178 ? -13.073 -7.561 -1.883 1.00 91.00 178 GLY A C 1
ATOM 1277 O O . GLY A 1 178 ? -13.296 -8.217 -0.864 1.00 91.00 178 GLY A O 1
ATOM 1278 N N . LEU A 1 179 ? -12.512 -6.348 -1.842 1.00 93.62 179 LEU A N 1
ATOM 1279 C CA . LEU A 1 179 ? -12.221 -5.653 -0.585 1.00 93.62 179 LEU A CA 1
ATOM 1280 C C . LEU A 1 179 ? -13.508 -5.274 0.162 1.00 93.62 179 LEU A C 1
ATOM 1282 O O . LEU A 1 179 ? -14.496 -4.845 -0.437 1.00 93.62 179 LEU A O 1
ATOM 1286 N N . ASN A 1 180 ? -13.474 -5.367 1.492 1.00 93.56 180 ASN A N 1
ATOM 1287 C CA . ASN A 1 180 ? -14.553 -4.902 2.355 1.00 93.56 180 ASN A CA 1
ATOM 1288 C C . ASN A 1 180 ? -14.761 -3.386 2.172 1.00 93.56 180 ASN A C 1
ATOM 1290 O O . ASN A 1 180 ? -13.808 -2.606 2.188 1.00 93.56 180 ASN A O 1
ATOM 1294 N N . ALA A 1 181 ? -16.020 -2.961 2.038 1.00 90.38 181 ALA A N 1
ATOM 1295 C CA . ALA A 1 181 ? -16.409 -1.570 1.795 1.00 90.38 181 ALA A CA 1
ATOM 1296 C C . ALA A 1 181 ? -15.955 -0.568 2.883 1.00 90.38 181 ALA A C 1
ATOM 1298 O O . ALA A 1 181 ? -15.989 0.640 2.640 1.00 90.38 181 ALA A O 1
ATOM 1299 N N . VAL A 1 182 ? -15.496 -1.040 4.051 1.00 90.31 182 VAL A N 1
ATOM 1300 C CA . VAL A 1 182 ? -14.855 -0.196 5.076 1.00 90.31 182 VAL A CA 1
ATOM 1301 C C . VAL A 1 182 ? -13.501 0.373 4.626 1.00 90.31 182 VAL A C 1
ATOM 1303 O O . VAL A 1 182 ? -13.092 1.424 5.107 1.00 90.31 182 VAL A O 1
ATOM 1306 N N . PHE A 1 183 ? -12.834 -0.272 3.663 1.00 91.06 183 PHE A N 1
ATOM 1307 C CA . PHE A 1 183 ? -11.576 0.201 3.074 1.00 91.06 183 PHE A CA 1
ATOM 1308 C C . PHE A 1 183 ? -11.784 1.079 1.828 1.00 91.06 183 PHE A C 1
ATOM 1310 O O . PHE A 1 183 ? -10.838 1.682 1.335 1.00 91.06 183 PHE A O 1
ATOM 1317 N N . GLY A 1 184 ? -13.025 1.208 1.343 1.00 87.38 184 GLY A N 1
ATOM 1318 C CA . GLY A 1 184 ? -13.419 2.145 0.281 1.00 87.38 184 GLY A CA 1
ATOM 1319 C C . GLY A 1 184 ? -13.665 3.573 0.781 1.00 87.38 184 GLY A C 1
ATOM 1320 O O . GLY A 1 184 ? -14.574 4.237 0.280 1.00 87.38 184 GLY A O 1
ATOM 1321 N N . GLN A 1 185 ? -12.909 4.008 1.794 1.00 83.12 185 GLN A N 1
ATOM 1322 C CA . GLN A 1 185 ? -12.992 5.341 2.396 1.00 83.12 185 GLN A CA 1
ATOM 1323 C C . GLN A 1 185 ? -11.929 6.274 1.819 1.00 83.12 185 GLN A C 1
ATOM 1325 O O . GLN A 1 185 ? -10.815 5.856 1.497 1.00 83.12 185 GLN A O 1
ATOM 1330 N N . PHE A 1 186 ? -12.293 7.549 1.702 1.00 77.81 186 PHE A N 1
ATOM 1331 C CA . PHE A 1 186 ? -11.498 8.5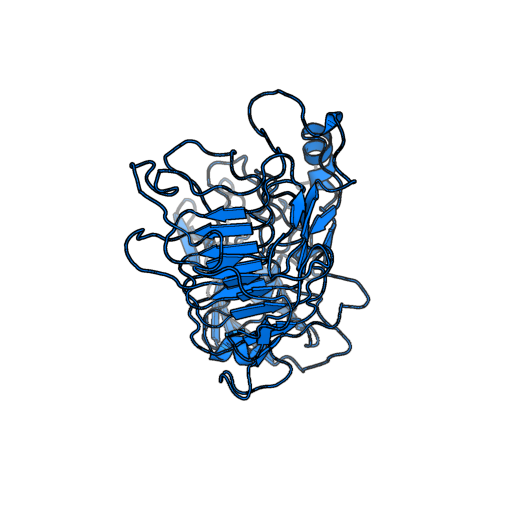75 1.038 1.00 77.81 186 PHE A CA 1
ATOM 1332 C C . PHE A 1 186 ? -11.504 9.866 1.857 1.00 77.81 186 PHE A C 1
ATOM 1334 O O . PHE A 1 186 ? -12.518 10.202 2.471 1.00 77.81 186 PHE A O 1
ATOM 1341 N N . ASN A 1 187 ? -10.384 10.584 1.865 1.00 72.06 187 ASN A N 1
ATOM 1342 C CA . ASN A 1 187 ? -10.289 11.876 2.545 1.00 72.06 187 ASN A CA 1
ATOM 1343 C C . ASN A 1 187 ? -10.993 12.997 1.751 1.00 72.06 187 ASN A C 1
ATOM 1345 O O . ASN A 1 187 ? -11.497 12.781 0.644 1.00 72.06 187 ASN A O 1
ATOM 1349 N N . ASP A 1 188 ? -11.008 14.213 2.302 1.00 67.94 188 ASP A N 1
ATOM 1350 C CA . ASP A 1 188 ? -11.643 15.389 1.686 1.00 67.94 188 ASP A CA 1
ATOM 1351 C C . ASP A 1 188 ? -11.033 15.782 0.312 1.00 67.94 188 ASP A C 1
ATOM 1353 O O . ASP A 1 188 ? -11.662 16.509 -0.459 1.00 67.94 188 ASP A O 1
ATOM 1357 N N . TYR A 1 189 ? -9.851 15.248 -0.028 1.00 68.94 189 TYR A N 1
ATOM 1358 C CA . TYR A 1 189 ? -9.150 15.401 -1.316 1.00 68.94 189 TYR A CA 1
ATOM 1359 C C . TYR A 1 189 ? -9.390 14.229 -2.290 1.00 68.94 189 TYR A C 1
ATOM 1361 O O . TYR A 1 189 ? -8.815 14.180 -3.373 1.00 68.94 189 TYR A O 1
ATOM 1369 N N . LEU A 1 190 ? -10.272 13.289 -1.929 1.00 72.69 190 LEU A N 1
ATOM 1370 C CA . LEU A 1 190 ? -10.643 12.095 -2.702 1.00 72.69 190 LEU A CA 1
ATOM 1371 C C . LEU A 1 190 ? -9.504 11.084 -2.945 1.00 72.69 190 LEU A C 1
ATOM 1373 O O . LEU A 1 190 ? -9.641 10.211 -3.812 1.00 72.69 190 LEU A O 1
ATOM 1377 N N . TYR A 1 191 ? -8.437 11.128 -2.138 1.00 74.31 191 TYR A N 1
ATOM 1378 C CA . TYR A 1 191 ? -7.429 10.062 -2.070 1.00 74.31 191 TYR A CA 1
ATOM 1379 C C . TYR A 1 191 ? -7.879 8.944 -1.120 1.00 74.31 191 TYR A C 1
ATOM 1381 O O . TYR A 1 191 ? -8.543 9.237 -0.119 1.00 74.31 191 TYR A O 1
ATOM 1389 N N . PRO A 1 192 ? -7.567 7.663 -1.412 1.00 80.12 192 PRO A N 1
ATOM 1390 C CA . PRO A 1 192 ? -7.914 6.572 -0.510 1.00 80.12 192 PRO A CA 1
ATOM 1391 C C . PRO A 1 192 ? -7.213 6.742 0.837 1.00 80.12 192 PRO A C 1
ATOM 1393 O O . PRO A 1 192 ? -6.016 7.017 0.877 1.00 80.12 192 PRO A O 1
ATOM 1396 N N . VAL A 1 193 ? -7.950 6.523 1.927 1.00 82.62 193 VAL A N 1
ATOM 1397 C CA . VAL A 1 193 ? -7.402 6.515 3.298 1.00 82.62 193 VAL A CA 1
ATOM 1398 C C . VAL A 1 193 ? -6.347 5.417 3.452 1.00 82.62 193 VAL A C 1
ATOM 1400 O O . VAL A 1 193 ? -5.276 5.627 4.012 1.00 82.62 193 VAL A O 1
ATOM 1403 N N . PHE A 1 194 ? -6.642 4.227 2.928 1.00 89.06 194 PHE A N 1
ATOM 1404 C CA . PHE A 1 194 ? -5.782 3.061 3.071 1.00 89.06 194 PHE A CA 1
ATOM 1405 C C . PHE A 1 194 ? -4.980 2.814 1.784 1.00 89.06 194 PHE A C 1
ATOM 1407 O O . PHE A 1 194 ? -5.592 2.659 0.721 1.00 89.06 194 PHE A O 1
ATOM 1414 N N . PRO A 1 195 ? -3.642 2.655 1.837 1.00 92.56 195 PRO A N 1
ATOM 1415 C CA . PRO A 1 195 ? -2.962 1.837 0.841 1.00 92.56 195 PRO A CA 1
ATOM 1416 C C . PRO A 1 195 ? -3.568 0.428 0.803 1.00 92.56 195 PRO A C 1
ATOM 1418 O O . PRO A 1 195 ? -4.145 -0.050 1.777 1.00 92.56 195 PRO A O 1
ATOM 1421 N N . GLY A 1 196 ? -3.442 -0.256 -0.330 1.00 94.25 196 GLY A N 1
ATOM 1422 C CA . GLY A 1 196 ? -3.874 -1.645 -0.481 1.00 94.25 196 GLY A CA 1
ATOM 1423 C C . GLY A 1 196 ? -2.809 -2.622 0.013 1.00 94.25 196 GLY A C 1
ATOM 1424 O O . GLY A 1 196 ? -3.125 -3.647 0.615 1.00 94.25 196 GLY A O 1
ATOM 1425 N N . VAL A 1 197 ? -1.543 -2.274 -0.204 1.00 96.12 197 VAL A N 1
ATOM 1426 C CA . VAL A 1 197 ? -0.381 -2.937 0.388 1.00 96.12 197 VAL A CA 1
ATOM 1427 C C . VAL A 1 197 ? 0.479 -1.872 1.045 1.00 96.12 197 VAL A C 1
ATOM 1429 O O . VAL A 1 197 ? 0.798 -0.872 0.404 1.00 96.12 197 VAL A O 1
ATOM 1432 N N . LEU A 1 198 ? 0.891 -2.114 2.286 1.00 96.12 198 LEU A N 1
ATOM 1433 C CA . LEU A 1 198 ? 1.915 -1.333 2.966 1.00 96.12 198 LEU A CA 1
ATOM 1434 C C . LEU A 1 198 ? 2.981 -2.282 3.510 1.00 96.12 198 LEU A C 1
ATOM 1436 O O . LEU A 1 198 ? 2.690 -3.122 4.362 1.00 96.12 198 LEU A O 1
ATOM 1440 N N . VAL A 1 199 ? 4.208 -2.142 3.021 1.00 97.06 199 VAL A N 1
ATOM 1441 C CA . VAL A 1 199 ? 5.371 -2.896 3.498 1.00 97.06 199 VAL A CA 1
ATOM 1442 C C . VAL A 1 199 ? 6.430 -1.889 3.931 1.00 97.06 199 VAL A C 1
ATOM 1444 O O . VAL A 1 199 ? 7.012 -1.200 3.096 1.00 97.06 199 VAL A O 1
ATOM 1447 N N . ALA A 1 200 ? 6.644 -1.793 5.241 1.00 95.62 200 ALA A N 1
ATOM 1448 C CA . ALA A 1 200 ? 7.507 -0.800 5.863 1.00 95.62 200 ALA A CA 1
ATOM 1449 C C . ALA A 1 200 ? 8.468 -1.400 6.902 1.00 95.62 200 ALA A C 1
ATOM 1451 O O . ALA A 1 200 ? 8.221 -2.497 7.419 1.00 95.62 200 ALA A O 1
ATOM 1452 N N . ASP A 1 201 ? 9.559 -0.681 7.194 1.00 95.19 201 ASP A N 1
ATOM 1453 C CA . ASP A 1 201 ? 10.556 -1.008 8.232 1.00 95.19 201 ASP A CA 1
ATOM 1454 C C . ASP A 1 201 ? 11.078 -2.464 8.158 1.00 95.19 201 ASP A C 1
ATOM 1456 O O . ASP A 1 201 ? 11.294 -3.144 9.170 1.00 95.19 201 ASP A O 1
ATOM 1460 N N . THR A 1 202 ? 11.239 -2.994 6.940 1.00 95.19 202 THR A N 1
ATOM 1461 C CA . THR A 1 202 ? 11.599 -4.400 6.698 1.00 95.19 202 THR A CA 1
ATOM 1462 C C . THR A 1 202 ? 12.898 -4.550 5.922 1.00 95.19 202 THR A C 1
ATOM 1464 O O . THR A 1 202 ? 13.183 -3.804 4.997 1.00 95.19 202 THR A O 1
ATOM 1467 N N . THR A 1 203 ? 13.659 -5.584 6.271 1.00 97.06 203 THR A N 1
ATOM 1468 C CA . THR A 1 203 ? 14.862 -6.041 5.544 1.00 97.06 203 THR A CA 1
ATOM 1469 C C . THR A 1 203 ? 14.741 -7.497 5.082 1.00 97.06 203 THR A C 1
ATOM 1471 O O . THR A 1 203 ? 15.710 -8.118 4.641 1.00 97.06 203 THR A O 1
ATOM 1474 N N . ALA A 1 204 ? 13.548 -8.081 5.227 1.00 97.88 204 ALA A N 1
ATOM 1475 C CA . ALA A 1 204 ? 13.250 -9.439 4.804 1.00 97.88 204 ALA A CA 1
ATOM 1476 C C . ALA A 1 204 ? 12.817 -9.479 3.331 1.00 97.88 204 ALA A C 1
ATOM 1478 O O . ALA A 1 204 ? 11.878 -8.794 2.933 1.00 97.88 204 ALA A O 1
ATOM 1479 N N . TYR A 1 205 ? 13.454 -10.358 2.554 1.00 98.38 205 TYR A N 1
ATOM 1480 C CA . TYR A 1 205 ? 13.143 -10.587 1.142 1.00 98.38 205 TYR A CA 1
ATOM 1481 C C . TYR A 1 205 ? 11.687 -11.018 0.980 1.00 98.38 205 TYR A C 1
ATOM 1483 O O . TYR A 1 205 ? 11.267 -12.008 1.591 1.00 98.38 205 TYR A O 1
ATOM 1491 N N . VAL A 1 206 ? 10.935 -10.321 0.130 1.00 98.12 206 VAL A N 1
ATOM 1492 C CA . VAL A 1 206 ? 9.505 -10.578 -0.067 1.00 98.12 206 VAL A CA 1
ATOM 1493 C C . VAL A 1 206 ? 9.079 -10.422 -1.523 1.00 98.12 206 VAL A C 1
ATOM 1495 O O . VAL A 1 206 ? 9.579 -9.586 -2.273 1.00 98.12 206 VAL A O 1
ATOM 1498 N N . SER A 1 207 ? 8.144 -11.274 -1.923 1.00 97.31 207 SER A N 1
ATOM 1499 C CA . SER A 1 207 ? 7.661 -11.459 -3.280 1.00 97.31 207 SER A CA 1
ATOM 1500 C C . SER A 1 207 ? 6.155 -11.213 -3.344 1.00 97.31 207 SER A C 1
ATOM 1502 O O . SER A 1 207 ? 5.356 -11.972 -2.789 1.00 97.31 207 SER A O 1
ATOM 1504 N N . LEU A 1 208 ? 5.777 -10.162 -4.069 1.00 96.75 208 LEU A N 1
ATOM 1505 C CA . LEU A 1 208 ? 4.422 -9.880 -4.521 1.00 96.75 208 LEU A CA 1
ATOM 1506 C C . LEU A 1 208 ? 4.329 -10.291 -5.994 1.00 96.75 208 LEU A C 1
ATOM 1508 O O . LEU A 1 208 ? 4.305 -9.455 -6.897 1.00 96.75 208 LEU A O 1
ATOM 1512 N N . ASN A 1 209 ? 4.340 -11.602 -6.237 1.00 95.12 209 ASN A N 1
ATOM 1513 C CA . ASN A 1 209 ? 4.190 -12.175 -7.573 1.00 95.12 209 ASN A CA 1
ATOM 1514 C C . ASN A 1 209 ? 2.702 -12.324 -7.918 1.00 95.12 209 ASN A C 1
ATOM 1516 O O . ASN A 1 209 ? 1.985 -13.060 -7.236 1.00 95.12 209 ASN A O 1
ATOM 1520 N N . ASN A 1 210 ? 2.249 -11.641 -8.973 1.00 94.50 210 ASN A N 1
ATOM 1521 C CA . ASN A 1 210 ? 0.843 -11.559 -9.379 1.00 94.50 210 ASN A CA 1
ATOM 1522 C C . ASN A 1 210 ? -0.084 -11.234 -8.176 1.00 94.50 210 ASN A C 1
ATOM 1524 O O . ASN A 1 210 ? -0.928 -12.061 -7.819 1.00 94.50 210 ASN A O 1
ATOM 1528 N N . PRO A 1 211 ? 0.087 -10.074 -7.506 1.00 93.75 211 PRO A N 1
ATOM 1529 C CA . PRO A 1 211 ? -0.790 -9.651 -6.416 1.00 93.75 211 PRO A CA 1
ATOM 1530 C C . PRO A 1 211 ? -2.240 -9.503 -6.898 1.00 93.75 211 PRO A C 1
ATOM 1532 O O . PRO A 1 211 ? -2.491 -9.257 -8.082 1.00 93.75 211 PRO A O 1
ATOM 1535 N N . SER A 1 212 ? -3.195 -9.621 -5.971 1.00 90.31 212 SER A N 1
ATOM 1536 C CA . SER A 1 212 ? -4.592 -9.277 -6.252 1.00 90.31 212 SER A CA 1
ATOM 1537 C C . SER A 1 212 ? -4.703 -7.805 -6.654 1.00 90.31 212 SER A C 1
ATOM 1539 O O . SER A 1 212 ? -3.984 -6.956 -6.129 1.00 90.31 212 SER A O 1
ATOM 1541 N N . LEU A 1 213 ? -5.654 -7.490 -7.536 1.00 85.44 213 LEU A N 1
ATOM 1542 C CA . LEU A 1 213 ? -6.113 -6.112 -7.685 1.00 85.44 213 LEU A CA 1
ATOM 1543 C C . LEU A 1 213 ? -6.902 -5.716 -6.435 1.00 85.44 213 LEU A C 1
ATOM 1545 O O . LEU A 1 213 ? -7.664 -6.516 -5.888 1.00 85.44 213 LEU A O 1
ATOM 1549 N N . LEU A 1 214 ? -6.688 -4.485 -5.982 1.00 91.38 214 LEU A N 1
ATOM 1550 C CA . LEU A 1 214 ? -7.176 -3.964 -4.705 1.00 91.38 214 LEU A CA 1
ATOM 1551 C C . LEU A 1 214 ? -8.254 -2.916 -4.979 1.00 91.38 214 LEU A C 1
ATOM 1553 O O . LEU A 1 214 ? -8.153 -1.755 -4.592 1.00 91.38 214 LEU A O 1
ATOM 1557 N N . GLY A 1 215 ? -9.262 -3.351 -5.735 1.00 92.00 215 GLY A N 1
ATOM 1558 C CA . GLY A 1 215 ? -10.356 -2.517 -6.210 1.00 92.00 215 GLY A CA 1
ATOM 1559 C C . GLY A 1 215 ? -11.342 -2.176 -5.099 1.00 92.00 215 GLY A C 1
ATOM 1560 O O . GLY A 1 215 ? -11.835 -3.063 -4.400 1.00 92.00 215 GLY A O 1
ATOM 1561 N N . VAL A 1 216 ? -11.670 -0.893 -4.985 1.00 91.56 216 VAL A N 1
ATOM 1562 C CA . VAL A 1 216 ? -12.681 -0.351 -4.073 1.00 91.56 216 VAL A CA 1
ATOM 1563 C C . VAL A 1 216 ? -13.763 0.395 -4.849 1.00 91.56 216 VAL A C 1
ATOM 1565 O O . VAL A 1 216 ? -13.509 1.014 -5.883 1.00 91.56 216 VAL A O 1
ATOM 1568 N N . THR A 1 217 ? -14.987 0.357 -4.328 1.00 89.31 217 THR A N 1
ATOM 1569 C CA . THR A 1 217 ? -16.092 1.216 -4.775 1.00 89.31 217 THR A CA 1
ATOM 1570 C C . THR A 1 217 ? -16.238 2.354 -3.772 1.00 89.31 217 THR A C 1
ATOM 1572 O O . THR A 1 217 ? -16.280 2.093 -2.570 1.00 89.31 217 THR A O 1
ATOM 1575 N N . TYR A 1 218 ? -16.311 3.600 -4.241 1.00 81.81 218 TYR A N 1
ATOM 1576 C CA . TYR A 1 218 ? -16.528 4.753 -3.362 1.00 81.81 218 TYR A CA 1
ATOM 1577 C C . TYR A 1 218 ? -17.911 4.664 -2.697 1.00 81.81 218 TYR A C 1
ATOM 1579 O O . TYR A 1 218 ? -18.900 4.306 -3.344 1.00 81.81 218 TYR A O 1
ATOM 1587 N N . GLN A 1 219 ? -18.009 5.041 -1.418 1.00 81.44 219 GLN A N 1
ATOM 1588 C CA . GLN A 1 219 ? -19.302 5.105 -0.729 1.00 81.44 219 GLN A CA 1
ATOM 1589 C C . GLN A 1 219 ? -20.234 6.151 -1.373 1.00 81.44 219 GLN A C 1
ATOM 1591 O O . GLN A 1 219 ? -19.793 7.156 -1.935 1.00 81.44 219 GLN A O 1
ATOM 1596 N N . SER A 1 220 ?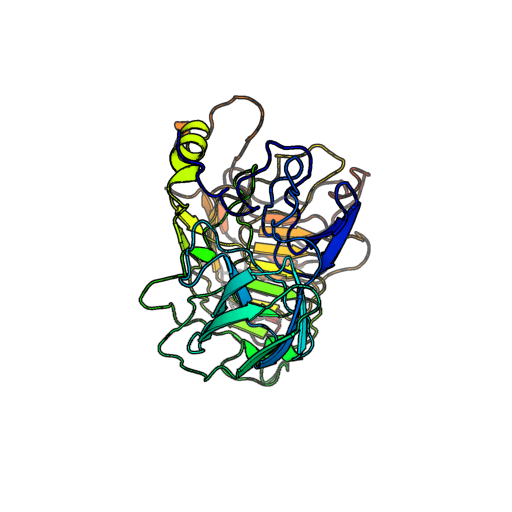 -21.551 5.937 -1.289 1.00 80.00 220 SER A N 1
ATOM 1597 C CA . SER A 1 220 ? -22.551 6.726 -2.032 1.00 80.00 220 SER A CA 1
ATOM 1598 C C . SER A 1 220 ? -22.536 8.230 -1.720 1.00 80.00 220 SER A C 1
ATOM 1600 O O . SER A 1 220 ? -22.889 9.030 -2.591 1.00 80.00 220 SER A O 1
ATOM 1602 N N . GLY A 1 221 ? -22.072 8.626 -0.529 1.00 78.56 221 GLY A N 1
ATOM 1603 C CA . GLY A 1 221 ? -21.889 10.029 -0.139 1.00 78.56 221 GLY A CA 1
ATOM 1604 C C . GLY A 1 221 ? -20.911 10.805 -1.031 1.00 78.56 221 GLY A C 1
ATOM 1605 O O . GLY A 1 221 ? -21.147 11.978 -1.306 1.00 78.56 221 GLY A O 1
ATOM 1606 N N . TYR A 1 222 ? -19.876 10.150 -1.570 1.00 78.44 222 TYR A N 1
ATOM 1607 C CA . TYR A 1 222 ? -18.873 10.795 -2.430 1.00 78.44 222 TYR A CA 1
ATOM 1608 C C . TYR A 1 222 ? -19.373 11.066 -3.862 1.00 78.44 222 TYR A C 1
ATOM 1610 O O . TYR A 1 222 ? -18.721 11.791 -4.611 1.00 78.44 222 TYR A O 1
ATOM 1618 N N . SER A 1 223 ? -20.529 10.521 -4.263 1.00 84.12 223 SER A N 1
ATOM 1619 C CA . SER A 1 223 ? -21.017 10.553 -5.656 1.00 84.12 223 SER A CA 1
ATOM 1620 C C . SER A 1 223 ? -21.087 11.955 -6.281 1.00 84.12 223 SER A C 1
ATOM 1622 O O . SER A 1 223 ? -20.724 12.115 -7.446 1.00 84.12 223 SER A O 1
ATOM 1624 N N . ALA A 1 224 ? -21.483 12.978 -5.518 1.00 83.50 224 ALA A N 1
ATOM 1625 C CA . ALA A 1 224 ? -21.535 14.362 -5.997 1.00 83.50 224 ALA A CA 1
ATOM 1626 C C . ALA A 1 224 ? -20.139 14.981 -6.207 1.00 83.50 224 ALA A C 1
ATOM 1628 O O . ALA A 1 224 ? -19.932 15.706 -7.180 1.00 83.50 224 ALA A O 1
ATOM 1629 N N . ALA A 1 225 ? -19.175 14.672 -5.333 1.00 80.56 225 ALA A N 1
ATOM 1630 C CA . ALA A 1 225 ? -17.794 15.135 -5.464 1.00 80.56 225 ALA A CA 1
ATOM 1631 C C . ALA A 1 225 ? -17.099 14.445 -6.648 1.00 80.56 225 ALA A C 1
ATOM 1633 O O . ALA A 1 225 ? -16.509 15.109 -7.497 1.00 80.56 225 ALA A O 1
ATOM 1634 N N . LEU A 1 226 ? -17.262 13.126 -6.775 1.00 81.69 226 LEU A N 1
ATOM 1635 C CA . LEU A 1 226 ? -16.745 12.352 -7.907 1.00 81.69 226 LEU A CA 1
ATOM 1636 C C . LEU A 1 226 ? -17.307 12.865 -9.237 1.00 81.69 226 LEU A C 1
ATOM 1638 O O . LEU A 1 226 ? -16.544 13.101 -10.168 1.00 81.69 226 LEU A O 1
ATOM 1642 N N . GLN A 1 227 ? -18.614 13.146 -9.306 1.00 83.50 227 GLN A N 1
ATOM 1643 C CA . GLN A 1 227 ? -19.226 13.757 -10.488 1.00 83.50 227 GLN A CA 1
ATOM 1644 C C . GLN A 1 227 ? -18.652 15.151 -10.803 1.00 83.50 227 GLN A C 1
ATOM 1646 O O . GLN A 1 227 ? -18.474 15.472 -11.977 1.00 83.50 227 GLN A O 1
ATOM 1651 N N . PHE A 1 228 ? -18.354 15.970 -9.788 1.00 80.38 228 PHE A N 1
ATOM 1652 C CA . PHE A 1 228 ? -17.767 17.303 -9.965 1.00 80.38 228 PHE A CA 1
ATOM 1653 C C . PHE A 1 228 ? -16.337 17.249 -10.532 1.00 80.38 228 PHE A C 1
ATOM 1655 O O . PHE A 1 228 ? -16.024 18.003 -11.452 1.00 80.38 228 PHE A O 1
ATOM 1662 N N . TYR A 1 229 ? -15.500 16.327 -10.046 1.00 76.56 229 TYR A N 1
ATOM 1663 C CA . TYR A 1 229 ? -14.140 16.106 -10.561 1.00 76.56 229 TYR A CA 1
ATOM 1664 C C . TYR A 1 229 ? -14.082 15.179 -11.795 1.00 76.56 229 TYR A C 1
ATOM 1666 O O . TYR A 1 229 ? -13.012 14.963 -12.358 1.00 76.56 229 TYR A O 1
ATOM 1674 N N . GLY A 1 230 ? -15.216 14.626 -12.239 1.00 78.44 230 GLY A N 1
ATOM 1675 C CA . GLY A 1 230 ? -15.299 13.685 -13.364 1.00 78.44 230 GLY A CA 1
ATOM 1676 C C . GLY A 1 230 ? -14.779 12.269 -13.069 1.00 78.44 230 GLY A C 1
ATOM 1677 O O . GLY A 1 230 ? -14.637 11.471 -13.995 1.00 78.44 230 GLY A O 1
ATOM 1678 N N . LEU A 1 231 ? -14.500 11.950 -11.803 1.00 80.19 231 LEU A N 1
ATOM 1679 C CA . LEU A 1 231 ? -13.941 10.674 -11.356 1.00 80.19 231 LEU A CA 1
ATOM 1680 C C . LEU A 1 231 ? -15.002 9.549 -11.355 1.00 80.19 231 LEU A C 1
ATOM 1682 O O . LEU A 1 231 ? -16.184 9.801 -11.103 1.00 80.19 231 LEU A O 1
ATOM 1686 N N . PRO A 1 232 ? -14.612 8.287 -11.620 1.00 84.56 232 PRO A N 1
ATOM 1687 C CA . PRO A 1 232 ? -15.522 7.145 -11.577 1.00 84.56 232 PRO A CA 1
ATOM 1688 C C . PRO A 1 232 ? -15.831 6.693 -10.141 1.00 84.56 232 PRO A C 1
ATOM 1690 O O . PRO A 1 232 ? -15.082 6.953 -9.206 1.00 84.56 232 PRO A O 1
ATOM 1693 N N . LEU A 1 233 ? -16.899 5.905 -9.981 1.00 86.44 233 LEU A N 1
ATOM 1694 C CA . LEU A 1 233 ? -17.319 5.329 -8.692 1.00 86.44 233 LEU A CA 1
ATOM 1695 C C . LEU A 1 233 ? -16.426 4.177 -8.182 1.00 86.44 233 LEU A C 1
ATOM 1697 O O . LEU A 1 233 ? -16.763 3.543 -7.185 1.00 86.44 233 LEU A O 1
ATOM 1701 N N . THR A 1 234 ? -15.284 3.909 -8.820 1.00 88.94 234 THR A N 1
ATOM 1702 C CA . THR A 1 234 ? -14.341 2.844 -8.442 1.00 88.94 234 THR A CA 1
ATOM 1703 C C . THR A 1 234 ? -12.893 3.302 -8.573 1.00 88.94 234 THR A C 1
ATOM 1705 O O . THR A 1 234 ? -12.535 3.910 -9.585 1.00 88.94 234 THR A O 1
ATOM 1708 N N . ASN A 1 235 ? -12.051 2.934 -7.609 1.00 89.12 235 ASN A N 1
ATOM 1709 C CA . ASN A 1 235 ? -10.600 3.142 -7.641 1.00 89.12 235 ASN A CA 1
ATOM 1710 C C . ASN A 1 235 ? -9.867 1.825 -7.315 1.00 89.12 235 ASN A C 1
ATOM 1712 O O . ASN A 1 235 ? -10.497 0.852 -6.904 1.00 89.12 235 ASN A O 1
ATOM 1716 N N . ASN A 1 236 ? -8.548 1.793 -7.476 1.00 92.06 236 ASN A N 1
ATOM 1717 C CA . ASN A 1 236 ? -7.677 0.745 -6.941 1.00 92.06 236 ASN A CA 1
ATOM 1718 C C . ASN A 1 236 ? -6.793 1.363 -5.849 1.00 92.06 236 ASN A C 1
ATOM 1720 O O . ASN A 1 236 ? -6.372 2.512 -5.979 1.00 92.06 236 ASN A O 1
ATOM 1724 N N . LEU A 1 237 ? -6.527 0.624 -4.772 1.00 93.69 237 LEU A N 1
ATOM 1725 C CA . LEU A 1 237 ? -5.653 1.084 -3.693 1.00 93.69 237 LEU A CA 1
ATOM 1726 C C . LEU A 1 237 ? -4.166 0.910 -4.058 1.00 93.69 237 LEU A C 1
ATOM 1728 O O . LEU A 1 237 ? -3.784 -0.064 -4.707 1.00 93.69 237 LEU A O 1
ATOM 1732 N N . GLN A 1 238 ? -3.332 1.848 -3.603 1.00 93.12 238 GLN A N 1
ATOM 1733 C CA . GLN A 1 238 ? -1.894 1.919 -3.899 1.00 93.12 238 GLN A CA 1
ATOM 1734 C C . GLN A 1 238 ? -1.057 0.834 -3.200 1.00 93.12 238 GLN A C 1
ATOM 1736 O O . GLN A 1 238 ? -1.412 0.344 -2.125 1.00 93.12 238 GLN A O 1
ATOM 1741 N N . PHE A 1 239 ? 0.100 0.514 -3.778 1.00 96.31 239 PHE A N 1
ATOM 1742 C CA . PHE A 1 239 ? 1.177 -0.224 -3.117 1.00 96.31 239 PHE A CA 1
ATOM 1743 C C . PHE A 1 239 ? 2.190 0.785 -2.556 1.00 96.31 239 PHE A C 1
ATOM 1745 O O . PHE A 1 239 ? 2.793 1.528 -3.328 1.00 96.31 239 PHE A O 1
ATOM 1752 N N . GLN A 1 240 ? 2.395 0.810 -1.239 1.00 95.94 240 GLN A N 1
ATOM 1753 C CA . GLN A 1 240 ? 3.425 1.620 -0.581 1.00 95.94 240 GLN A CA 1
ATOM 1754 C C . GLN A 1 240 ? 4.525 0.738 0.010 1.00 95.94 240 GLN A C 1
ATOM 1756 O O . GLN A 1 240 ? 4.265 -0.138 0.839 1.00 95.94 240 GLN A O 1
ATOM 1761 N N . ILE A 1 241 ? 5.759 1.011 -0.401 1.00 97.00 241 ILE A N 1
ATOM 1762 C CA . ILE A 1 241 ? 6.991 0.451 0.147 1.00 97.00 241 ILE A CA 1
ATOM 1763 C C . ILE A 1 241 ? 7.717 1.603 0.853 1.00 97.00 241 ILE A C 1
ATOM 1765 O O . ILE A 1 241 ? 7.980 2.615 0.204 1.00 97.00 241 ILE A O 1
ATOM 1769 N N . VAL A 1 242 ? 7.968 1.510 2.164 1.00 94.88 242 VAL A N 1
ATOM 1770 C CA . VAL A 1 242 ? 8.447 2.655 2.974 1.00 94.88 242 VAL A CA 1
ATOM 1771 C C . VAL A 1 242 ? 9.604 2.252 3.891 1.00 94.88 242 VAL A C 1
ATOM 1773 O O . VAL A 1 242 ? 9.429 1.392 4.748 1.00 94.88 242 VAL A O 1
ATOM 1776 N N . ASP A 1 243 ? 10.782 2.855 3.717 1.00 94.31 243 ASP A N 1
ATOM 1777 C CA . ASP A 1 243 ? 12.002 2.570 4.497 1.00 94.31 243 ASP A CA 1
ATOM 1778 C C . ASP A 1 243 ? 12.300 1.051 4.611 1.00 94.31 243 ASP A C 1
ATOM 1780 O O . ASP A 1 243 ? 12.618 0.502 5.670 1.00 94.31 243 ASP A O 1
ATOM 1784 N N . ALA A 1 244 ? 12.140 0.349 3.485 1.00 96.06 244 ALA A N 1
ATOM 1785 C CA . ALA A 1 244 ? 12.212 -1.106 3.366 1.00 96.06 244 ALA A CA 1
ATOM 1786 C C . ALA A 1 244 ? 13.338 -1.565 2.417 1.00 96.06 244 ALA A C 1
ATOM 1788 O O . ALA A 1 244 ? 13.972 -0.763 1.730 1.00 96.06 244 ALA A O 1
ATOM 1789 N N . SER A 1 245 ? 13.604 -2.873 2.370 1.00 96.69 245 SER A N 1
ATOM 1790 C CA . SER A 1 245 ? 14.476 -3.462 1.355 1.00 96.69 245 SER A CA 1
ATOM 1791 C C . SER A 1 245 ? 14.065 -4.865 0.916 1.00 96.69 245 SER A C 1
ATOM 1793 O O . SER A 1 245 ? 13.458 -5.635 1.669 1.00 96.69 245 SER A O 1
ATOM 1795 N N . HIS A 1 246 ? 14.484 -5.222 -0.301 1.00 97.88 246 HIS A N 1
ATOM 1796 C CA . HIS A 1 246 ? 14.279 -6.530 -0.937 1.00 97.88 246 HIS A CA 1
ATOM 1797 C C . HIS A 1 246 ? 12.812 -6.899 -1.233 1.00 97.88 246 HIS A C 1
ATOM 1799 O O . HIS A 1 246 ? 12.461 -8.084 -1.349 1.00 97.88 246 HIS A O 1
ATOM 1805 N N . VAL A 1 247 ? 11.951 -5.896 -1.397 1.00 98.38 247 VAL A N 1
ATOM 1806 C CA . VAL A 1 247 ? 10.558 -6.043 -1.822 1.00 98.38 247 VAL A CA 1
ATOM 1807 C C . VAL A 1 247 ? 10.490 -6.183 -3.339 1.00 98.38 247 VAL A C 1
ATOM 1809 O O . VAL A 1 247 ? 11.051 -5.383 -4.079 1.00 98.38 247 VAL A O 1
ATOM 1812 N N . SER A 1 248 ? 9.802 -7.215 -3.829 1.00 98.44 248 SER A N 1
ATOM 1813 C CA . SER A 1 248 ? 9.714 -7.514 -5.264 1.00 98.44 248 SER A CA 1
ATOM 1814 C C . SER A 1 248 ? 8.264 -7.602 -5.739 1.00 98.44 248 SER A C 1
ATOM 1816 O O . SER A 1 248 ? 7.607 -8.624 -5.536 1.00 98.44 248 SER A O 1
ATOM 1818 N N . ILE A 1 249 ? 7.774 -6.553 -6.402 1.00 98.19 249 ILE A N 1
ATOM 1819 C CA . ILE A 1 249 ? 6.492 -6.540 -7.120 1.00 98.19 249 ILE A CA 1
ATOM 1820 C C . ILE A 1 249 ? 6.735 -7.104 -8.522 1.00 98.19 249 ILE A C 1
ATOM 1822 O O . ILE A 1 249 ? 7.449 -6.501 -9.325 1.00 98.19 249 ILE A O 1
ATOM 1826 N N . TRP A 1 250 ? 6.160 -8.271 -8.820 1.00 97.56 250 TRP A N 1
ATOM 1827 C CA . TRP A 1 250 ? 6.455 -9.013 -10.048 1.00 97.56 250 TRP A CA 1
ATOM 1828 C C . TRP A 1 250 ? 5.206 -9.493 -10.784 1.00 97.56 250 TRP A C 1
ATOM 1830 O O . TRP A 1 250 ? 4.306 -10.069 -10.172 1.00 97.56 250 TRP A O 1
ATOM 1840 N N . ASN A 1 251 ? 5.163 -9.331 -12.114 1.00 96.19 251 ASN A N 1
ATOM 1841 C CA . ASN A 1 251 ? 4.055 -9.804 -12.963 1.00 96.19 251 ASN A CA 1
ATOM 1842 C C . ASN A 1 251 ? 2.672 -9.359 -12.419 1.00 96.19 251 ASN A C 1
ATOM 1844 O O . ASN A 1 251 ? 1.680 -10.084 -12.494 1.00 96.19 251 ASN A O 1
ATOM 1848 N N . ALA A 1 252 ? 2.602 -8.155 -11.846 1.00 95.44 252 ALA A N 1
ATOM 1849 C CA . ALA A 1 252 ? 1.358 -7.531 -11.421 1.00 95.44 252 ALA A CA 1
ATOM 1850 C C . ALA A 1 252 ? 0.622 -6.986 -12.654 1.00 95.44 252 ALA A C 1
ATOM 1852 O O . ALA A 1 252 ? 1.215 -6.311 -13.497 1.00 95.44 252 ALA A O 1
ATOM 1853 N N . ARG A 1 253 ? -0.661 -7.329 -12.808 1.00 91.94 253 ARG A N 1
ATOM 1854 C CA . ARG A 1 253 ? -1.393 -7.153 -14.072 1.00 91.94 253 ARG A CA 1
ATOM 1855 C C . ARG A 1 253 ? -2.528 -6.157 -13.923 1.00 91.94 253 ARG A C 1
ATOM 1857 O O . ARG A 1 253 ? -3.529 -6.471 -13.290 1.00 91.94 253 ARG A O 1
ATOM 1864 N N . GLY A 1 254 ? -2.396 -5.003 -14.570 1.00 90.19 254 GLY A N 1
ATOM 1865 C CA . GLY A 1 254 ? -3.404 -3.946 -14.523 1.00 90.19 254 GLY A CA 1
ATOM 1866 C C . GLY A 1 254 ? -3.340 -3.116 -13.244 1.00 90.19 254 GLY A C 1
ATOM 1867 O O . GLY A 1 254 ? -4.385 -2.730 -12.727 1.00 90.19 254 GLY A O 1
ATOM 1868 N N . ILE A 1 255 ? -2.130 -2.832 -12.745 1.00 95.44 255 ILE A N 1
ATOM 1869 C CA . ILE A 1 255 ? -1.931 -1.810 -11.713 1.00 95.44 255 ILE A CA 1
ATOM 1870 C C . ILE A 1 255 ? -2.520 -0.493 -12.242 1.00 95.44 255 ILE A C 1
ATOM 1872 O O . ILE A 1 255 ? -2.166 -0.040 -13.330 1.00 95.44 255 ILE A O 1
ATOM 1876 N N . SER A 1 256 ? -3.440 0.110 -11.501 1.00 93.19 256 SER A N 1
ATOM 1877 C CA . SER A 1 256 ? -4.126 1.346 -11.883 1.00 93.19 256 SER A CA 1
ATOM 1878 C C . SER A 1 256 ? -4.513 2.120 -10.623 1.00 93.19 256 SER A C 1
ATOM 1880 O O . SER A 1 256 ? -4.356 1.601 -9.518 1.00 93.19 256 SER A O 1
ATOM 1882 N N . GLY A 1 257 ? -5.036 3.333 -10.794 1.00 88.81 257 GLY A N 1
ATOM 1883 C CA . GLY A 1 257 ? -5.575 4.130 -9.701 1.00 88.81 257 GLY A CA 1
ATOM 1884 C C . GLY A 1 257 ? -5.504 5.634 -9.953 1.00 88.81 257 GLY A C 1
ATOM 1885 O O . GLY A 1 257 ? -4.641 6.133 -10.678 1.00 88.81 257 GLY A O 1
ATOM 1886 N N . TRP A 1 258 ? -6.454 6.360 -9.371 1.00 85.44 258 TRP A N 1
ATOM 1887 C CA . TRP A 1 258 ? -6.519 7.820 -9.425 1.00 85.44 258 TRP A CA 1
ATOM 1888 C C . TRP A 1 258 ? -5.692 8.411 -8.284 1.00 85.44 258 TRP A C 1
ATOM 1890 O O . TRP A 1 258 ? -6.199 8.635 -7.186 1.00 85.44 258 TRP A O 1
ATOM 1900 N N . PHE A 1 259 ? -4.410 8.631 -8.566 1.00 81.25 259 PHE A N 1
ATOM 1901 C CA . PHE A 1 259 ? -3.451 9.291 -7.684 1.00 81.25 259 PHE A CA 1
ATOM 1902 C C . PHE A 1 259 ? -2.812 10.445 -8.449 1.00 81.25 259 PHE A C 1
ATOM 1904 O O . PHE A 1 259 ? -2.261 10.232 -9.532 1.00 81.25 259 PHE A O 1
ATOM 1911 N N . PHE A 1 260 ? -2.886 11.661 -7.916 1.00 73.75 260 PHE A N 1
ATOM 1912 C CA . PHE A 1 260 ? -2.380 12.856 -8.584 1.00 73.75 260 PHE A CA 1
ATOM 1913 C C . PHE A 1 260 ? -1.176 13.403 -7.823 1.00 73.75 260 PHE A C 1
ATOM 1915 O O . PHE A 1 260 ? -1.215 13.544 -6.607 1.00 73.75 260 PHE A O 1
ATOM 1922 N N . LEU A 1 261 ? -0.098 13.704 -8.549 1.00 60.53 261 LEU A N 1
ATOM 1923 C CA . LEU A 1 261 ? 1.114 14.269 -7.953 1.00 60.53 261 LEU A CA 1
ATOM 1924 C C . LEU A 1 261 ? 0.976 15.775 -7.657 1.00 60.53 261 LEU A C 1
ATOM 1926 O O . LEU A 1 261 ? 1.587 16.268 -6.723 1.00 60.53 261 LEU A O 1
ATOM 1930 N N . ASP A 1 262 ? 0.209 16.497 -8.479 1.00 55.75 262 ASP A N 1
ATOM 1931 C CA . ASP A 1 262 ? 0.300 17.959 -8.691 1.00 55.75 262 ASP A CA 1
ATOM 1932 C C . ASP A 1 262 ? -0.576 18.812 -7.743 1.00 55.75 262 ASP A C 1
ATOM 1934 O O . ASP A 1 262 ? -0.726 20.012 -7.951 1.00 55.75 262 ASP A O 1
ATOM 1938 N N . ASP A 1 263 ? -1.192 18.201 -6.726 1.00 51.47 263 ASP A N 1
ATOM 1939 C CA . ASP A 1 263 ? -2.266 18.812 -5.914 1.00 51.47 263 ASP A CA 1
ATOM 1940 C C . ASP A 1 263 ? -1.748 19.806 -4.849 1.00 51.47 263 ASP A C 1
ATOM 1942 O O . ASP A 1 263 ? -2.482 20.658 -4.348 1.00 51.47 263 ASP A O 1
ATOM 1946 N N . TYR A 1 264 ? -0.450 19.743 -4.526 1.00 48.78 264 TYR A N 1
ATOM 1947 C CA . TYR A 1 264 ? 0.221 20.670 -3.613 1.00 48.78 264 TYR A CA 1
ATOM 1948 C C . TYR A 1 264 ? 1.479 21.271 -4.242 1.00 48.78 264 TYR A C 1
ATOM 1950 O O . TYR A 1 264 ? 2.231 20.618 -4.960 1.00 48.78 264 TYR A O 1
ATOM 1958 N N . GLY A 1 265 ? 1.707 22.556 -3.955 1.00 48.28 265 GLY A N 1
ATOM 1959 C CA . GLY A 1 265 ? 2.840 23.322 -4.476 1.00 48.28 265 GLY A CA 1
ATOM 1960 C C . GLY A 1 265 ? 4.213 22.883 -3.929 1.00 48.28 265 GLY A C 1
ATOM 1961 O O . GLY A 1 265 ? 4.316 21.903 -3.193 1.00 48.28 265 GLY A O 1
ATOM 1962 N N . PRO A 1 266 ? 5.291 23.635 -4.231 1.00 42.91 266 PRO A N 1
ATOM 1963 C CA . PRO A 1 266 ? 6.696 23.212 -4.078 1.00 42.91 266 PRO A CA 1
ATOM 1964 C C . PRO A 1 266 ? 7.216 23.013 -2.634 1.00 42.91 266 PRO A C 1
ATOM 1966 O O . PRO A 1 266 ? 8.421 23.068 -2.413 1.00 42.91 266 PRO A O 1
ATOM 1969 N N . THR A 1 267 ? 6.349 22.819 -1.638 1.00 44.06 267 THR A N 1
ATOM 1970 C CA . THR A 1 267 ? 6.700 22.730 -0.209 1.00 44.06 267 THR A CA 1
ATOM 1971 C C . THR A 1 267 ? 5.835 21.725 0.573 1.00 44.06 267 THR A C 1
ATOM 1973 O O . THR A 1 267 ? 5.564 21.963 1.750 1.00 44.06 267 THR A O 1
ATOM 1976 N N . GLY A 1 268 ? 5.323 20.656 -0.055 1.00 48.75 268 GLY A N 1
ATOM 1977 C CA . GLY A 1 268 ? 4.396 19.743 0.636 1.00 48.75 268 GLY A CA 1
ATOM 1978 C C . GLY A 1 268 ? 3.980 18.456 -0.083 1.00 48.75 268 GLY A C 1
ATOM 1979 O O . GLY A 1 268 ? 2.864 18.000 0.136 1.00 48.75 268 GLY A O 1
ATOM 1980 N N . PHE A 1 269 ? 4.822 17.863 -0.937 1.00 62.59 269 PHE A N 1
ATOM 1981 C CA . PHE A 1 269 ? 4.464 16.604 -1.605 1.00 62.59 269 PHE A CA 1
ATOM 1982 C C . PHE A 1 269 ? 4.554 15.404 -0.650 1.00 62.59 269 PHE A C 1
ATOM 1984 O O . PHE A 1 269 ? 5.636 15.077 -0.157 1.00 62.59 269 PHE A O 1
ATOM 1991 N N . LEU A 1 270 ? 3.446 14.677 -0.492 1.00 69.50 270 LEU A N 1
ATOM 1992 C CA . LEU A 1 270 ? 3.488 13.238 -0.221 1.00 69.50 270 LEU A CA 1
ATOM 1993 C C . LEU A 1 270 ? 3.586 12.492 -1.566 1.00 69.50 270 LEU A C 1
ATOM 1995 O O . LEU A 1 270 ? 2.924 12.896 -2.525 1.00 69.50 270 LEU A O 1
ATOM 1999 N N . PRO A 1 271 ? 4.389 11.420 -1.684 1.00 79.31 271 PRO A N 1
ATOM 2000 C CA . PRO A 1 271 ? 4.417 10.611 -2.898 1.00 79.31 271 PRO A CA 1
ATOM 2001 C C . PRO A 1 271 ? 3.091 9.852 -3.070 1.00 79.31 271 PRO A C 1
ATOM 2003 O O . PRO A 1 271 ? 2.786 8.946 -2.299 1.00 79.31 271 PRO A O 1
ATOM 2006 N N . LEU A 1 272 ? 2.315 10.216 -4.096 1.00 82.88 272 LEU A N 1
ATOM 2007 C CA . LEU A 1 272 ? 1.055 9.563 -4.470 1.00 82.88 272 LEU A CA 1
ATOM 2008 C C . LEU A 1 272 ? 1.174 8.944 -5.867 1.00 82.88 272 LEU A C 1
ATOM 2010 O O . LEU A 1 272 ? 1.386 9.657 -6.853 1.00 82.88 272 LEU A O 1
ATOM 2014 N N . ALA A 1 273 ? 1.040 7.617 -5.941 1.00 90.62 273 ALA A N 1
ATOM 2015 C CA . ALA A 1 273 ? 1.079 6.820 -7.166 1.00 90.62 273 ALA A CA 1
ATOM 2016 C C . ALA A 1 273 ? 0.508 5.415 -6.944 1.00 90.62 273 ALA A C 1
ATOM 2018 O O . ALA A 1 273 ? 0.415 4.955 -5.809 1.00 90.62 273 ALA A O 1
ATOM 2019 N N . ASN A 1 274 ? 0.196 4.699 -8.031 1.00 94.12 274 ASN A N 1
ATOM 2020 C CA . ASN A 1 274 ? -0.255 3.305 -7.942 1.00 94.12 274 ASN A CA 1
ATOM 2021 C C . ASN A 1 274 ? 0.775 2.412 -7.220 1.00 94.12 274 ASN A C 1
ATOM 2023 O O . ASN A 1 274 ? 0.397 1.514 -6.469 1.00 94.12 274 ASN A O 1
ATOM 2027 N N . VAL A 1 275 ? 2.069 2.659 -7.454 1.00 96.94 275 VAL A N 1
ATOM 2028 C CA . VAL A 1 275 ? 3.193 2.103 -6.689 1.00 96.94 275 VAL A CA 1
ATOM 2029 C C . VAL A 1 275 ? 4.083 3.252 -6.223 1.00 96.94 275 VAL A C 1
ATOM 2031 O O . VAL A 1 275 ? 4.534 4.063 -7.033 1.00 96.94 275 VAL A O 1
ATOM 2034 N N . VAL A 1 276 ? 4.362 3.287 -4.925 1.00 95.69 276 VAL A N 1
ATOM 2035 C CA . VAL A 1 276 ? 5.291 4.215 -4.280 1.00 95.69 276 VAL A CA 1
ATOM 2036 C C . VAL A 1 276 ? 6.385 3.406 -3.596 1.00 95.69 276 VAL A C 1
ATOM 2038 O O . VAL A 1 276 ? 6.085 2.543 -2.771 1.00 95.69 276 VAL A O 1
ATOM 2041 N N . ILE A 1 277 ? 7.638 3.720 -3.908 1.00 96.38 277 ILE A N 1
ATOM 2042 C CA . ILE A 1 277 ? 8.809 3.329 -3.126 1.00 96.38 277 ILE A CA 1
ATOM 2043 C C . ILE A 1 277 ? 9.349 4.612 -2.493 1.00 96.38 277 ILE A C 1
ATOM 2045 O O . ILE A 1 277 ? 9.688 5.555 -3.204 1.00 96.38 277 ILE A O 1
ATOM 2049 N N . TRP A 1 278 ? 9.357 4.676 -1.162 1.00 93.44 278 TRP A N 1
ATOM 2050 C CA . TRP A 1 278 ? 9.811 5.829 -0.386 1.00 93.44 278 TRP A CA 1
ATOM 2051 C C . TRP A 1 278 ? 10.917 5.386 0.574 1.00 93.44 278 TRP A C 1
ATOM 2053 O O . TRP A 1 278 ? 10.654 4.630 1.502 1.00 93.44 278 TRP A O 1
ATOM 2063 N N . GLY A 1 279 ? 12.165 5.799 0.334 1.00 91.38 279 GLY A N 1
ATOM 2064 C CA . GLY A 1 279 ? 13.321 5.356 1.129 1.00 91.38 279 GLY A CA 1
ATOM 2065 C C . GLY A 1 279 ? 13.665 3.867 0.967 1.00 91.38 279 GLY A C 1
ATOM 2066 O O . GLY A 1 279 ? 14.494 3.343 1.709 1.00 91.38 279 GLY A O 1
ATOM 2067 N N . GLY A 1 280 ? 13.027 3.182 0.011 1.00 93.88 280 GLY A N 1
ATOM 2068 C CA . GLY A 1 280 ? 13.262 1.771 -0.283 1.00 93.88 280 GLY A CA 1
ATOM 2069 C C . GLY A 1 280 ? 14.614 1.533 -0.952 1.00 93.88 280 GLY A C 1
ATOM 2070 O O . GLY A 1 280 ? 15.114 2.382 -1.695 1.00 93.88 280 GLY A O 1
ATOM 2071 N N . THR A 1 281 ? 15.226 0.381 -0.676 1.00 95.69 281 THR A N 1
ATOM 2072 C CA . THR A 1 281 ? 16.540 0.024 -1.230 1.00 95.69 281 THR A CA 1
ATOM 2073 C C . THR A 1 281 ? 16.586 -1.414 -1.725 1.00 95.69 281 THR A C 1
ATOM 2075 O O . THR A 1 281 ? 16.093 -2.336 -1.078 1.00 95.69 281 THR A O 1
ATOM 2078 N N . GLN A 1 282 ? 17.255 -1.643 -2.854 1.00 96.75 282 GLN A N 1
ATOM 2079 C CA . GLN A 1 282 ? 17.339 -2.963 -3.491 1.00 96.75 282 GLN A CA 1
ATOM 2080 C C . GLN A 1 282 ? 15.959 -3.616 -3.747 1.00 96.75 282 GLN A C 1
ATOM 2082 O O . GLN A 1 282 ? 15.827 -4.845 -3.724 1.00 96.75 282 GLN A O 1
ATOM 2087 N N . ASP A 1 283 ? 14.931 -2.806 -3.996 1.00 98.31 283 ASP A N 1
ATOM 2088 C CA . ASP A 1 283 ? 13.578 -3.248 -4.340 1.00 98.31 283 ASP A CA 1
ATOM 2089 C C . ASP A 1 283 ? 13.430 -3.490 -5.855 1.00 98.31 283 ASP A C 1
ATOM 2091 O O . ASP A 1 283 ? 14.225 -3.013 -6.667 1.00 98.31 283 ASP A O 1
ATOM 2095 N N . LEU A 1 284 ? 12.428 -4.272 -6.262 1.00 98.56 284 LEU A N 1
ATOM 2096 C CA . LEU A 1 284 ? 12.166 -4.643 -7.657 1.00 98.56 284 LEU A CA 1
ATOM 2097 C C . LEU A 1 284 ? 10.712 -4.354 -8.036 1.00 98.56 284 LEU A C 1
ATOM 2099 O O . LEU A 1 284 ? 9.791 -4.937 -7.466 1.00 98.56 284 LEU A O 1
ATOM 2103 N N . VAL A 1 285 ? 10.510 -3.550 -9.078 1.00 98.56 285 VAL A N 1
ATOM 2104 C CA . VAL A 1 285 ? 9.236 -3.454 -9.806 1.00 98.56 285 VAL A CA 1
ATOM 2105 C C . VAL A 1 285 ? 9.461 -4.057 -11.186 1.00 98.56 285 VAL A C 1
ATOM 2107 O O . VAL A 1 285 ? 10.177 -3.477 -12.007 1.00 98.56 285 VAL A O 1
ATOM 2110 N N . GLY A 1 286 ? 8.898 -5.238 -11.453 1.00 98.12 286 GLY A N 1
ATOM 2111 C CA . GLY A 1 286 ? 9.255 -5.989 -12.655 1.00 98.12 286 GLY A CA 1
ATOM 2112 C C . GLY A 1 286 ? 8.140 -6.752 -13.360 1.00 98.12 286 GLY A C 1
ATOM 2113 O O . GLY A 1 286 ? 7.190 -7.235 -12.742 1.00 98.12 286 GLY A O 1
ATOM 2114 N N . GLY A 1 287 ? 8.254 -6.863 -14.687 1.00 97.38 287 GLY A N 1
ATOM 2115 C CA . GLY A 1 287 ? 7.347 -7.647 -15.538 1.00 97.38 287 GLY A CA 1
ATOM 2116 C C . GLY A 1 287 ? 5.867 -7.246 -15.462 1.00 97.38 287 GLY A C 1
ATOM 2117 O O . GLY A 1 287 ? 5.003 -8.055 -15.803 1.00 97.38 287 GLY A O 1
ATOM 2118 N N . SER A 1 288 ? 5.561 -6.056 -14.939 1.00 98.12 288 SER A N 1
ATOM 2119 C CA . SER A 1 288 ? 4.217 -5.646 -14.519 1.00 98.12 288 SER A CA 1
ATOM 2120 C C . SER A 1 288 ? 3.585 -4.647 -15.492 1.00 98.12 288 SER A C 1
ATOM 2122 O O . SER A 1 288 ? 4.278 -3.948 -16.233 1.00 98.12 288 SER A O 1
ATOM 2124 N N . THR A 1 289 ? 2.253 -4.573 -15.512 1.00 97.62 289 THR A N 1
ATOM 2125 C CA . THR A 1 289 ? 1.506 -3.691 -16.421 1.00 97.62 289 THR A CA 1
ATOM 2126 C C . THR A 1 289 ? 0.717 -2.629 -15.662 1.00 97.62 289 THR A C 1
ATOM 2128 O O . THR A 1 289 ? -0.073 -2.940 -14.769 1.00 97.62 289 THR A O 1
ATOM 2131 N N . PHE A 1 290 ? 0.924 -1.373 -16.056 1.00 97.25 290 PHE A N 1
ATOM 2132 C CA . PHE A 1 290 ? 0.348 -0.179 -15.452 1.00 97.25 290 PHE A CA 1
ATOM 2133 C C . PHE A 1 290 ? -0.606 0.510 -16.436 1.00 97.25 290 PHE A C 1
ATOM 2135 O O . PHE A 1 290 ? -0.198 0.933 -17.520 1.00 97.25 290 PHE A O 1
ATOM 2142 N N . ALA A 1 291 ? -1.870 0.647 -16.039 1.00 94.44 291 ALA A N 1
ATOM 2143 C CA . ALA A 1 291 ? -2.876 1.466 -16.705 1.00 94.44 291 ALA A CA 1
ATOM 2144 C C . ALA A 1 291 ? -2.962 2.809 -15.968 1.00 94.44 291 ALA A C 1
ATOM 2146 O O . ALA A 1 291 ? -3.741 2.977 -15.029 1.00 94.44 291 ALA A O 1
ATOM 2147 N N . SER A 1 292 ? -2.117 3.756 -16.364 1.00 89.56 292 SER A N 1
ATOM 2148 C CA . SER A 1 292 ? -1.934 5.015 -15.648 1.00 89.56 292 SER A CA 1
ATOM 2149 C C . SER A 1 292 ? -3.177 5.904 -15.747 1.00 89.56 292 SER A C 1
ATOM 2151 O O . SER A 1 292 ? -3.668 6.162 -16.844 1.00 89.56 292 SER A O 1
ATOM 2153 N N . GLN A 1 293 ? -3.692 6.372 -14.607 1.00 86.25 293 GLN A N 1
ATOM 2154 C CA . GLN A 1 293 ? -4.819 7.320 -14.503 1.00 86.25 293 GLN A CA 1
ATOM 2155 C C . GLN A 1 293 ? -4.390 8.622 -13.792 1.00 86.25 293 GLN A C 1
ATOM 2157 O O . GLN A 1 293 ? -5.219 9.408 -13.349 1.00 86.25 293 GLN A O 1
ATOM 2162 N N . GLY A 1 294 ? -3.076 8.813 -13.660 1.00 84.06 294 GLY A N 1
ATOM 2163 C CA . GLY A 1 294 ? -2.416 9.754 -12.763 1.00 84.06 294 GLY A CA 1
ATOM 2164 C C . GLY A 1 294 ? -0.950 9.335 -12.636 1.00 84.06 294 GLY A C 1
ATOM 2165 O O . GLY A 1 294 ? -0.305 9.082 -13.650 1.00 84.06 294 GLY A O 1
ATOM 2166 N N . SER A 1 295 ? -0.414 9.190 -11.432 1.00 88.19 295 SER A N 1
ATOM 2167 C CA . SER A 1 295 ? 0.950 8.684 -11.216 1.00 88.19 295 SER A CA 1
ATOM 2168 C C . SER A 1 295 ? 1.004 7.147 -11.188 1.00 88.19 295 SER A C 1
ATOM 2170 O O . SER A 1 295 ? 0.351 6.524 -10.351 1.00 88.19 295 SER A O 1
ATOM 2172 N N . SER A 1 296 ? 1.804 6.507 -12.053 1.00 94.56 296 SER A N 1
ATOM 2173 C CA . SER A 1 296 ? 1.970 5.039 -12.029 1.00 94.56 296 SER A CA 1
ATOM 2174 C C . SER A 1 296 ? 3.023 4.535 -11.043 1.00 94.56 296 SER A C 1
ATOM 2176 O O . SER A 1 296 ? 2.679 3.746 -10.164 1.00 94.56 296 SER A O 1
ATOM 2178 N N . LEU A 1 297 ? 4.277 4.972 -11.175 1.00 96.62 297 LEU A N 1
ATOM 2179 C CA . LEU A 1 297 ? 5.373 4.614 -10.273 1.00 96.62 297 LEU A CA 1
ATOM 2180 C C . LEU A 1 297 ? 6.093 5.876 -9.786 1.00 96.62 297 LEU A C 1
ATOM 2182 O O . LEU A 1 297 ? 6.508 6.701 -10.603 1.00 96.62 297 LEU A O 1
ATOM 2186 N N . VAL A 1 298 ? 6.266 5.993 -8.471 1.00 94.44 298 VAL A N 1
ATOM 2187 C CA . VAL A 1 298 ? 7.119 6.999 -7.824 1.00 94.44 298 VAL A CA 1
ATOM 2188 C C . VAL A 1 298 ? 8.199 6.297 -7.004 1.00 94.44 298 VAL A C 1
ATOM 2190 O O . VAL A 1 298 ? 7.895 5.420 -6.198 1.00 94.44 298 VAL A O 1
ATOM 2193 N N . LEU A 1 299 ? 9.442 6.716 -7.221 1.00 94.75 299 LEU A N 1
ATOM 2194 C CA . LEU A 1 299 ? 10.644 6.392 -6.451 1.00 94.75 299 LEU A CA 1
ATOM 2195 C C . LEU A 1 299 ? 11.034 7.686 -5.714 1.00 94.75 299 LEU A C 1
ATOM 2197 O O . LEU A 1 299 ? 11.050 8.750 -6.347 1.00 94.75 299 LEU A O 1
ATOM 2201 N N . ALA A 1 300 ? 11.237 7.663 -4.396 1.00 90.81 300 ALA A N 1
ATOM 2202 C CA . ALA A 1 300 ? 11.299 8.882 -3.585 1.00 90.81 300 ALA A CA 1
ATOM 2203 C C . ALA A 1 300 ? 12.198 8.775 -2.346 1.00 90.81 300 ALA A C 1
ATOM 2205 O O . ALA A 1 300 ? 11.898 8.057 -1.399 1.00 90.81 300 ALA A O 1
ATOM 2206 N N . GLY A 1 301 ? 13.234 9.613 -2.281 1.00 84.00 301 GLY A N 1
ATOM 2207 C CA . GLY A 1 301 ? 14.243 9.545 -1.226 1.00 84.00 301 GLY A CA 1
ATOM 2208 C C . GLY A 1 301 ? 14.464 10.886 -0.540 1.00 84.00 301 GLY A C 1
ATOM 2209 O O . GLY A 1 301 ? 14.533 11.941 -1.171 1.00 84.00 301 GLY A O 1
ATOM 2210 N N . VAL A 1 302 ? 14.644 10.858 0.783 1.00 68.25 302 VAL A N 1
ATOM 2211 C CA . VAL A 1 302 ? 14.987 12.061 1.565 1.00 68.25 302 VAL A CA 1
ATOM 2212 C C . VAL A 1 302 ? 16.440 12.520 1.362 1.00 68.25 302 VAL A C 1
ATOM 2214 O O . VAL A 1 302 ? 16.793 13.627 1.766 1.00 68.25 302 VAL A O 1
ATOM 2217 N N . ASN A 1 303 ? 17.292 11.694 0.739 1.00 68.25 303 ASN A N 1
ATOM 2218 C CA . ASN A 1 303 ? 18.711 11.972 0.517 1.00 68.25 303 ASN A CA 1
ATOM 2219 C C . ASN A 1 303 ? 19.175 11.521 -0.880 1.00 68.25 303 ASN A C 1
ATOM 2221 O O . ASN A 1 303 ? 19.508 10.359 -1.087 1.00 68.25 303 ASN A O 1
ATOM 2225 N N . ALA A 1 304 ? 19.316 12.482 -1.795 1.00 62.62 304 ALA A N 1
ATOM 2226 C CA . ALA A 1 304 ? 19.769 12.293 -3.180 1.00 62.62 304 ALA A CA 1
ATOM 2227 C C . ALA A 1 304 ? 21.131 11.606 -3.373 1.00 62.62 304 ALA A C 1
ATOM 2229 O O . ALA A 1 304 ? 21.494 11.284 -4.499 1.00 62.62 304 ALA A O 1
ATOM 2230 N N . SER A 1 305 ? 21.944 11.507 -2.316 1.00 62.16 305 SER A N 1
ATOM 2231 C CA . SER A 1 305 ? 23.367 11.141 -2.413 1.00 62.16 305 SER A CA 1
ATOM 2232 C C . SER A 1 305 ? 23.655 9.684 -2.045 1.00 62.16 305 SER A C 1
ATOM 2234 O O . SER A 1 305 ? 24.803 9.249 -2.152 1.00 62.16 305 SER A O 1
ATOM 2236 N N . ALA A 1 306 ? 22.651 8.944 -1.571 1.00 72.25 306 ALA A N 1
ATOM 2237 C CA . ALA A 1 306 ? 22.761 7.527 -1.254 1.00 72.25 306 ALA A CA 1
ATOM 2238 C C . ALA A 1 306 ? 22.139 6.714 -2.404 1.00 72.25 306 ALA A C 1
ATOM 2240 O O . ALA A 1 306 ? 20.954 6.902 -2.659 1.00 72.25 306 ALA A O 1
ATOM 2241 N N . PRO A 1 307 ? 22.894 5.841 -3.101 1.00 78.00 307 PRO A N 1
ATOM 2242 C CA . PRO A 1 307 ? 22.330 5.015 -4.160 1.00 78.00 307 PRO A CA 1
ATOM 2243 C C . PRO A 1 307 ? 21.364 3.984 -3.567 1.00 78.00 307 PRO A C 1
ATOM 2245 O O . PRO A 1 307 ? 21.790 3.102 -2.818 1.00 78.00 307 PRO A O 1
ATOM 2248 N N . THR A 1 308 ? 20.084 4.096 -3.910 1.00 89.75 308 THR A N 1
ATOM 2249 C CA . THR A 1 308 ? 19.006 3.202 -3.451 1.00 89.75 308 THR A CA 1
ATOM 2250 C C . THR A 1 308 ? 19.087 1.819 -4.098 1.00 89.75 308 THR A C 1
ATOM 2252 O O . THR A 1 308 ? 18.900 0.799 -3.426 1.00 89.75 308 THR A O 1
ATOM 2255 N N . GLY A 1 309 ? 19.480 1.758 -5.373 1.00 94.81 309 GLY A N 1
ATOM 2256 C CA . GLY A 1 309 ? 19.787 0.508 -6.072 1.00 94.81 309 GLY A CA 1
ATOM 2257 C C . GLY A 1 309 ? 18.558 -0.354 -6.362 1.00 94.81 309 GLY A C 1
ATOM 2258 O O . GLY A 1 309 ? 18.687 -1.574 -6.496 1.00 94.81 309 GLY A O 1
ATOM 2259 N N . ASN A 1 310 ? 17.381 0.264 -6.439 1.00 97.62 310 ASN A N 1
ATOM 2260 C CA . ASN A 1 310 ? 16.146 -0.373 -6.868 1.00 97.62 310 ASN A CA 1
ATOM 2261 C C . ASN A 1 310 ? 16.211 -0.672 -8.375 1.00 97.62 310 ASN A C 1
ATOM 2263 O O . ASN A 1 310 ? 16.932 -0.020 -9.140 1.00 97.62 310 ASN A O 1
ATOM 2267 N N . ILE A 1 311 ? 15.452 -1.672 -8.823 1.00 98.19 311 ILE A N 1
ATOM 2268 C CA . ILE A 1 311 ? 15.357 -2.046 -10.235 1.00 98.19 311 ILE A CA 1
ATOM 2269 C C . ILE A 1 311 ? 13.922 -1.908 -10.732 1.00 98.19 311 ILE A C 1
ATOM 2271 O O . ILE A 1 311 ? 12.986 -2.480 -10.174 1.00 98.19 311 ILE A O 1
ATOM 2275 N N . VAL A 1 312 ? 13.772 -1.220 -11.863 1.00 98.25 312 VAL A N 1
ATOM 2276 C CA . VAL A 1 312 ? 12.517 -1.151 -12.617 1.00 98.25 312 VAL A CA 1
ATOM 2277 C C . VAL A 1 312 ? 12.757 -1.792 -13.981 1.00 98.25 312 VAL A C 1
ATOM 2279 O O . VAL A 1 312 ? 13.474 -1.225 -14.809 1.00 98.25 312 VAL A O 1
ATOM 2282 N N . TRP A 1 313 ? 12.198 -2.984 -14.220 1.00 97.94 313 TRP A N 1
ATOM 2283 C CA . TRP A 1 313 ? 12.538 -3.808 -15.392 1.00 97.94 313 TRP A CA 1
ATOM 2284 C C . TRP A 1 313 ? 11.355 -4.521 -16.059 1.00 97.94 313 TRP A C 1
ATOM 2286 O O . TRP A 1 313 ? 10.559 -5.179 -15.397 1.00 97.94 313 TRP A O 1
ATOM 2296 N N . GLY A 1 314 ? 11.279 -4.508 -17.392 1.00 97.06 314 GLY A N 1
ATOM 2297 C CA . GLY A 1 314 ? 10.316 -5.339 -18.129 1.00 97.06 314 GLY A CA 1
ATOM 2298 C C . GLY A 1 314 ? 8.852 -4.922 -17.959 1.00 97.06 314 GLY A C 1
ATOM 2299 O O . GLY A 1 314 ? 7.962 -5.722 -18.239 1.00 97.06 314 GLY A O 1
ATOM 2300 N N . ASN A 1 315 ? 8.586 -3.712 -17.463 1.00 98.25 315 ASN A N 1
ATOM 2301 C CA . ASN A 1 315 ? 7.231 -3.221 -17.222 1.00 98.25 315 ASN A CA 1
ATOM 2302 C C . ASN A 1 315 ? 6.641 -2.534 -18.462 1.00 98.25 315 ASN A C 1
ATOM 2304 O O . ASN A 1 315 ? 7.368 -1.998 -19.303 1.00 98.25 315 ASN A O 1
ATOM 2308 N N . THR A 1 316 ? 5.312 -2.487 -18.536 1.00 97.56 316 THR A N 1
ATOM 2309 C CA . THR A 1 316 ? 4.561 -1.733 -19.549 1.00 97.56 316 THR A CA 1
ATOM 2310 C C . THR A 1 316 ? 3.709 -0.668 -18.868 1.00 97.56 316 THR A C 1
ATOM 2312 O O . THR A 1 316 ? 2.751 -1.003 -18.173 1.00 97.56 316 THR A O 1
ATOM 2315 N N . PHE A 1 317 ? 4.014 0.604 -19.110 1.00 97.12 317 PHE A N 1
ATOM 2316 C CA . PHE A 1 317 ? 3.217 1.753 -18.681 1.00 97.12 317 PHE A CA 1
ATOM 2317 C C . PHE A 1 317 ? 2.466 2.327 -19.884 1.00 97.12 317 PHE A C 1
ATOM 2319 O O . PHE A 1 317 ? 3.079 2.604 -20.917 1.00 97.12 317 PHE A O 1
ATOM 2326 N N . VAL A 1 318 ? 1.152 2.509 -19.762 1.00 95.50 318 VAL A N 1
ATOM 2327 C CA . VAL A 1 318 ? 0.297 3.136 -20.785 1.00 95.50 318 VAL A CA 1
ATOM 2328 C C . VAL A 1 318 ? -0.767 4.012 -20.133 1.00 95.50 318 VAL A C 1
ATOM 2330 O O . VAL A 1 318 ? -1.176 3.751 -19.001 1.00 95.50 318 VAL A O 1
ATOM 2333 N N . ASP A 1 319 ? -1.248 5.026 -20.850 1.00 91.94 319 ASP A N 1
ATOM 2334 C CA . ASP A 1 319 ? -2.436 5.779 -20.436 1.00 91.94 319 ASP A CA 1
ATOM 2335 C C . ASP A 1 319 ? -3.656 4.843 -20.375 1.00 91.94 319 ASP A C 1
ATOM 2337 O O . ASP A 1 319 ? -3.911 4.054 -21.290 1.00 91.94 319 ASP A O 1
ATOM 2341 N N . SER A 1 320 ? -4.422 4.912 -19.288 1.00 89.81 320 SER A N 1
ATOM 2342 C CA . SER A 1 320 ? -5.601 4.069 -19.096 1.00 89.81 320 SER A CA 1
ATOM 2343 C C . SER A 1 320 ? -6.727 4.427 -20.066 1.00 89.81 320 SER A C 1
ATOM 2345 O O . SER A 1 320 ? -7.154 5.577 -20.154 1.00 89.81 320 SER A O 1
ATOM 2347 N N . ALA A 1 321 ? -7.317 3.416 -20.708 1.00 86.12 321 ALA A N 1
ATOM 2348 C CA . ALA A 1 321 ? -8.491 3.580 -21.569 1.00 86.12 321 ALA A CA 1
ATOM 2349 C C . ALA A 1 321 ? -9.752 4.095 -20.832 1.00 86.12 321 ALA A C 1
ATOM 2351 O O . ALA A 1 321 ? -10.748 4.413 -21.479 1.00 86.12 321 ALA A O 1
ATOM 2352 N N . ALA A 1 322 ? -9.724 4.182 -19.495 1.00 79.69 322 ALA A N 1
ATOM 2353 C CA . ALA A 1 322 ? -10.767 4.826 -18.696 1.00 79.69 322 ALA A CA 1
ATOM 2354 C C . ALA A 1 322 ? -10.698 6.368 -18.721 1.00 79.69 322 ALA A C 1
ATOM 2356 O O . ALA A 1 322 ? -11.663 7.020 -18.325 1.00 79.69 322 ALA A O 1
ATOM 2357 N N . LEU A 1 323 ? -9.582 6.957 -19.169 1.00 78.00 323 LEU A N 1
ATOM 2358 C CA . LEU A 1 323 ? -9.402 8.406 -19.259 1.00 78.00 323 LEU A CA 1
ATOM 2359 C C . LEU A 1 323 ? -10.238 8.989 -20.401 1.00 78.00 323 LEU A C 1
ATOM 2361 O O . LEU A 1 323 ? -10.072 8.635 -21.568 1.00 78.00 323 LEU A O 1
ATOM 2365 N N . THR A 1 324 ? -11.103 9.943 -20.071 1.00 68.69 324 THR A N 1
ATOM 2366 C CA . THR A 1 324 ? -11.904 10.688 -21.051 1.00 68.69 324 THR A CA 1
ATOM 2367 C C . THR A 1 324 ? -11.380 12.120 -21.196 1.00 68.69 324 THR A C 1
ATOM 2369 O O . THR A 1 324 ? -10.873 12.675 -20.223 1.00 68.69 324 THR A O 1
ATOM 2372 N N . PRO A 1 325 ? -11.549 12.791 -22.353 1.00 61.94 325 PRO A N 1
ATOM 2373 C CA . PRO A 1 325 ? -11.205 14.213 -22.496 1.00 61.94 325 PRO A CA 1
ATOM 2374 C C . PRO A 1 325 ? -11.878 15.121 -21.450 1.00 61.94 325 PRO A C 1
ATOM 2376 O O . PRO A 1 325 ? -11.346 16.167 -21.095 1.00 61.94 325 PRO A O 1
ATOM 2379 N N . THR A 1 326 ? -13.034 14.700 -20.930 1.00 58.00 326 THR A N 1
ATOM 2380 C CA . THR A 1 326 ? -13.801 15.364 -19.867 1.00 58.00 326 THR A CA 1
ATOM 2381 C C . THR A 1 326 ? -13.267 15.141 -18.448 1.00 58.00 326 THR A C 1
ATOM 2383 O O . THR A 1 326 ? -13.685 15.867 -17.555 1.00 58.00 326 THR A O 1
ATOM 2386 N N . MET A 1 327 ? -12.339 14.199 -18.236 1.00 62.66 327 MET A N 1
ATOM 2387 C CA . MET A 1 327 ? -11.592 14.016 -16.976 1.00 62.66 327 MET A CA 1
ATOM 2388 C C . MET A 1 327 ? -10.342 14.910 -16.886 1.00 62.66 327 MET A C 1
ATOM 2390 O O . MET A 1 327 ? -9.641 14.884 -15.883 1.00 62.66 327 MET A O 1
ATOM 2394 N N . TYR A 1 328 ? -10.096 15.749 -17.900 1.00 56.03 328 TYR A N 1
ATOM 2395 C CA . TYR A 1 328 ? -9.076 16.802 -17.883 1.00 56.03 328 TYR A CA 1
ATOM 2396 C C . TYR A 1 328 ? -9.685 18.227 -17.843 1.00 56.03 328 TYR A C 1
ATOM 2398 O O . TYR A 1 328 ? -9.278 19.078 -18.644 1.00 56.03 328 TYR A O 1
ATOM 2406 N N . PRO A 1 329 ? -10.695 18.538 -16.997 1.00 41.53 329 PRO A N 1
ATOM 2407 C CA . PRO A 1 329 ? -11.301 19.865 -16.988 1.00 41.53 329 PRO A CA 1
ATOM 2408 C C . PRO A 1 329 ? -10.279 20.888 -16.475 1.00 41.53 329 PRO A C 1
ATOM 2410 O O . PRO A 1 329 ? -9.855 20.835 -15.324 1.00 41.53 329 PRO A O 1
ATOM 2413 N N . GLY A 1 330 ? -9.880 21.831 -17.334 1.00 42.12 330 GLY A N 1
ATOM 2414 C CA . GLY A 1 330 ? -8.816 22.809 -17.070 1.00 42.12 330 GLY A CA 1
ATOM 2415 C C . GLY A 1 330 ? -9.183 23.897 -16.054 1.00 42.12 330 GLY A C 1
ATOM 2416 O O . GLY A 1 330 ? -9.144 25.077 -16.390 1.00 42.12 330 GLY A O 1
ATOM 2417 N N . ASN A 1 331 ? -9.546 23.505 -14.831 1.00 36.75 331 ASN A N 1
ATOM 2418 C CA . ASN A 1 331 ? -9.971 24.381 -13.741 1.00 36.75 331 ASN A CA 1
ATOM 2419 C C . ASN A 1 331 ? -9.038 24.278 -12.515 1.00 36.75 331 ASN A C 1
ATOM 2421 O O . ASN A 1 331 ? -9.479 24.163 -11.375 1.00 36.75 331 ASN A O 1
ATOM 2425 N N . GLY A 1 332 ? -7.728 24.324 -12.770 1.00 39.56 332 GLY A N 1
ATOM 2426 C CA . GLY A 1 332 ? -6.711 24.799 -11.823 1.00 39.56 332 GLY A CA 1
ATOM 2427 C C . GLY A 1 332 ? -6.162 23.831 -10.770 1.00 39.56 332 GLY A C 1
ATOM 2428 O O . GLY A 1 332 ? -5.016 24.028 -10.388 1.00 39.56 332 GLY A O 1
ATOM 2429 N N . ALA A 1 333 ? -6.920 22.827 -10.316 1.00 38.22 333 ALA A N 1
ATOM 2430 C CA . ALA A 1 333 ? -6.493 21.952 -9.209 1.00 38.22 333 ALA A CA 1
ATOM 2431 C C . ALA A 1 333 ? -5.874 20.612 -9.653 1.00 38.22 333 ALA A C 1
ATOM 2433 O O . ALA A 1 333 ? -4.849 20.204 -9.129 1.00 38.22 333 ALA A O 1
ATOM 2434 N N . VAL A 1 334 ? -6.460 19.930 -10.646 1.00 47.34 334 VAL A N 1
ATOM 2435 C CA . VAL A 1 334 ? -6.070 18.552 -11.003 1.00 47.34 334 VAL A CA 1
ATOM 2436 C C . VAL A 1 334 ? -5.538 18.490 -12.437 1.00 47.34 334 VAL A C 1
ATOM 2438 O O . VAL A 1 334 ? -6.257 18.129 -13.371 1.00 47.34 334 VAL A O 1
ATOM 2441 N N . ASN A 1 335 ? -4.255 18.808 -12.643 1.00 49.19 335 ASN A N 1
ATOM 2442 C CA . ASN A 1 335 ? -3.578 18.612 -13.938 1.00 49.19 335 ASN A CA 1
ATOM 2443 C C . ASN A 1 335 ? -3.171 17.140 -14.157 1.00 49.19 335 ASN A C 1
ATOM 2445 O O . ASN A 1 335 ? -2.034 16.854 -14.533 1.00 49.19 335 ASN A O 1
ATOM 2449 N N . GLY A 1 336 ? -4.097 16.205 -13.922 1.00 56.19 336 GLY A N 1
ATOM 2450 C CA . GLY A 1 336 ? -3.888 14.752 -13.882 1.00 56.19 336 GLY A CA 1
ATOM 2451 C C . GLY A 1 336 ? -3.552 14.087 -15.222 1.00 56.19 336 GLY A C 1
ATOM 2452 O O . GLY A 1 336 ? -4.208 13.130 -15.623 1.00 56.19 336 GLY A O 1
ATOM 2453 N N . ARG A 1 337 ? -2.532 14.579 -15.933 1.00 74.94 337 ARG A N 1
ATOM 2454 C CA . ARG A 1 337 ? -1.897 13.867 -17.048 1.00 74.94 337 ARG A CA 1
ATOM 2455 C C . ARG A 1 337 ? -1.269 12.581 -16.516 1.00 74.94 337 ARG A C 1
ATOM 2457 O O . ARG A 1 337 ? -0.611 12.649 -15.481 1.00 74.94 337 ARG A O 1
ATOM 2464 N N . PRO A 1 338 ? -1.412 11.433 -17.195 1.00 83.81 338 PRO A N 1
ATOM 2465 C CA . PRO A 1 338 ? -0.813 10.222 -16.674 1.00 83.81 338 PRO A CA 1
ATOM 2466 C C . PRO A 1 338 ? 0.708 10.223 -16.839 1.00 83.81 338 PRO A C 1
ATOM 2468 O O . PRO A 1 338 ? 1.248 10.532 -17.907 1.00 83.81 338 PRO A O 1
ATOM 2471 N N . PHE A 1 339 ? 1.379 9.845 -15.758 1.00 87.25 339 PHE A N 1
ATOM 2472 C CA . PHE A 1 339 ? 2.820 9.689 -15.641 1.00 87.25 339 PHE A CA 1
ATOM 2473 C C . PHE A 1 339 ? 3.180 8.199 -15.609 1.00 87.25 339 PHE A C 1
ATOM 2475 O O . PHE A 1 339 ? 2.435 7.394 -15.038 1.00 87.25 339 PHE A O 1
ATOM 2482 N N . GLY A 1 340 ? 4.314 7.823 -16.201 1.00 93.31 340 GLY A N 1
ATOM 2483 C CA . GLY A 1 340 ? 4.857 6.463 -16.132 1.00 93.31 340 GLY A CA 1
ATOM 2484 C C . GLY A 1 340 ? 5.717 6.265 -14.885 1.00 93.31 340 GLY A C 1
ATOM 2485 O O . GLY A 1 340 ? 5.293 5.594 -13.946 1.00 93.31 340 GLY A O 1
ATOM 2486 N N . ILE A 1 341 ? 6.908 6.873 -14.875 1.00 95.00 341 ILE A N 1
ATOM 2487 C CA . ILE A 1 341 ? 7.897 6.752 -13.788 1.00 95.00 341 ILE A CA 1
ATOM 2488 C C . ILE A 1 341 ? 8.375 8.141 -13.347 1.00 95.00 341 ILE A C 1
ATOM 2490 O O . ILE A 1 341 ? 8.854 8.920 -14.174 1.00 95.00 341 ILE A O 1
ATOM 2494 N N . PHE A 1 342 ? 8.303 8.434 -12.051 1.00 92.06 342 PHE A N 1
ATOM 2495 C CA . PHE A 1 342 ? 8.930 9.603 -11.427 1.00 92.06 342 PHE A CA 1
ATOM 2496 C C . PHE A 1 342 ? 9.996 9.159 -10.424 1.00 92.06 342 PHE A C 1
ATOM 2498 O O . PHE A 1 342 ? 9.727 8.289 -9.600 1.00 92.06 342 PHE A O 1
ATOM 2505 N N . ALA A 1 343 ? 11.184 9.764 -10.486 1.00 92.56 343 ALA A N 1
ATOM 2506 C CA . ALA A 1 343 ? 12.306 9.445 -9.606 1.00 92.56 343 ALA A CA 1
ATOM 2507 C C . ALA A 1 343 ? 12.822 10.697 -8.876 1.00 92.56 343 ALA A C 1
ATOM 2509 O O . ALA A 1 343 ? 13.433 11.581 -9.477 1.00 92.56 343 ALA A O 1
ATOM 2510 N N . PHE A 1 344 ? 12.544 10.778 -7.575 1.00 90.69 344 PHE A N 1
ATOM 2511 C CA . PHE A 1 344 ? 12.986 11.838 -6.664 1.00 90.69 344 PHE A CA 1
ATOM 2512 C C . PHE A 1 344 ? 14.196 11.418 -5.800 1.00 90.69 344 PHE A C 1
ATOM 2514 O O . PHE A 1 344 ? 14.469 12.048 -4.775 1.00 90.69 344 PHE A O 1
ATOM 2521 N N . GLU A 1 345 ? 14.904 10.356 -6.190 1.00 90.69 345 GLU A N 1
ATOM 2522 C CA . GLU A 1 345 ? 16.107 9.833 -5.528 1.00 90.69 345 GLU A CA 1
ATOM 2523 C C . GLU A 1 345 ? 17.289 9.692 -6.504 1.00 90.69 345 GLU A C 1
ATOM 2525 O O . GLU A 1 345 ? 17.437 10.542 -7.380 1.00 90.69 345 GLU A O 1
ATOM 2530 N N . SER A 1 346 ? 18.208 8.747 -6.289 1.00 92.69 346 SER A N 1
ATOM 2531 C CA . SER A 1 346 ? 19.326 8.484 -7.207 1.00 92.69 346 SER A CA 1
ATOM 2532 C C . SER A 1 346 ? 19.850 7.062 -7.051 1.00 92.69 346 SER A C 1
ATOM 2534 O O . SER A 1 346 ? 19.949 6.544 -5.940 1.00 92.69 346 SER A O 1
ATOM 2536 N N . GLY A 1 347 ? 20.402 6.522 -8.135 1.00 92.44 347 GLY A N 1
ATOM 2537 C CA . GLY A 1 347 ? 21.210 5.303 -8.125 1.00 92.44 347 GLY A CA 1
ATOM 2538 C C . GLY A 1 347 ? 20.445 4.029 -8.464 1.00 92.44 347 GLY A C 1
ATOM 2539 O O . GLY A 1 347 ? 21.020 2.944 -8.350 1.00 92.44 347 GLY A O 1
ATOM 2540 N N . ASP A 1 348 ? 19.203 4.146 -8.921 1.00 95.56 348 ASP A N 1
ATOM 2541 C CA . ASP A 1 348 ? 18.404 3.025 -9.402 1.00 95.56 348 ASP A CA 1
ATOM 2542 C C . ASP A 1 348 ? 18.801 2.613 -10.827 1.00 95.56 348 ASP A C 1
ATOM 2544 O O . ASP A 1 348 ? 19.523 3.321 -11.545 1.00 95.56 348 ASP A O 1
ATOM 2548 N N . LEU A 1 349 ? 18.335 1.434 -11.245 1.00 96.38 349 LEU A N 1
ATOM 2549 C CA . LEU A 1 349 ? 18.539 0.885 -12.583 1.00 96.38 349 LEU A CA 1
ATOM 2550 C C . LEU A 1 349 ? 17.185 0.627 -13.260 1.00 96.38 349 LEU A C 1
ATOM 2552 O O . LEU A 1 349 ? 16.492 -0.358 -12.996 1.00 96.38 349 LEU A O 1
ATOM 2556 N N . ILE A 1 350 ? 16.823 1.532 -14.167 1.00 96.75 350 ILE A N 1
ATOM 2557 C CA . ILE A 1 350 ? 15.525 1.584 -14.844 1.00 96.75 350 ILE A CA 1
ATOM 2558 C C . ILE A 1 350 ? 15.758 1.241 -16.316 1.00 96.75 350 ILE A C 1
ATOM 2560 O O . ILE A 1 350 ? 16.247 2.073 -17.072 1.00 96.75 350 ILE A O 1
ATOM 2564 N N . TYR A 1 351 ? 15.442 0.017 -16.747 1.00 96.25 351 TYR A N 1
ATOM 2565 C CA . TYR A 1 351 ? 15.798 -0.459 -18.092 1.00 96.25 351 TYR A CA 1
ATOM 2566 C C . TYR A 1 351 ? 14.806 -1.481 -18.652 1.00 96.25 351 TYR A C 1
ATOM 2568 O O . TYR A 1 351 ? 14.102 -2.152 -17.906 1.00 96.25 351 TYR A O 1
ATOM 2576 N N . ASN A 1 352 ? 14.764 -1.626 -19.983 1.00 96.38 352 ASN A N 1
ATOM 2577 C CA . ASN A 1 352 ? 13.893 -2.596 -20.662 1.00 96.38 352 ASN A CA 1
ATOM 2578 C C . ASN A 1 352 ? 12.397 -2.436 -20.288 1.00 96.38 352 ASN A C 1
ATOM 2580 O O . ASN A 1 352 ? 11.690 -3.425 -20.135 1.00 96.38 352 ASN A O 1
ATOM 2584 N N . ASN A 1 353 ? 11.910 -1.202 -20.111 1.00 96.88 353 ASN A N 1
ATOM 2585 C CA . ASN A 1 353 ? 10.495 -0.897 -19.853 1.00 96.88 353 ASN A CA 1
ATOM 2586 C C . ASN A 1 353 ? 9.875 -0.207 -21.072 1.00 96.88 353 ASN A C 1
ATOM 2588 O O . ASN A 1 353 ? 10.506 0.664 -21.665 1.00 96.88 353 ASN A O 1
ATOM 2592 N N . TRP A 1 354 ? 8.625 -0.531 -21.398 1.00 95.88 354 TRP A N 1
ATOM 2593 C CA . TRP A 1 354 ? 7.835 0.227 -22.368 1.00 95.88 354 TRP A CA 1
ATOM 2594 C C . TRP A 1 354 ? 7.081 1.342 -21.642 1.00 95.88 354 TRP A C 1
ATOM 2596 O O . TRP A 1 354 ? 6.254 1.054 -20.775 1.00 95.88 354 TRP A O 1
ATOM 2606 N N . VAL A 1 355 ? 7.332 2.605 -21.995 1.00 95.44 355 VAL A N 1
ATOM 2607 C CA . VAL A 1 355 ? 6.722 3.769 -21.329 1.00 95.44 355 VAL A CA 1
ATOM 2608 C C . VAL A 1 355 ? 5.942 4.613 -22.340 1.00 95.44 355 VAL A C 1
ATOM 2610 O O . VAL A 1 355 ? 6.461 5.563 -22.920 1.00 95.44 355 VAL A O 1
ATOM 2613 N N . GLY A 1 356 ? 4.684 4.233 -22.567 1.00 93.81 356 GLY A N 1
ATOM 2614 C CA . GLY A 1 356 ? 3.751 4.855 -23.513 1.00 93.81 356 GLY A CA 1
ATOM 2615 C C . GLY A 1 356 ? 2.686 5.737 -22.854 1.00 93.81 356 GLY A C 1
ATOM 2616 O O . GLY A 1 356 ? 1.542 5.734 -23.305 1.00 93.81 356 GLY A O 1
ATOM 2617 N N . THR A 1 357 ? 3.028 6.427 -21.765 1.00 91.06 357 THR A N 1
ATOM 2618 C CA . THR A 1 357 ? 2.156 7.389 -21.069 1.00 91.06 357 THR A CA 1
ATOM 2619 C C . THR A 1 357 ? 2.319 8.817 -21.605 1.00 91.06 357 THR A C 1
ATOM 2621 O O . THR A 1 357 ? 3.380 9.164 -22.129 1.00 91.06 357 THR A O 1
ATOM 2624 N N . THR A 1 358 ? 1.301 9.673 -21.440 1.00 88.12 358 THR A N 1
ATOM 2625 C CA . THR A 1 358 ? 1.314 11.093 -21.868 1.00 88.12 358 THR A CA 1
ATOM 2626 C C . THR A 1 358 ? 2.529 11.862 -21.340 1.00 88.12 358 THR A C 1
ATOM 2628 O O . THR A 1 358 ? 3.081 12.708 -22.049 1.00 88.12 358 THR A O 1
ATOM 2631 N N . ILE A 1 359 ? 2.967 11.572 -20.113 1.00 86.25 359 ILE A N 1
ATOM 2632 C CA . ILE A 1 359 ? 4.287 11.958 -19.611 1.00 86.25 359 ILE A CA 1
ATOM 2633 C C . ILE A 1 359 ? 5.020 10.666 -19.243 1.00 86.25 359 ILE A C 1
ATOM 2635 O O . ILE A 1 359 ? 4.509 9.846 -18.482 1.00 86.25 359 ILE A O 1
ATOM 2639 N N . THR A 1 360 ? 6.190 10.439 -19.838 1.00 91.25 360 THR A N 1
ATOM 2640 C CA . THR A 1 360 ? 6.821 9.114 -19.857 1.00 91.25 360 THR A CA 1
ATOM 2641 C C . THR A 1 360 ? 7.573 8.810 -18.562 1.00 91.25 360 THR A C 1
ATOM 2643 O O . THR A 1 360 ? 6.996 8.261 -17.623 1.00 91.25 360 THR A O 1
ATOM 2646 N N . ALA A 1 361 ? 8.853 9.166 -18.494 1.00 90.75 361 ALA A N 1
ATOM 2647 C CA . ALA A 1 361 ? 9.705 8.934 -17.338 1.00 90.75 361 ALA A CA 1
ATOM 2648 C C . ALA A 1 361 ? 10.574 10.166 -17.055 1.00 90.75 361 ALA A C 1
ATOM 2650 O O . ALA A 1 361 ? 11.070 10.796 -17.992 1.00 90.75 361 ALA A O 1
ATOM 2651 N N . TYR A 1 362 ? 10.724 10.537 -15.782 1.00 88.12 362 TYR A N 1
ATOM 2652 C CA . TYR A 1 362 ? 11.382 11.785 -15.396 1.00 88.12 362 TYR A CA 1
ATOM 2653 C C . TYR A 1 362 ? 12.038 11.698 -14.012 1.00 88.12 362 TYR A C 1
ATOM 2655 O O . TYR A 1 362 ? 11.421 11.244 -13.051 1.00 88.12 362 TYR A O 1
ATOM 2663 N N . ALA A 1 363 ? 13.275 12.192 -13.912 1.00 90.19 363 ALA A N 1
ATOM 2664 C CA . ALA A 1 363 ? 13.930 12.519 -12.649 1.00 90.19 363 ALA A CA 1
ATOM 2665 C C . ALA A 1 363 ? 13.933 14.053 -12.492 1.00 90.19 363 ALA A C 1
ATOM 2667 O O . ALA A 1 363 ? 14.653 14.730 -13.236 1.00 90.19 363 ALA A O 1
ATOM 2668 N N . PRO A 1 364 ? 13.113 14.637 -11.597 1.00 87.06 364 PRO A N 1
ATOM 2669 C CA . PRO A 1 364 ? 13.075 16.082 -11.397 1.00 87.06 364 PRO A CA 1
ATOM 2670 C C . PRO A 1 364 ? 14.372 16.607 -10.778 1.00 87.06 364 PRO A C 1
ATOM 2672 O O . PRO A 1 364 ? 15.030 15.906 -10.020 1.00 87.06 364 PRO A O 1
ATOM 2675 N N . ASN A 1 365 ? 14.728 17.866 -11.039 1.00 87.56 365 ASN A N 1
ATOM 2676 C CA . ASN A 1 365 ? 15.935 18.497 -10.487 1.00 87.56 365 ASN A CA 1
ATOM 2677 C C . ASN A 1 365 ? 15.699 19.226 -9.143 1.00 87.56 365 ASN A C 1
ATOM 2679 O O . ASN A 1 365 ? 16.345 20.240 -8.850 1.00 87.56 365 ASN A O 1
ATOM 2683 N N . TYR A 1 366 ? 14.765 18.726 -8.331 1.00 86.06 366 TYR A N 1
ATOM 2684 C CA . TYR A 1 366 ? 14.417 19.259 -7.014 1.00 86.06 366 TYR A CA 1
ATOM 2685 C C . TYR A 1 366 ? 13.997 18.148 -6.039 1.00 86.06 366 TYR A C 1
ATOM 2687 O O . TYR A 1 366 ? 13.573 17.065 -6.444 1.00 86.06 366 TYR A O 1
ATOM 2695 N N . ASN A 1 367 ? 14.122 18.429 -4.743 1.00 84.06 367 ASN A N 1
ATOM 2696 C CA . ASN A 1 367 ? 13.631 17.583 -3.662 1.00 84.06 367 ASN A CA 1
ATOM 2697 C C . ASN A 1 367 ? 12.119 17.803 -3.478 1.00 84.06 367 ASN A C 1
ATOM 2699 O O . ASN A 1 367 ? 11.696 18.939 -3.261 1.00 84.06 367 ASN A O 1
ATOM 2703 N N . MET A 1 368 ? 11.304 16.745 -3.524 1.00 80.69 368 MET A N 1
ATOM 2704 C CA . MET A 1 368 ? 9.840 16.882 -3.443 1.00 80.69 368 MET A CA 1
ATOM 2705 C C . MET A 1 368 ? 9.323 17.408 -2.094 1.00 80.69 368 MET A C 1
ATOM 2707 O O . MET A 1 368 ? 8.311 18.104 -2.051 1.00 80.69 368 MET A O 1
ATOM 2711 N N . PHE A 1 369 ? 10.029 17.124 -0.998 1.00 80.06 369 PHE A N 1
ATOM 2712 C CA . PHE A 1 369 ? 9.614 17.500 0.355 1.00 80.06 369 PHE A CA 1
ATOM 2713 C C . PHE A 1 369 ? 9.951 18.963 0.680 1.00 80.06 369 PHE A C 1
ATOM 2715 O O . PHE A 1 369 ? 9.211 19.625 1.406 1.00 80.06 369 PHE A O 1
ATOM 2722 N N . PHE A 1 370 ? 11.058 19.482 0.134 1.00 81.69 370 PHE A N 1
ATOM 2723 C CA . PHE A 1 370 ? 11.602 20.801 0.493 1.00 81.69 370 PHE A CA 1
ATOM 2724 C C . PHE A 1 370 ? 11.609 21.834 -0.646 1.00 81.69 370 PHE A C 1
ATOM 2726 O O . PHE A 1 370 ? 11.935 22.996 -0.400 1.00 81.69 370 PHE A O 1
ATOM 2733 N N . GLY A 1 371 ? 11.337 21.430 -1.891 1.00 81.31 371 GLY A N 1
ATOM 2734 C CA . GLY A 1 371 ? 11.415 22.293 -3.081 1.00 81.31 371 GLY A CA 1
ATOM 2735 C C . GLY A 1 371 ? 12.827 22.770 -3.444 1.00 81.31 371 GLY A C 1
ATOM 2736 O O . GLY A 1 371 ? 13.005 23.526 -4.400 1.00 81.31 371 GLY A O 1
ATOM 2737 N N . SER A 1 372 ? 13.847 22.359 -2.688 1.00 85.81 372 SER A N 1
ATOM 2738 C CA . SER A 1 372 ? 15.239 22.746 -2.902 1.00 85.81 372 SER A CA 1
ATOM 2739 C C . SER A 1 372 ? 15.825 22.060 -4.145 1.00 85.81 372 SER A C 1
ATOM 2741 O O . SER A 1 372 ? 15.488 20.906 -4.419 1.00 85.81 372 SER A O 1
ATOM 2743 N N . PRO A 1 373 ? 16.728 22.719 -4.901 1.00 88.19 373 PRO A N 1
ATOM 2744 C CA . PRO A 1 373 ? 17.414 22.086 -6.024 1.00 88.19 373 PRO A CA 1
ATOM 2745 C C . PRO A 1 373 ? 18.171 20.825 -5.591 1.00 88.19 373 PRO A C 1
ATOM 2747 O O . PRO A 1 373 ? 18.956 20.860 -4.642 1.00 88.19 373 PRO A O 1
ATOM 2750 N N . GLN A 1 374 ? 17.949 19.728 -6.310 1.00 86.62 374 GLN A N 1
ATOM 2751 C CA . GLN A 1 374 ? 18.487 18.403 -6.010 1.00 86.62 374 GLN A CA 1
ATOM 2752 C C . GLN A 1 374 ? 18.787 17.693 -7.331 1.00 86.62 374 GLN A C 1
ATOM 2754 O O . GLN A 1 374 ? 17.936 17.669 -8.213 1.00 86.62 374 GLN A O 1
ATOM 2759 N N . LEU A 1 375 ? 19.984 17.128 -7.499 1.00 88.38 375 LEU A N 1
ATOM 2760 C CA . LEU A 1 375 ? 20.269 16.311 -8.677 1.00 88.38 375 LEU A CA 1
ATOM 2761 C C . LEU A 1 375 ? 19.874 14.862 -8.385 1.00 88.38 375 LEU A C 1
ATOM 2763 O O . LEU A 1 375 ? 20.571 14.186 -7.634 1.00 88.38 375 LEU A O 1
ATOM 2767 N N . ASN A 1 376 ? 18.773 14.431 -8.993 1.00 88.00 376 ASN A N 1
ATOM 2768 C CA . ASN A 1 376 ? 18.303 13.049 -8.996 1.00 88.00 376 ASN A CA 1
ATOM 2769 C C . ASN A 1 376 ? 18.881 12.333 -10.229 1.00 88.00 376 ASN A C 1
ATOM 2771 O O . ASN A 1 376 ? 18.840 12.887 -11.335 1.00 88.00 376 ASN A O 1
ATOM 2775 N N . ALA A 1 377 ? 19.504 11.168 -10.043 1.00 90.38 377 ALA A N 1
ATOM 2776 C CA . ALA A 1 377 ? 20.438 10.596 -11.017 1.00 90.38 377 ALA A CA 1
ATOM 2777 C C . ALA A 1 377 ? 20.299 9.071 -11.172 1.00 90.38 377 ALA A C 1
ATOM 2779 O O . ALA A 1 377 ? 21.000 8.298 -10.517 1.00 90.38 377 ALA A O 1
ATOM 2780 N N . GLU A 1 378 ? 19.446 8.650 -12.112 1.00 92.31 378 GLU A N 1
ATOM 2781 C CA . GLU A 1 378 ? 19.172 7.231 -12.385 1.00 92.31 378 GLU A CA 1
ATOM 2782 C C . GLU A 1 378 ? 19.915 6.659 -13.591 1.00 92.31 378 GLU A C 1
ATOM 2784 O O . GLU A 1 378 ? 20.177 7.336 -14.594 1.00 92.31 378 GLU A O 1
ATOM 2789 N N . ASN A 1 379 ? 20.171 5.351 -13.533 1.00 93.88 379 ASN A N 1
ATOM 2790 C CA . ASN A 1 379 ? 20.679 4.576 -14.656 1.00 93.88 379 ASN A CA 1
ATOM 2791 C C . ASN A 1 379 ? 19.496 4.158 -15.543 1.00 93.88 379 ASN A C 1
ATOM 2793 O O . ASN A 1 379 ? 18.989 3.042 -15.455 1.00 93.88 379 ASN A O 1
ATOM 2797 N N . TRP A 1 380 ? 19.058 5.067 -16.417 1.00 92.44 380 TRP A N 1
ATOM 2798 C CA . TRP A 1 380 ? 17.951 4.870 -17.374 1.00 92.44 380 TRP A CA 1
ATOM 2799 C C . TRP A 1 380 ? 18.197 3.805 -18.463 1.00 92.44 380 TRP A C 1
ATOM 2801 O O . TRP A 1 380 ? 17.385 3.653 -19.373 1.00 92.44 380 TRP A O 1
ATOM 2811 N N . ASN A 1 381 ? 19.343 3.124 -18.431 1.00 86.88 381 ASN A N 1
ATOM 2812 C CA . ASN A 1 381 ? 19.740 2.032 -19.316 1.00 86.88 381 ASN A CA 1
ATOM 2813 C C . ASN A 1 381 ? 20.855 1.209 -18.650 1.00 86.88 381 ASN A C 1
ATOM 2815 O O . ASN A 1 381 ? 21.519 1.673 -17.722 1.00 86.88 381 ASN A O 1
ATOM 2819 N N . LEU A 1 382 ? 21.118 0.013 -19.184 1.00 86.75 382 LEU A N 1
ATOM 2820 C CA . LEU A 1 382 ? 22.355 -0.717 -18.900 1.00 86.75 382 LEU A CA 1
ATOM 2821 C C . LEU A 1 382 ? 23.577 0.063 -19.418 1.00 86.75 382 LEU A C 1
ATOM 2823 O O . LEU A 1 382 ? 23.510 0.750 -20.437 1.00 86.75 382 LEU A O 1
ATOM 2827 N N . SER A 1 383 ? 24.721 -0.088 -18.747 1.00 82.00 383 SER A N 1
ATOM 2828 C CA . SER A 1 383 ? 25.991 0.549 -19.137 1.00 82.00 383 SER A CA 1
ATOM 2829 C C . SER A 1 383 ? 26.617 -0.031 -20.415 1.00 82.00 383 SER A C 1
ATOM 2831 O O . SER A 1 383 ? 27.527 0.572 -20.984 1.00 82.00 383 SER A O 1
ATOM 2833 N N . LEU A 1 384 ? 26.122 -1.184 -20.875 1.00 85.31 384 LEU A N 1
ATOM 2834 C CA . LEU A 1 384 ? 26.470 -1.853 -22.126 1.00 85.31 384 LEU A CA 1
ATOM 2835 C C . LEU A 1 384 ? 25.189 -2.316 -22.835 1.00 85.31 384 LEU A C 1
ATOM 2837 O O . LEU A 1 384 ? 24.167 -2.568 -22.199 1.00 85.31 384 LEU A O 1
ATOM 2841 N N . VAL A 1 385 ? 25.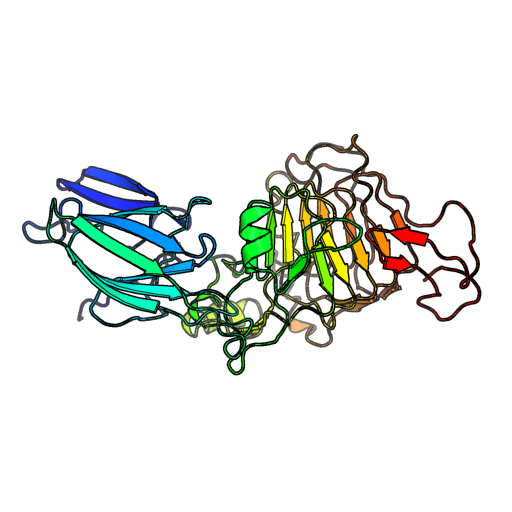250 -2.456 -24.162 1.00 85.62 385 VAL A N 1
ATOM 2842 C CA . VAL A 1 385 ? 24.137 -2.990 -24.964 1.00 85.62 385 VAL A CA 1
ATOM 2843 C C . VAL A 1 385 ? 24.139 -4.517 -24.859 1.00 85.62 385 VAL A C 1
ATOM 2845 O O . VAL A 1 385 ? 24.776 -5.211 -25.650 1.00 85.62 385 VAL A O 1
ATOM 2848 N N . GLU A 1 386 ? 23.454 -5.035 -23.844 1.00 93.69 386 GLU A N 1
ATOM 2849 C CA . GLU A 1 386 ? 23.378 -6.470 -23.566 1.00 93.69 386 GLU A CA 1
ATOM 2850 C C . GLU A 1 386 ? 22.355 -7.186 -24.474 1.00 93.69 386 GLU A C 1
ATOM 2852 O O . GLU A 1 386 ? 21.270 -6.652 -24.733 1.00 93.69 386 GLU A O 1
ATOM 2857 N N . PRO A 1 387 ? 22.654 -8.400 -24.980 1.00 94.44 387 PRO A N 1
ATOM 2858 C CA . PRO A 1 387 ? 21.727 -9.157 -25.819 1.00 94.44 387 PRO A CA 1
ATOM 2859 C C . PRO A 1 387 ? 20.475 -9.558 -25.031 1.00 94.44 387 PRO A C 1
ATOM 2861 O O . PRO A 1 387 ? 20.518 -9.721 -23.814 1.00 94.44 387 PRO A O 1
ATOM 2864 N N . ALA A 1 388 ? 19.361 -9.815 -25.718 1.00 94.56 388 ALA A N 1
ATOM 2865 C CA . ALA A 1 388 ? 18.116 -10.246 -25.072 1.00 94.56 388 ALA A CA 1
ATOM 2866 C C . ALA A 1 388 ? 18.273 -11.561 -24.274 1.00 94.56 388 ALA A C 1
ATOM 2868 O O . ALA A 1 388 ? 17.499 -11.822 -23.362 1.00 94.56 388 ALA A O 1
ATOM 2869 N N . SER A 1 389 ? 19.298 -12.369 -24.576 1.00 95.69 389 SER A N 1
ATOM 2870 C CA . SER A 1 389 ? 19.675 -13.580 -23.832 1.00 95.69 389 SER A CA 1
ATOM 2871 C C . SER A 1 389 ? 20.577 -13.337 -22.611 1.00 95.69 389 SER A C 1
ATOM 2873 O O . SER A 1 389 ? 20.980 -14.302 -21.964 1.00 95.69 389 SER A O 1
ATOM 2875 N N . HIS A 1 390 ? 20.950 -12.090 -22.307 1.00 95.12 390 HIS A N 1
ATOM 2876 C CA . HIS A 1 390 ? 21.609 -11.735 -21.047 1.00 95.12 390 HIS A CA 1
ATOM 2877 C C . HIS A 1 390 ? 20.665 -12.024 -19.872 1.00 95.12 390 HIS A C 1
ATOM 2879 O O . HIS A 1 390 ? 19.448 -11.881 -20.014 1.00 95.12 390 HIS A O 1
ATOM 2885 N N . VAL A 1 391 ? 21.213 -12.400 -18.715 1.00 96.25 391 VAL A N 1
ATOM 2886 C CA . VAL A 1 391 ? 20.444 -12.652 -17.490 1.00 96.25 391 VAL A CA 1
ATOM 2887 C C . VAL A 1 391 ? 21.087 -11.908 -16.324 1.00 96.25 391 VAL A C 1
ATOM 2889 O O . VAL A 1 391 ? 22.185 -12.261 -15.899 1.00 96.25 391 VAL A O 1
ATOM 2892 N N . MET A 1 392 ? 20.377 -10.923 -15.775 1.00 95.56 392 MET A N 1
ATOM 2893 C CA . MET A 1 392 ? 20.705 -10.337 -14.474 1.00 95.56 392 MET A CA 1
ATOM 2894 C C . MET A 1 392 ? 19.884 -11.048 -13.391 1.00 95.56 392 MET A C 1
ATOM 2896 O O . MET A 1 392 ? 18.702 -11.317 -13.597 1.00 95.56 392 MET A O 1
ATOM 2900 N N . ILE A 1 393 ? 20.495 -11.367 -12.247 1.00 96.69 393 ILE A N 1
ATOM 2901 C CA . ILE A 1 393 ? 19.795 -11.958 -11.096 1.00 96.69 393 ILE A CA 1
ATOM 2902 C C . ILE A 1 393 ? 19.605 -10.888 -10.022 1.00 96.69 393 ILE A C 1
ATOM 2904 O O . ILE A 1 393 ? 20.588 -10.301 -9.575 1.00 96.69 393 ILE A O 1
ATOM 2908 N N . PHE A 1 394 ? 18.366 -10.665 -9.585 1.00 96.75 394 PHE A N 1
ATOM 2909 C CA . PHE A 1 394 ? 18.036 -9.666 -8.563 1.00 96.75 394 PHE A CA 1
ATOM 2910 C C . PHE A 1 394 ? 16.860 -10.136 -7.698 1.00 96.75 394 PHE A C 1
ATOM 2912 O O . PHE A 1 394 ? 15.856 -10.592 -8.235 1.00 96.75 394 PHE A O 1
ATOM 2919 N N . ASN A 1 395 ? 16.994 -10.103 -6.366 1.00 95.88 395 ASN A N 1
ATOM 2920 C CA . ASN A 1 395 ? 16.022 -10.658 -5.400 1.00 95.88 395 ASN A CA 1
ATOM 2921 C C . ASN A 1 395 ? 15.497 -12.079 -5.740 1.00 95.88 395 ASN A C 1
ATOM 2923 O O . ASN A 1 395 ? 14.366 -12.435 -5.424 1.00 95.88 395 ASN A O 1
ATOM 2927 N N . GLY A 1 396 ? 16.323 -12.902 -6.401 1.00 93.75 396 GLY A N 1
ATOM 2928 C CA . GLY A 1 396 ? 15.970 -14.251 -6.871 1.00 93.75 396 GLY A CA 1
ATOM 2929 C C . GLY A 1 396 ? 15.310 -14.318 -8.260 1.00 93.75 396 GLY A C 1
ATOM 2930 O O . GLY A 1 396 ? 15.192 -15.407 -8.821 1.00 93.75 396 GLY A O 1
ATOM 2931 N N . TYR A 1 397 ? 14.938 -13.183 -8.854 1.00 96.25 397 TYR A N 1
ATOM 2932 C CA . TYR A 1 397 ? 14.370 -13.093 -10.201 1.00 96.25 397 TYR A CA 1
ATOM 2933 C C . TYR A 1 397 ? 15.447 -13.071 -11.290 1.00 96.25 397 TYR A C 1
ATOM 2935 O O . TYR A 1 397 ? 16.496 -12.453 -11.130 1.00 96.25 397 TYR A O 1
ATOM 2943 N N . SER A 1 398 ? 15.164 -13.733 -12.417 1.00 96.44 398 SER A N 1
ATOM 2944 C CA . SER A 1 398 ? 15.995 -13.716 -13.630 1.00 96.44 398 SER A CA 1
ATOM 2945 C C . SER A 1 398 ? 15.466 -12.688 -14.630 1.00 96.44 398 SER A C 1
ATOM 2947 O O . SER A 1 398 ? 14.466 -12.932 -15.304 1.00 96.44 398 SER A O 1
ATOM 2949 N N . LEU A 1 399 ? 16.140 -11.544 -14.730 1.00 96.81 399 LEU A N 1
ATOM 2950 C CA . LEU A 1 399 ? 15.795 -10.437 -15.621 1.00 96.81 399 LEU A CA 1
ATOM 2951 C C . LEU A 1 399 ? 16.419 -10.689 -17.006 1.00 96.81 399 LEU A C 1
ATOM 2953 O O . LEU A 1 399 ? 17.635 -10.565 -17.192 1.00 96.81 399 LEU A O 1
ATOM 2957 N N . THR A 1 400 ? 15.600 -11.125 -17.967 1.00 96.12 400 THR A N 1
ATOM 2958 C CA . THR A 1 400 ? 16.041 -11.564 -19.302 1.00 96.12 400 THR A CA 1
ATOM 2959 C C . THR A 1 400 ? 14.953 -11.382 -20.367 1.00 96.12 400 THR A C 1
ATOM 2961 O O . THR A 1 400 ? 13.764 -11.458 -20.064 1.00 96.12 400 THR A O 1
ATOM 2964 N N . GLY A 1 401 ? 15.342 -11.144 -21.621 1.00 95.62 401 GLY A N 1
ATOM 2965 C CA . GLY A 1 401 ? 14.445 -10.830 -22.738 1.00 95.62 401 GLY A CA 1
ATOM 2966 C C . GLY A 1 401 ? 14.463 -9.355 -23.161 1.00 95.62 401 GLY A C 1
ATOM 2967 O O . GLY A 1 401 ? 15.305 -8.572 -22.732 1.00 95.62 401 GLY A O 1
ATOM 2968 N N . SER A 1 402 ? 13.522 -8.982 -24.031 1.00 95.75 402 SER A N 1
ATOM 2969 C CA . SER A 1 402 ? 13.337 -7.624 -24.564 1.00 95.75 402 SER A CA 1
ATOM 2970 C C . SER A 1 402 ? 11.852 -7.271 -24.533 1.00 95.75 402 SER A C 1
ATOM 2972 O O . SER A 1 402 ? 11.044 -8.048 -25.045 1.00 95.75 402 SER A O 1
ATOM 2974 N N . ILE A 1 403 ? 11.481 -6.117 -23.969 1.00 95.62 403 ILE A N 1
ATOM 2975 C CA . ILE A 1 403 ? 10.067 -5.711 -23.852 1.00 95.62 403 ILE A CA 1
ATOM 2976 C C . ILE A 1 403 ? 9.431 -5.383 -25.217 1.00 95.62 403 ILE A C 1
ATOM 2978 O O . ILE A 1 403 ? 8.228 -5.559 -25.393 1.00 95.62 403 ILE A O 1
ATOM 2982 N N . VAL A 1 404 ? 10.245 -5.014 -26.216 1.00 93.38 404 VAL A N 1
ATOM 2983 C CA . VAL A 1 404 ? 9.834 -4.856 -27.629 1.00 93.38 404 VAL A CA 1
ATOM 2984 C C . VAL A 1 404 ? 10.090 -6.103 -28.492 1.00 93.38 404 VAL A C 1
ATOM 2986 O O . VAL A 1 404 ? 9.913 -6.060 -29.709 1.00 93.38 404 VAL A O 1
ATOM 2989 N N . GLY A 1 405 ? 10.519 -7.224 -27.898 1.00 92.62 405 GLY A N 1
ATOM 2990 C CA . GLY A 1 405 ? 10.816 -8.468 -28.624 1.00 92.62 405 GLY A CA 1
ATOM 2991 C C . GLY A 1 405 ? 12.054 -8.404 -29.532 1.00 92.62 405 GLY A C 1
ATOM 2992 O O . GLY A 1 405 ? 12.163 -9.182 -30.481 1.00 92.62 405 GLY A O 1
ATOM 2993 N N . GLY A 1 406 ? 12.973 -7.469 -29.272 1.00 92.56 406 GLY A N 1
ATOM 2994 C CA . GLY A 1 406 ? 14.208 -7.280 -30.031 1.00 92.56 406 GLY A CA 1
ATOM 2995 C C . GLY A 1 406 ? 15.339 -8.248 -29.655 1.00 92.56 406 GLY A C 1
ATOM 2996 O O . GLY A 1 406 ? 15.220 -9.085 -28.764 1.00 92.56 406 GLY A O 1
ATOM 2997 N N . ALA A 1 407 ? 16.482 -8.103 -30.332 1.00 93.69 407 ALA A N 1
ATOM 2998 C CA . ALA A 1 407 ? 17.686 -8.911 -30.095 1.00 93.69 407 ALA A CA 1
ATOM 2999 C C . ALA A 1 407 ? 18.527 -8.465 -28.875 1.00 93.69 407 ALA A C 1
ATOM 3001 O O . ALA A 1 407 ? 19.487 -9.145 -28.514 1.00 93.69 407 ALA A O 1
ATOM 3002 N N . TRP A 1 408 ? 18.169 -7.346 -28.240 1.00 92.06 408 TRP A N 1
ATOM 3003 C CA . TRP A 1 408 ? 18.889 -6.692 -27.139 1.00 92.06 408 TRP A CA 1
ATOM 3004 C C . TRP A 1 408 ? 17.923 -6.400 -25.985 1.00 92.06 408 TRP A C 1
ATOM 3006 O O . TRP A 1 408 ? 16.738 -6.177 -26.240 1.00 92.06 408 TRP A O 1
ATOM 3016 N N . GLN A 1 409 ? 18.404 -6.376 -24.738 1.00 90.50 409 GLN A N 1
ATOM 3017 C CA . GLN A 1 409 ? 17.601 -5.852 -23.627 1.00 90.50 409 GLN A CA 1
ATOM 3018 C C . GLN A 1 409 ? 17.366 -4.350 -23.855 1.00 90.50 409 GLN A C 1
ATOM 3020 O O . GLN A 1 409 ? 18.317 -3.599 -24.068 1.00 90.50 409 GLN A O 1
ATOM 3025 N N . GLY A 1 410 ? 16.107 -3.913 -23.847 1.00 79.25 410 GLY A N 1
ATOM 3026 C CA . GLY A 1 410 ? 15.723 -2.557 -24.241 1.00 79.25 410 GLY A CA 1
ATOM 3027 C C . GLY A 1 410 ? 14.245 -2.464 -24.620 1.00 79.25 410 GLY A C 1
ATOM 3028 O O . GLY A 1 410 ? 13.644 -3.466 -25.025 1.00 79.25 410 GLY A O 1
ATOM 3029 N N . GLY A 1 411 ? 13.687 -1.261 -24.467 1.00 64.31 411 GLY A N 1
ATOM 3030 C CA . GLY A 1 411 ? 12.298 -0.891 -24.755 1.00 64.31 411 GLY A CA 1
ATOM 3031 C C . GLY A 1 411 ? 12.202 0.438 -25.487 1.00 64.31 411 GLY A C 1
ATOM 3032 O O . GLY A 1 411 ? 13.190 1.201 -25.404 1.00 64.31 411 GLY A O 1
#

Secondary structure (DSSP, 8-state):
-PPPPPPPGGG-TTSSS---TTEEEEEEETTEEEEEES------TT---TTSS-B-EEEEEEEESTT-EEEEEESSS--TTS-EEEPPPSSSEEEEEE-SEEEEEEEEETTEEEEEEEEEE-TT-EEE--EEPPB-TTT-B-S-EEESSHHHHHHTEEE--SBTTB-EEE--PBPTT-S-GGG--B-TTS-BSS-SEEEES--S-EEEESPPP-EEEPPGGGHHHHHHHT--SEEEPPEEEES-BSEEEES-EEEEE---STTS-TT-----SSEEEES-BS-EEES-EEEESSEEEEEE-S-TTS----EEES-EEEE-TT--GGG---SSS-----EEEEEESEEEEEES-EEESSEEEE--SB-TTT--B---EEE-S-SS--BTT--EEETTEEE-S-TTS-SBS--

Sequence (411 aa):
SSYANPLSAWNLGSETGETSEGIAVSYTSPGTVQLNTGPSIPQPLWNSTPGGNIGQATFSGSLSPSNAFIFFTPGSHFDVNNASWAPTQTASTVSYVLPPGTYTVDAMMSDYTPIQTTATVASGGHAALNFAMQQNSAEGVYAPLFAWNNAQLAAISTGGAGTVAAPYTIVNNPAPGGLNAVFGQFNDYLYPVFPGVLVADTTAYVSLNNPSLLGVTYQSGYSAALQFYGLPLTNNLQFQIVDASHVSIWNARGISGWFFLDDYGPTGFLPLANVVIWGGTQDLVGGSTFASQGSSLVLAGVNASAPTGNIVWGNTFVDSAALTPTMYPGNGAVNGRPFGIFAFESGDLIYNNWVGTTITAYAPNYNMFFGSPQLNAENWNLSLVEPASHVMIFNGYSLTGSIVGGAWQGG

Foldseek 3Di:
DDDDADWALQPPPPPDDFSDAQWAWAAQDLVRIDTDGFFPQDDDNPDPDDVPLHAKEKEKEFAPPQQWWKWKAADDDDDLRRTTTRDTDNDRMDIDIHGFHKIWMWTDDFQWDIDIDIDGAHHVYYDYDYDHIHGHNQQFLQAAQDDAEPVSLLVQFPFFDLDLVTAGEGGADAGPVAHDQSQLGAHPVRAGPDANYEAHPYAGAHDQAQHHFRKYFHDPVCVVVCVVLVHDRMFTGAHEAELYENAENEAHEAQEGDWAQQQDDQAATDDTANYEYENYALYEDELYEYQFQAEHYEYAYPDQPDARAYEYANYEYAHHPVDDPVSCPPDPRGNRFTEAYEYQHENYAYFLYHAHGPHGYDYDQAHRNGSHGHDHYYNNYDPDFAFQQDWDAGSNDTRGGHSVRDRTGGD

Organism: NCBI:txid410659